Protein AF-A0A7S4Q721-F1 (afdb_monomer_lite)

Radius of gyration: 26.72 Å; chains: 1; bounding box: 101×48×54 Å

Sequence (394 aa):
QVAPPAPSGGGPGLLTHLCADGSMAGLPQGCASLLLSLAAATPTIEPQLWEPERFAGPGCELPRVEARHLSPELFFSDFVVGSRPTVIRSEHGCAAAAQGAAAGTWGDAKLVALAGERLVVAMASSSRSSSFFLTPMHPGWQETQVFREPLASFLGRYMNKIREENWYTYSNLVPELRQLLPRPLFDRHLRTVVNAKGGEQSDGWDGRLWMGYSEDGKQESPMHRDTHENLHCMVQGRKLFTVVDPVHTERLRVPTHGVNYSPMHIHSQEGVGISAKRCVLEAGEYMFLPANWWHNVVALTGRNIGMNFWYSWWVRPGQVRLLQRRRALLAAFVRVRNASIAGLSRRKQVRRGQPAEVLGVFPDATCRLRFSDGAILDFPFEAVADQLSVAHAR

Secondary structure (DSSP, 8-state):
----PPP------------SS-------HHHHHHHHHHHSSS---------GGGG-BTTB-S-EEEGGG--HHHHIIIIITTT--EEEE-SSTHHHHHHHHHTTTTSHHHHHHHHTTSEEEEEEESSSS--TTTTTT-TTPPPPEEEEEEHHHHHHHHHH-TTTSEEEEEEE--GGGGGGPPPPTTHHHHHHHH-----S-TT--EEEEEEEEESSS-EEEEEEE-SSEEEEEEEESEEEEEEE-GGGGGGGT-SSTT--B-SS-GGG-TTS---EEEEEEETTPEEEE-TT-EEEEEE-SEEEEEEEEEE-----SEEEEE-SSHHHHHHTTTTTTT-TTTS--HHHHTTTT-EEEEEEEETTTEEEEE-TTS-EEEEEGGGEEEE---PPP-

pLDDT: mean 72.51, std 19.81, range [26.64, 97.81]

Structure (mmCIF, N/CA/C/O backbone):
data_AF-A0A7S4Q721-F1
#
_entry.id   AF-A0A7S4Q721-F1
#
loop_
_atom_site.group_PDB
_atom_site.id
_atom_site.type_symbol
_atom_site.label_atom_id
_atom_site.label_alt_id
_atom_site.label_comp_id
_atom_site.label_asym_id
_atom_site.label_entity_id
_atom_site.label_seq_id
_atom_site.pdbx_PDB_ins_code
_atom_site.Cartn_x
_atom_site.Cartn_y
_atom_site.Cartn_z
_atom_site.occupancy
_atom_site.B_iso_or_equiv
_atom_site.auth_seq_id
_atom_site.auth_comp_id
_atom_site.auth_asym_id
_atom_site.auth_atom_id
_atom_site.pdbx_PDB_model_num
ATOM 1 N N . GLN A 1 1 ? -75.646 13.757 -9.997 1.00 36.41 1 GLN A N 1
ATOM 2 C CA . GLN A 1 1 ? -75.045 13.014 -8.869 1.00 36.41 1 GLN A CA 1
ATOM 3 C C . GLN A 1 1 ? -73.570 13.410 -8.839 1.00 36.41 1 GLN A C 1
ATOM 5 O O . GLN A 1 1 ? -72.932 13.254 -9.865 1.00 36.41 1 GLN A O 1
ATOM 10 N N . VAL A 1 2 ? -73.179 14.320 -7.931 1.00 28.39 2 VAL A N 1
ATOM 11 C CA . VAL A 1 2 ? -72.385 14.031 -6.702 1.00 28.39 2 VAL A CA 1
ATOM 12 C C . VAL A 1 2 ? -70.989 13.507 -7.105 1.00 28.39 2 VAL A C 1
ATOM 14 O O . VAL A 1 2 ? -70.929 12.466 -7.735 1.00 28.39 2 VAL A O 1
ATOM 17 N N . ALA A 1 3 ? -69.840 14.152 -6.873 1.00 32.25 3 ALA A N 1
ATOM 18 C CA . ALA A 1 3 ? -69.351 14.924 -5.727 1.00 32.25 3 ALA A CA 1
ATOM 19 C C . ALA A 1 3 ? -68.140 15.833 -6.117 1.00 32.25 3 ALA A C 1
ATOM 21 O O . ALA A 1 3 ? -67.547 15.626 -7.176 1.00 32.25 3 ALA A O 1
ATOM 22 N N . PRO A 1 4 ? -67.781 16.821 -5.266 1.00 37.28 4 PRO A N 1
ATOM 23 C CA . PRO A 1 4 ? -66.700 17.808 -5.449 1.00 37.28 4 PRO A CA 1
ATOM 24 C C . PRO A 1 4 ? -65.322 17.268 -4.962 1.00 37.28 4 PRO A C 1
ATOM 26 O O . PRO A 1 4 ? -65.259 16.113 -4.533 1.00 37.28 4 PRO A O 1
ATOM 29 N N . PRO A 1 5 ? -64.201 18.029 -5.034 1.00 38.72 5 PRO A N 1
ATOM 30 C CA . PRO A 1 5 ? -62.870 17.487 -4.760 1.00 38.72 5 PRO A CA 1
ATOM 31 C C . PRO A 1 5 ? -62.650 17.294 -3.254 1.00 38.72 5 PRO A C 1
ATOM 33 O O . PRO A 1 5 ? -63.086 18.110 -2.441 1.00 38.72 5 PRO A O 1
ATOM 36 N N . ALA A 1 6 ? -61.962 16.214 -2.878 1.00 34.34 6 ALA A N 1
ATOM 37 C CA . ALA A 1 6 ? -61.603 15.963 -1.486 1.00 34.34 6 ALA A CA 1
ATOM 38 C C . ALA A 1 6 ? -60.446 16.882 -1.024 1.00 34.34 6 ALA A C 1
ATOM 40 O O . ALA A 1 6 ? -59.536 17.155 -1.813 1.00 34.34 6 ALA A O 1
ATOM 41 N N . PRO A 1 7 ? -60.473 17.352 0.239 1.00 35.75 7 PRO A N 1
ATOM 42 C CA . PRO A 1 7 ? -59.574 18.371 0.761 1.00 35.75 7 PRO A CA 1
ATOM 43 C C . PRO A 1 7 ? -58.323 17.808 1.462 1.00 35.75 7 PRO A C 1
ATOM 45 O O . PRO A 1 7 ? -58.172 16.618 1.721 1.00 35.75 7 PRO A O 1
ATOM 48 N N . SER A 1 8 ? -57.452 18.759 1.785 1.00 33.19 8 SER A N 1
ATOM 49 C CA . SER A 1 8 ? -56.264 18.749 2.640 1.00 33.19 8 SER A CA 1
ATOM 50 C C . SER A 1 8 ? -56.344 18.004 3.983 1.00 33.19 8 SER A C 1
ATOM 52 O O . SER A 1 8 ? -57.351 18.091 4.677 1.00 33.19 8 SER A O 1
ATOM 54 N N . GLY A 1 9 ? -55.173 17.547 4.448 1.00 30.88 9 GLY A N 1
ATOM 55 C CA . GLY A 1 9 ? -54.723 17.767 5.832 1.00 30.88 9 GLY A CA 1
ATOM 56 C C . GLY A 1 9 ? -54.862 16.590 6.800 1.00 30.88 9 GLY A C 1
ATOM 57 O O . GLY A 1 9 ? -55.950 16.078 7.025 1.00 30.88 9 GLY A O 1
ATOM 58 N N . GLY A 1 10 ? -53.752 16.220 7.445 1.00 26.64 10 GLY A N 1
ATOM 59 C CA . GLY A 1 10 ? -53.757 15.288 8.573 1.00 26.64 10 GLY A CA 1
ATOM 60 C C . GLY A 1 10 ? -52.367 14.783 8.939 1.00 26.64 10 GLY A C 1
ATOM 61 O O . GLY A 1 10 ? -51.987 13.681 8.566 1.00 26.64 10 GLY A O 1
ATOM 62 N N . GLY A 1 11 ? -51.601 15.615 9.645 1.00 27.02 11 GLY A N 1
ATOM 63 C CA . GLY A 1 11 ? -50.422 15.185 10.395 1.00 27.02 11 GLY A CA 1
ATOM 64 C C . GLY A 1 11 ? -50.776 14.348 11.645 1.00 27.02 11 GLY A C 1
ATOM 65 O O . GLY A 1 11 ? -51.890 13.851 11.763 1.00 27.02 11 GLY A O 1
ATOM 66 N N . PRO A 1 12 ? -49.826 14.187 12.582 1.00 48.88 12 PRO A N 1
ATOM 67 C CA . PRO A 1 12 ? -49.459 12.926 13.235 1.00 48.88 12 PRO A CA 1
ATOM 68 C C . PRO A 1 12 ? -50.211 12.633 14.546 1.00 48.88 12 PRO A C 1
ATOM 70 O O . PRO A 1 12 ? -50.598 13.557 15.254 1.00 48.88 12 PRO A O 1
ATOM 73 N N . GLY A 1 13 ? -50.290 11.361 14.957 1.00 27.16 13 GLY A N 1
ATOM 74 C CA . GLY A 1 13 ? -50.547 11.017 16.362 1.00 27.16 13 GLY A CA 1
ATOM 75 C C . GLY A 1 13 ? -51.224 9.669 16.610 1.00 27.16 13 GLY A C 1
ATOM 76 O O . GLY A 1 13 ? -52.108 9.262 15.872 1.00 27.16 13 GLY A O 1
ATOM 77 N N . LEU A 1 14 ? -50.817 9.048 17.720 1.00 28.77 14 LEU A N 1
ATOM 78 C CA . LEU A 1 14 ? -51.355 7.848 18.369 1.00 28.77 14 LEU A CA 1
ATOM 79 C C . LEU A 1 14 ? -51.112 6.499 17.674 1.00 28.77 14 LEU A C 1
ATOM 81 O O . LEU A 1 14 ? -51.922 6.008 16.900 1.00 28.77 14 LEU A O 1
ATOM 85 N N . LEU A 1 15 ? -50.041 5.831 18.108 1.00 31.69 15 LEU A N 1
ATOM 86 C CA . LEU A 1 15 ? -50.182 4.644 18.967 1.00 31.69 15 LEU A CA 1
ATOM 87 C C . LEU A 1 15 ? -48.865 4.417 19.726 1.00 31.69 15 LEU A C 1
ATOM 89 O O . LEU A 1 15 ? -48.062 3.534 19.437 1.00 31.69 15 LEU A O 1
ATOM 93 N N . THR A 1 16 ? -48.629 5.293 20.698 1.00 33.22 16 THR A N 1
ATOM 94 C CA . THR A 1 16 ? -47.863 4.977 21.903 1.00 33.22 16 THR A CA 1
ATOM 95 C C . THR A 1 16 ? -48.806 4.282 22.887 1.00 33.22 16 THR A C 1
ATOM 97 O O . THR A 1 16 ? -49.927 4.746 23.078 1.00 33.22 16 THR A O 1
ATOM 100 N N . HIS A 1 17 ? -48.288 3.239 23.541 1.00 33.44 17 HIS A N 1
ATOM 101 C CA . HIS A 1 17 ? -48.864 2.384 24.595 1.00 33.44 17 HIS A CA 1
ATOM 102 C C . HIS A 1 17 ? -49.491 1.052 24.153 1.00 33.44 17 HIS A C 1
ATOM 104 O O . HIS A 1 17 ? -50.289 1.005 23.226 1.00 33.44 17 HIS A O 1
ATOM 110 N N . LEU A 1 18 ? -49.128 0.007 24.925 1.00 29.42 18 LEU A N 1
ATOM 111 C CA . LEU A 1 18 ? -49.268 -1.457 24.756 1.00 29.42 18 LEU A CA 1
ATOM 112 C C . LEU A 1 18 ? -48.026 -2.062 24.051 1.00 29.42 18 LEU A C 1
ATOM 114 O O . LEU A 1 18 ? -47.834 -1.850 22.865 1.00 29.42 18 LEU A O 1
ATOM 118 N N . CYS A 1 19 ? -47.070 -2.757 24.681 1.00 31.98 19 CYS A N 1
ATOM 119 C CA . CYS A 1 19 ? -47.046 -3.502 25.940 1.00 31.98 19 CYS A CA 1
ATOM 120 C C . CYS A 1 19 ? -45.652 -3.416 26.598 1.00 31.98 19 CYS A C 1
ATOM 122 O O . CYS A 1 19 ? -44.648 -3.830 26.016 1.00 31.98 19 CYS A O 1
ATOM 124 N N . ALA A 1 20 ? -45.610 -2.918 27.836 1.00 38.03 20 ALA A N 1
ATOM 125 C CA . ALA A 1 20 ? -44.798 -3.553 28.867 1.00 38.03 20 ALA A CA 1
ATOM 126 C C . ALA A 1 20 ? -45.531 -4.848 29.269 1.00 38.03 20 ALA A C 1
ATOM 128 O O . ALA A 1 20 ? -46.753 -4.898 29.160 1.00 38.03 20 ALA A O 1
ATOM 129 N N . ASP A 1 21 ? -44.784 -5.862 29.689 1.00 32.34 21 ASP A N 1
ATOM 130 C CA . ASP A 1 21 ? -45.214 -7.227 30.033 1.00 32.34 21 ASP A CA 1
ATOM 131 C C . ASP A 1 21 ? -45.289 -8.205 28.850 1.00 32.34 21 ASP A C 1
ATOM 133 O O . ASP A 1 21 ? -46.202 -8.221 28.026 1.00 32.34 21 ASP A O 1
ATOM 137 N N . GLY A 1 22 ? -44.261 -9.056 28.782 1.00 40.09 22 GLY A N 1
ATOM 138 C CA . GLY A 1 22 ? -44.072 -10.107 27.789 1.00 40.09 22 GLY A CA 1
ATOM 139 C C . GLY A 1 22 ? -45.050 -11.270 27.936 1.00 40.09 22 GLY A C 1
ATOM 140 O O . GLY A 1 22 ? -44.643 -12.378 28.277 1.00 40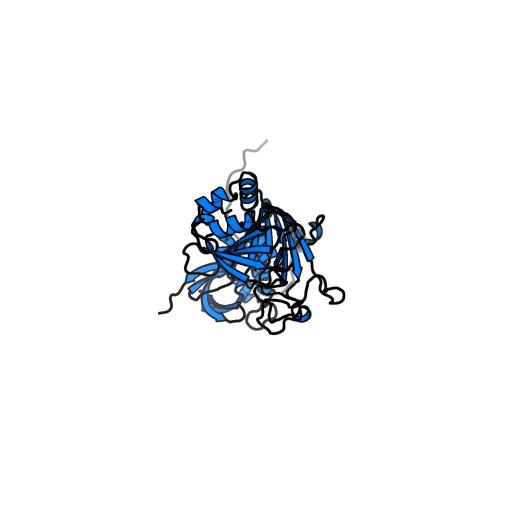.09 22 GLY A O 1
ATOM 141 N N . SER A 1 23 ? -46.322 -11.039 27.614 1.00 35.91 23 SER A N 1
ATOM 142 C CA . SER A 1 23 ? -47.303 -12.103 27.394 1.00 35.91 23 SER A CA 1
ATOM 143 C C . SER A 1 23 ? -47.857 -12.032 25.967 1.00 35.91 23 SER A C 1
ATOM 145 O O . SER A 1 23 ? -48.477 -11.061 25.546 1.00 35.91 23 SER A O 1
ATOM 147 N N . MET A 1 24 ? -47.586 -13.078 25.185 1.00 38.47 24 MET A N 1
ATOM 148 C CA . MET A 1 24 ? -48.162 -13.302 23.856 1.00 38.47 24 MET A CA 1
ATOM 149 C C . MET A 1 24 ? -49.518 -13.994 24.014 1.00 38.47 24 MET A C 1
ATOM 151 O O . MET A 1 24 ? -49.639 -15.192 23.771 1.00 38.47 24 MET A O 1
ATOM 155 N N . ALA A 1 25 ? -50.542 -13.268 24.455 1.00 40.97 25 ALA A N 1
ATOM 156 C CA . ALA A 1 25 ? -51.903 -13.794 24.476 1.00 40.97 25 ALA A CA 1
ATOM 157 C C . ALA A 1 25 ? -52.911 -12.668 24.218 1.00 40.97 25 ALA A C 1
ATOM 159 O O . ALA A 1 25 ? -53.161 -11.848 25.093 1.00 40.97 25 ALA A O 1
ATOM 160 N N . GLY A 1 26 ? -53.493 -12.637 23.011 1.00 47.34 26 GLY A N 1
ATOM 161 C CA . GLY A 1 26 ? -54.705 -11.848 22.749 1.00 47.34 26 GLY A CA 1
ATOM 162 C C . GLY A 1 26 ? -54.711 -10.900 21.546 1.00 47.34 26 GLY A C 1
ATOM 163 O O . GLY A 1 26 ? -55.370 -9.870 21.623 1.00 47.34 26 GLY A O 1
ATOM 164 N N . LEU A 1 27 ? -54.042 -11.209 20.427 1.00 41.69 27 LEU A N 1
ATOM 165 C CA . LEU A 1 27 ? -54.272 -10.472 19.171 1.00 41.69 27 LEU A CA 1
ATOM 166 C C . LEU A 1 27 ? -55.333 -11.177 18.299 1.00 41.69 27 LEU A C 1
ATOM 168 O O . LEU A 1 27 ? -55.260 -12.399 18.148 1.00 41.69 27 LEU A O 1
ATOM 172 N N . PRO A 1 28 ? -56.296 -10.447 17.691 1.00 43.97 28 PRO A N 1
ATOM 173 C CA . PRO A 1 28 ? -57.262 -11.019 16.751 1.00 43.97 28 PRO A CA 1
ATOM 174 C C . PRO A 1 28 ? -56.543 -11.678 15.566 1.00 43.97 28 PRO A C 1
ATOM 176 O O . PRO A 1 28 ? -55.552 -11.139 15.071 1.00 43.97 28 PRO A O 1
ATOM 179 N N . GLN A 1 29 ? -57.063 -12.808 15.071 1.00 46.78 29 GLN A N 1
ATOM 180 C CA . GLN A 1 29 ? -56.444 -13.631 14.013 1.00 46.78 29 GLN A CA 1
ATOM 181 C C . GLN A 1 29 ? -56.100 -12.863 12.712 1.00 46.78 29 GLN A C 1
ATOM 183 O O . GLN A 1 29 ? -55.271 -13.329 11.935 1.00 46.78 29 GLN A O 1
ATOM 188 N N . GLY A 1 30 ? -56.642 -11.657 12.500 1.00 40.50 30 GLY A N 1
ATOM 189 C CA . GLY A 1 30 ? -56.280 -10.770 11.386 1.00 40.50 30 GLY A CA 1
ATOM 190 C C . GLY A 1 30 ? -54.986 -9.954 11.565 1.00 40.50 30 GLY A C 1
ATOM 191 O O . GLY A 1 30 ? -54.350 -9.605 10.572 1.00 40.50 30 GLY A O 1
ATOM 192 N N . CYS A 1 31 ? -54.535 -9.675 12.795 1.00 38.75 31 CYS A N 1
ATOM 193 C CA . CYS A 1 31 ? -53.327 -8.864 13.036 1.00 38.75 31 CYS A CA 1
ATOM 194 C C . CYS A 1 31 ? -52.025 -9.673 12.919 1.00 38.75 31 CYS A C 1
ATOM 196 O O . CYS A 1 31 ? -50.993 -9.121 12.535 1.00 38.75 31 CYS A O 1
ATOM 198 N N . ALA A 1 32 ? -52.070 -10.984 13.179 1.00 41.53 32 ALA A N 1
ATOM 199 C CA . ALA A 1 32 ? -50.918 -11.870 13.003 1.00 41.53 32 ALA A CA 1
ATOM 200 C C . ALA A 1 32 ? -50.501 -11.979 11.523 1.00 41.53 32 ALA A C 1
ATOM 202 O O . ALA A 1 32 ? -49.311 -11.974 11.215 1.00 41.53 32 ALA A O 1
ATOM 203 N N . SER A 1 33 ? -51.472 -11.978 10.602 1.00 40.59 33 SER A N 1
ATOM 204 C CA . SER A 1 33 ? -51.228 -12.011 9.153 1.00 40.59 33 SER A CA 1
ATOM 205 C C . SER A 1 33 ? -50.572 -10.727 8.634 1.00 40.59 33 SER A C 1
ATOM 207 O O . SER A 1 33 ? -49.728 -10.790 7.740 1.00 40.59 33 SER A O 1
ATOM 209 N N . LEU A 1 34 ? -50.925 -9.561 9.190 1.00 38.41 34 LEU A N 1
ATOM 210 C CA . LEU A 1 34 ? -50.342 -8.284 8.767 1.00 38.41 34 LEU A CA 1
ATOM 211 C C . LEU A 1 34 ? -48.918 -8.095 9.312 1.00 38.41 34 LEU A C 1
ATOM 213 O O . LEU A 1 34 ? -48.057 -7.607 8.587 1.00 38.41 34 LEU A O 1
ATOM 217 N N . LEU A 1 35 ? -48.642 -8.537 10.545 1.00 38.09 35 LEU A N 1
ATOM 218 C CA . LEU A 1 35 ? -47.291 -8.517 11.121 1.00 38.09 35 LEU A CA 1
ATOM 219 C C . LEU A 1 35 ? -46.353 -9.529 10.447 1.00 38.09 35 LEU A C 1
ATOM 221 O O . LEU A 1 35 ? -45.192 -9.204 10.217 1.00 38.09 35 LEU A O 1
ATOM 225 N N . LEU A 1 36 ? -46.850 -10.708 10.052 1.00 37.06 36 LEU A N 1
ATOM 226 C CA . LEU A 1 36 ? -46.077 -11.672 9.256 1.00 37.06 36 LEU A CA 1
ATOM 227 C C . LEU A 1 36 ? -45.833 -11.179 7.822 1.00 37.06 36 LEU A C 1
ATOM 229 O O . LEU A 1 36 ? -44.747 -11.389 7.292 1.00 37.06 36 LEU A O 1
ATOM 233 N N . SER A 1 37 ? -46.782 -10.454 7.221 1.00 34.38 37 SER A N 1
ATOM 234 C CA . SER A 1 37 ? -46.615 -9.897 5.868 1.00 34.38 37 SER A CA 1
ATOM 235 C C . SER A 1 37 ? -45.720 -8.650 5.837 1.00 34.38 37 SER A C 1
ATOM 237 O O . SER A 1 37 ? -44.972 -8.464 4.882 1.00 34.38 37 SER A O 1
ATOM 239 N N . LEU A 1 38 ? -45.723 -7.821 6.890 1.00 32.81 38 LEU A N 1
ATOM 240 C CA . LEU A 1 38 ? -44.812 -6.672 7.023 1.00 32.81 38 LEU A CA 1
ATOM 241 C C . LEU A 1 38 ? -43.402 -7.080 7.485 1.00 32.81 38 LEU A C 1
ATOM 243 O O . LEU A 1 38 ? -42.435 -6.439 7.081 1.00 32.81 38 LEU A O 1
ATOM 247 N N . ALA A 1 39 ? -43.257 -8.166 8.255 1.00 35.50 39 ALA A N 1
ATOM 248 C CA . ALA A 1 39 ? -41.949 -8.755 8.564 1.00 35.50 39 ALA A CA 1
ATOM 249 C C . ALA A 1 39 ? -41.331 -9.498 7.361 1.00 35.50 39 ALA A C 1
ATOM 251 O O . ALA A 1 39 ? -40.109 -9.563 7.251 1.00 35.50 39 ALA A O 1
ATOM 252 N N . ALA A 1 40 ? -42.157 -10.007 6.438 1.00 34.06 40 ALA A N 1
ATOM 253 C CA . ALA A 1 40 ? -41.713 -10.633 5.189 1.00 34.06 40 ALA A CA 1
ATOM 254 C C . ALA A 1 40 ? -41.449 -9.631 4.044 1.00 34.06 40 ALA A C 1
ATOM 256 O O . ALA A 1 40 ? -40.896 -10.017 3.017 1.00 34.06 40 ALA A O 1
ATOM 257 N N . ALA A 1 41 ? -41.819 -8.353 4.208 1.00 32.22 41 ALA A N 1
ATOM 258 C CA . ALA A 1 41 ? -41.666 -7.312 3.185 1.00 32.22 41 ALA A CA 1
ATOM 259 C C . ALA A 1 41 ? -40.585 -6.261 3.497 1.00 32.22 41 ALA A C 1
ATOM 261 O O . ALA A 1 41 ? -40.369 -5.345 2.703 1.00 32.22 41 ALA A O 1
ATOM 262 N N . THR A 1 42 ? -39.845 -6.390 4.600 1.00 29.06 42 THR A N 1
ATOM 263 C CA . THR A 1 42 ? -38.485 -5.845 4.611 1.00 29.06 42 THR A CA 1
ATOM 264 C C . THR A 1 42 ? -37.628 -6.799 3.802 1.00 29.06 42 THR A C 1
ATOM 266 O O . THR A 1 42 ? -37.531 -7.957 4.210 1.00 29.06 42 THR A O 1
ATOM 269 N N . PRO A 1 43 ? -36.979 -6.374 2.703 1.00 29.44 43 PRO A N 1
ATOM 270 C CA . PRO A 1 43 ? -35.919 -7.187 2.154 1.00 29.44 43 PRO A CA 1
ATOM 271 C C . PRO A 1 43 ? -34.896 -7.311 3.280 1.00 29.44 43 PRO A C 1
ATOM 273 O O . PRO A 1 43 ? -34.183 -6.359 3.609 1.00 29.44 43 PRO A O 1
ATOM 276 N N . THR A 1 44 ? -34.836 -8.481 3.913 1.00 30.11 44 THR A N 1
ATOM 277 C CA . THR A 1 44 ? -33.581 -8.983 4.438 1.00 30.11 44 THR A CA 1
ATOM 278 C C . THR A 1 44 ? -32.673 -9.004 3.229 1.00 30.11 44 THR A C 1
ATOM 280 O O . THR A 1 44 ? -32.618 -9.969 2.474 1.00 30.11 44 THR A O 1
ATOM 283 N N . ILE A 1 45 ? -31.989 -7.882 3.017 1.00 33.44 45 ILE A N 1
ATOM 284 C CA . ILE A 1 45 ? -30.696 -7.877 2.374 1.00 33.44 45 ILE A CA 1
ATOM 285 C C . ILE A 1 45 ? -29.860 -8.719 3.335 1.00 33.44 45 ILE A C 1
ATOM 287 O O . ILE A 1 45 ? -29.175 -8.196 4.217 1.00 33.44 45 ILE A O 1
ATOM 291 N N . GLU A 1 46 ? -29.974 -10.047 3.218 1.00 29.98 46 GLU A N 1
ATOM 292 C CA . GLU A 1 46 ? -28.814 -10.883 3.446 1.00 29.98 46 GLU A CA 1
ATOM 293 C C . GLU A 1 46 ? -27.699 -10.152 2.712 1.00 29.98 46 GLU A C 1
ATOM 295 O O . GLU A 1 46 ? -27.891 -9.796 1.541 1.00 29.98 46 GLU A O 1
ATOM 300 N N . PRO A 1 47 ? -26.613 -9.760 3.398 1.00 34.66 47 PRO A N 1
ATOM 301 C CA . PRO A 1 47 ? -25.517 -9.135 2.699 1.00 34.66 47 PRO A CA 1
ATOM 302 C C . PRO A 1 47 ? -25.153 -10.140 1.619 1.00 34.66 47 PRO A C 1
ATOM 304 O O . PRO A 1 47 ? -24.677 -11.219 1.960 1.00 34.66 47 PRO A O 1
ATOM 307 N N . GLN A 1 48 ? -25.440 -9.822 0.350 1.00 31.80 48 GLN A N 1
ATOM 308 C CA . GLN A 1 48 ? -24.848 -10.550 -0.754 1.00 31.80 48 GLN A CA 1
ATO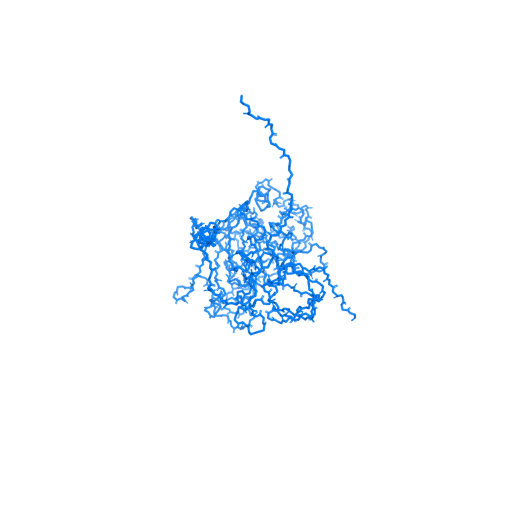M 309 C C . GLN A 1 48 ? -23.368 -10.521 -0.419 1.00 31.80 48 GLN A C 1
ATOM 311 O O . GLN A 1 48 ? -22.755 -9.447 -0.359 1.00 31.80 48 GLN A O 1
ATOM 316 N N . LEU A 1 49 ? -22.858 -11.680 -0.008 1.00 38.06 49 LEU A N 1
ATOM 317 C CA . LEU A 1 49 ? -21.456 -11.867 0.262 1.00 38.06 49 LEU A CA 1
ATOM 318 C C . LEU A 1 49 ? -20.822 -11.518 -1.071 1.00 38.06 49 LEU A C 1
ATOM 320 O O . LEU A 1 49 ? -21.011 -12.211 -2.063 1.00 38.06 49 LEU A O 1
ATOM 324 N N . TRP A 1 50 ? -20.203 -10.343 -1.122 1.00 41.12 50 TRP A N 1
ATOM 325 C CA . TRP A 1 50 ? -19.354 -9.969 -2.230 1.00 41.12 50 TRP A CA 1
ATOM 326 C C . TRP A 1 50 ? -18.369 -11.129 -2.374 1.00 41.12 50 TRP A C 1
ATOM 328 O O . TRP A 1 50 ? -17.645 -11.409 -1.415 1.00 41.12 50 TRP A O 1
ATOM 338 N N . GLU A 1 51 ? -18.443 -11.842 -3.501 1.00 43.50 51 GLU A N 1
ATOM 339 C CA . GLU A 1 51 ? -17.605 -12.990 -3.861 1.00 43.50 51 GLU A CA 1
ATOM 340 C C . GLU A 1 51 ? -16.457 -12.485 -4.750 1.00 43.50 51 GLU A C 1
ATOM 342 O O . GLU A 1 51 ? -16.563 -12.504 -5.980 1.00 43.50 51 GLU A O 1
ATOM 347 N N . PRO A 1 52 ? -15.357 -11.982 -4.157 1.00 41.75 52 PRO A N 1
ATOM 348 C CA . PRO A 1 52 ? -14.211 -11.442 -4.882 1.00 41.75 52 PRO A CA 1
ATOM 349 C C . PRO A 1 52 ? -13.607 -12.412 -5.911 1.00 41.75 52 PRO A C 1
ATOM 351 O O . PRO A 1 52 ? -12.979 -11.980 -6.875 1.00 41.75 52 PRO A O 1
ATOM 354 N N . GLU A 1 53 ? -13.817 -13.713 -5.715 1.00 45.44 53 GLU A N 1
ATOM 355 C CA . GLU A 1 53 ? -13.344 -14.807 -6.569 1.00 45.44 53 GLU A CA 1
ATOM 356 C C . GLU A 1 53 ? -13.931 -14.756 -7.990 1.00 45.44 53 GLU A C 1
ATOM 358 O O . GLU A 1 53 ? -13.302 -15.242 -8.927 1.00 45.44 53 GLU A O 1
ATOM 363 N N . ARG A 1 54 ? -15.073 -14.080 -8.197 1.00 40.78 54 ARG A N 1
ATOM 364 C CA . ARG A 1 54 ? -15.675 -13.876 -9.531 1.00 40.78 54 ARG A CA 1
ATOM 365 C C . ARG A 1 54 ? -14.936 -12.864 -10.415 1.00 40.78 54 ARG A C 1
ATOM 367 O O . ARG A 1 54 ? -15.282 -12.727 -11.585 1.00 40.78 54 ARG A O 1
ATOM 374 N N . PHE A 1 55 ? -13.941 -12.155 -9.878 1.00 45.75 55 PHE A N 1
ATOM 375 C CA . PHE A 1 55 ? -13.195 -11.104 -10.584 1.00 45.75 55 PHE A CA 1
ATOM 376 C C . PHE A 1 55 ? -11.739 -11.486 -10.889 1.00 45.75 55 PHE A C 1
ATOM 378 O O . PHE A 1 55 ? -10.941 -10.619 -11.257 1.00 45.75 55 PHE A O 1
ATOM 385 N N . ALA A 1 56 ? -11.386 -12.768 -10.747 1.00 51.09 56 ALA A N 1
ATOM 386 C CA . ALA A 1 56 ? -10.118 -13.291 -11.239 1.00 51.09 56 ALA A CA 1
ATOM 387 C C . ALA A 1 56 ? -10.101 -13.232 -12.777 1.00 51.09 56 ALA A C 1
ATOM 389 O O . ALA A 1 56 ? -11.032 -13.674 -13.450 1.00 51.09 56 ALA A O 1
ATOM 390 N N . GLY A 1 57 ? -9.041 -12.653 -13.334 1.00 53.62 57 GLY A N 1
ATOM 391 C CA . GLY A 1 57 ? -8.807 -12.582 -14.776 1.00 53.62 57 GLY A CA 1
ATOM 392 C C . GLY A 1 57 ? -7.474 -13.239 -15.131 1.00 53.62 57 GLY A C 1
ATOM 393 O O . GLY A 1 57 ? -6.691 -13.547 -14.229 1.00 53.62 57 GLY A O 1
ATOM 394 N N . PRO A 1 58 ? -7.162 -13.427 -16.424 1.00 58.00 58 PRO A N 1
ATOM 395 C CA . PRO A 1 58 ? -5.877 -13.984 -16.839 1.00 58.00 58 PRO A CA 1
ATOM 396 C C . PRO A 1 58 ? -4.711 -13.243 -16.160 1.00 58.00 58 PRO A C 1
ATOM 398 O O . PRO A 1 58 ? -4.647 -12.012 -16.184 1.00 58.00 58 PRO A O 1
ATOM 401 N N . GLY A 1 59 ? -3.819 -13.985 -15.497 1.00 67.62 59 GLY A N 1
ATOM 402 C CA . GLY A 1 59 ? -2.643 -13.429 -14.817 1.00 67.62 59 GLY A CA 1
ATOM 403 C C . GLY A 1 59 ? -2.899 -12.720 -13.476 1.00 67.62 59 GLY A C 1
ATOM 404 O O . GLY A 1 59 ? -2.008 -12.009 -13.006 1.00 67.62 59 GLY A O 1
ATOM 405 N N . CYS A 1 60 ? -4.080 -12.865 -12.857 1.00 81.69 60 CYS A N 1
ATOM 406 C CA . CYS A 1 60 ? -4.314 -12.394 -11.488 1.00 81.69 60 CYS A CA 1
ATOM 407 C C . CYS A 1 60 ? -5.372 -13.191 -10.730 1.00 81.69 60 CYS A C 1
ATOM 409 O O . CYS A 1 60 ? -6.537 -13.245 -11.118 1.00 81.69 60 CYS A O 1
ATOM 411 N N . GLU A 1 61 ? -4.946 -13.721 -9.592 1.00 87.81 61 GLU A N 1
ATOM 412 C CA . GLU A 1 61 ? -5.743 -14.475 -8.624 1.00 87.81 61 GLU A CA 1
ATOM 413 C C . GLU A 1 61 ? -6.344 -13.571 -7.534 1.00 87.81 61 GLU A C 1
ATOM 415 O O . GLU A 1 61 ? -7.045 -14.036 -6.632 1.00 87.81 61 GLU A O 1
ATOM 420 N N . LEU A 1 62 ? -6.044 -12.269 -7.585 1.00 89.62 62 LEU A N 1
ATOM 421 C CA . LEU A 1 62 ? -6.641 -11.260 -6.719 1.00 89.62 62 LEU A CA 1
ATOM 422 C C . LEU A 1 62 ? -7.866 -10.623 -7.379 1.00 89.62 62 LEU A C 1
ATOM 424 O O . LEU A 1 62 ? -7.929 -10.528 -8.607 1.00 89.62 62 LEU A O 1
ATOM 428 N N . PRO A 1 63 ? -8.821 -10.126 -6.580 1.00 89.50 63 PRO A N 1
ATOM 429 C CA . PRO A 1 63 ? -9.984 -9.436 -7.114 1.00 89.50 63 PRO A CA 1
ATOM 430 C C . PRO A 1 63 ? -9.543 -8.165 -7.834 1.00 89.50 63 PRO A C 1
ATOM 432 O O . PRO A 1 63 ? -8.718 -7.405 -7.321 1.00 89.50 63 PRO A O 1
ATOM 435 N N . ARG A 1 64 ? -10.113 -7.924 -9.013 1.00 89.81 64 ARG A N 1
ATOM 436 C CA . ARG A 1 64 ? -10.000 -6.652 -9.727 1.00 89.81 64 ARG A CA 1
ATOM 437 C C . ARG A 1 64 ? -11.321 -5.913 -9.660 1.00 89.81 64 ARG A C 1
ATOM 439 O O . ARG A 1 64 ? -12.339 -6.420 -10.121 1.00 89.81 64 ARG A O 1
ATOM 446 N N . VAL A 1 65 ? -11.295 -4.712 -9.100 1.00 89.94 65 VAL A N 1
ATOM 447 C CA . VAL A 1 65 ? -12.490 -3.892 -8.897 1.00 89.94 65 VAL A CA 1
ATOM 448 C C . VAL A 1 65 ? -12.352 -2.541 -9.576 1.00 89.94 65 VAL A C 1
ATOM 450 O O . VAL A 1 65 ? -11.293 -1.920 -9.566 1.00 89.94 65 VAL A O 1
ATOM 453 N N . GLU A 1 66 ? -13.444 -2.075 -10.168 1.00 89.44 66 GLU A N 1
ATOM 454 C CA . GLU A 1 66 ? -13.519 -0.736 -10.743 1.00 89.44 66 GLU A CA 1
ATOM 455 C C . GLU A 1 66 ? -13.800 0.280 -9.630 1.00 89.44 66 GLU A C 1
ATOM 457 O O . GLU A 1 66 ? -14.775 0.147 -8.887 1.00 89.44 66 GLU A O 1
ATOM 462 N N . ALA A 1 67 ? -12.979 1.325 -9.526 1.00 88.38 67 ALA A N 1
ATOM 463 C CA . ALA A 1 67 ? -13.070 2.352 -8.489 1.00 88.38 67 ALA A CA 1
ATOM 464 C C . ALA A 1 67 ? -14.432 3.055 -8.482 1.00 88.38 67 ALA A C 1
ATOM 466 O O . ALA A 1 67 ? -14.927 3.406 -7.417 1.00 88.38 67 ALA A O 1
ATOM 467 N N . ARG A 1 68 ? -15.081 3.202 -9.646 1.00 86.38 68 ARG A N 1
ATOM 468 C CA . ARG A 1 68 ? -16.441 3.762 -9.757 1.00 86.38 68 ARG A CA 1
ATOM 469 C C . ARG A 1 68 ? -17.512 2.944 -9.022 1.00 86.38 68 ARG A C 1
ATOM 471 O O . ARG A 1 68 ? -18.585 3.468 -8.747 1.00 86.38 68 ARG A O 1
ATOM 478 N N . HIS A 1 69 ? -17.237 1.678 -8.702 1.00 86.44 69 HIS A N 1
ATOM 479 C CA . HIS A 1 69 ? -18.129 0.814 -7.922 1.00 86.44 69 HIS A CA 1
ATOM 480 C C . HIS A 1 69 ? -17.760 0.769 -6.429 1.00 86.44 69 HIS A C 1
ATOM 482 O O . HIS A 1 69 ? -18.446 0.115 -5.646 1.00 86.44 69 HIS A O 1
ATOM 488 N N . LEU A 1 70 ? -16.690 1.456 -6.017 1.00 84.00 70 LEU A N 1
ATOM 489 C CA . LEU A 1 70 ? -16.241 1.524 -4.633 1.00 84.00 70 LEU A CA 1
ATOM 490 C C . LEU A 1 70 ? -16.572 2.893 -4.035 1.00 84.00 70 LEU A C 1
ATOM 492 O O . LEU A 1 70 ? -15.976 3.907 -4.397 1.00 84.00 70 LEU A O 1
ATOM 496 N N . SER A 1 71 ? -17.476 2.926 -3.055 1.00 82.12 71 SER A N 1
ATOM 497 C CA . SER A 1 71 ? -17.529 4.071 -2.140 1.00 82.12 71 SER A CA 1
ATOM 498 C C . SER A 1 71 ? -16.363 3.985 -1.143 1.00 82.12 71 SER A C 1
ATOM 500 O O . SER A 1 71 ? -15.896 2.876 -0.858 1.00 82.12 71 SER A O 1
ATOM 502 N N . PRO A 1 72 ? -15.904 5.108 -0.561 1.00 76.88 72 PRO A N 1
ATOM 503 C CA . PRO A 1 72 ? -14.874 5.074 0.474 1.00 76.88 72 PRO A CA 1
ATOM 504 C C . PRO A 1 72 ? -15.228 4.142 1.643 1.00 76.88 72 PRO A C 1
ATOM 506 O O . PRO A 1 72 ? -14.378 3.398 2.118 1.00 76.88 72 PRO A O 1
ATOM 509 N N . GLU A 1 73 ? -16.499 4.114 2.054 1.00 70.25 73 GLU A N 1
ATOM 510 C CA . GLU A 1 73 ? -16.981 3.266 3.147 1.00 70.25 73 GLU A CA 1
ATOM 511 C C . GLU A 1 73 ? -16.981 1.781 2.784 1.00 70.25 73 GLU A C 1
ATOM 513 O O . GLU A 1 73 ? -16.708 0.954 3.651 1.00 70.25 73 GLU A O 1
ATOM 518 N N . LEU A 1 74 ? -17.306 1.442 1.531 1.00 79.50 74 LEU A N 1
ATOM 519 C CA . LEU A 1 74 ? -17.242 0.065 1.038 1.00 79.50 74 LEU A CA 1
ATOM 520 C C . LEU A 1 74 ? -15.794 -0.398 0.927 1.00 79.50 74 LEU A C 1
ATOM 522 O O . LEU A 1 74 ? -15.468 -1.488 1.392 1.00 79.50 74 LEU A O 1
ATOM 526 N N . PHE A 1 75 ? -14.921 0.449 0.373 1.00 83.12 75 PHE A N 1
ATOM 527 C CA . PHE A 1 75 ? -13.493 0.163 0.315 1.00 83.12 75 PHE A CA 1
ATOM 528 C C . PHE A 1 75 ? -12.938 -0.111 1.718 1.00 83.12 75 PHE A C 1
ATOM 530 O O . PHE A 1 75 ? -12.279 -1.123 1.968 1.00 83.12 75 PHE A O 1
ATOM 537 N N . PHE A 1 76 ? -13.299 0.758 2.658 1.00 76.81 76 PHE A N 1
ATOM 538 C CA . PHE A 1 76 ? -12.904 0.627 4.042 1.00 76.81 76 PHE A CA 1
ATOM 539 C C . PHE A 1 76 ? -13.454 -0.648 4.701 1.00 76.81 76 PHE A C 1
ATOM 541 O O . PHE A 1 76 ? -12.694 -1.412 5.292 1.00 76.81 76 PHE A O 1
ATOM 548 N N . SER A 1 77 ? -14.758 -0.927 4.603 1.00 69.38 77 SER A N 1
ATOM 549 C CA . SER A 1 77 ? -15.334 -2.090 5.287 1.00 69.38 77 SER A CA 1
ATOM 550 C C . SER A 1 77 ? -14.864 -3.419 4.707 1.00 69.38 77 SER A C 1
ATOM 552 O O . SER A 1 77 ? -14.646 -4.366 5.462 1.00 69.38 77 SER A O 1
ATOM 554 N N . ASP A 1 78 ? -14.740 -3.503 3.384 1.00 80.12 78 ASP A N 1
ATOM 555 C CA . ASP A 1 78 ? -14.567 -4.783 2.701 1.00 80.12 78 ASP A CA 1
ATOM 556 C C . ASP A 1 78 ? -13.096 -5.126 2.454 1.00 80.12 78 ASP A C 1
ATOM 558 O O . ASP A 1 78 ? -12.748 -6.307 2.497 1.00 80.12 78 ASP A O 1
ATOM 562 N N . PHE A 1 79 ? -12.233 -4.126 2.247 1.00 85.75 79 PHE A N 1
ATOM 563 C CA . PHE A 1 79 ? -10.819 -4.349 1.935 1.00 85.75 79 PHE A CA 1
ATOM 564 C C . PHE A 1 79 ? -9.906 -3.975 3.092 1.00 85.75 79 PHE A C 1
ATOM 566 O O . PHE A 1 79 ? -9.108 -4.809 3.508 1.00 85.75 79 PHE A O 1
ATOM 573 N N . VAL A 1 80 ? -10.049 -2.771 3.649 1.00 81.38 80 VAL A N 1
ATOM 574 C CA . VAL A 1 80 ? -9.198 -2.316 4.759 1.00 81.38 80 VAL A CA 1
ATOM 575 C C . VAL A 1 80 ? -9.483 -3.145 6.011 1.00 81.38 80 VAL A C 1
ATOM 577 O O . VAL A 1 80 ? -8.642 -3.901 6.484 1.00 81.38 80 VAL A O 1
ATOM 580 N N . VAL A 1 81 ? -10.718 -3.095 6.503 1.00 73.50 81 VAL A N 1
ATOM 581 C CA . VAL A 1 81 ? -11.120 -3.823 7.709 1.00 73.50 81 VAL A CA 1
ATOM 582 C C . VAL A 1 81 ? -11.252 -5.323 7.458 1.00 73.50 81 VAL A C 1
ATOM 584 O O . VAL A 1 81 ? -10.906 -6.137 8.312 1.00 73.50 81 VAL A O 1
ATOM 587 N N . GLY A 1 82 ? -11.734 -5.702 6.274 1.00 76.62 82 GLY A N 1
ATOM 588 C CA . GLY A 1 82 ? -11.760 -7.098 5.851 1.00 76.62 82 GLY A CA 1
ATOM 589 C C . GLY A 1 82 ? -10.368 -7.711 5.672 1.00 76.62 82 GLY A C 1
ATOM 590 O O . GLY A 1 82 ? -10.289 -8.927 5.511 1.00 76.62 82 GLY A O 1
ATOM 591 N N . SER A 1 83 ? -9.306 -6.892 5.688 1.00 85.00 83 SER A N 1
ATOM 592 C CA . SER A 1 83 ? -7.920 -7.262 5.395 1.00 85.00 83 SER A CA 1
ATOM 593 C C . SER A 1 83 ? -7.811 -8.078 4.105 1.00 85.00 83 SER A C 1
ATOM 595 O O . SER A 1 83 ? -7.325 -9.204 4.097 1.00 85.00 83 SER A O 1
ATOM 597 N N . ARG A 1 84 ? -8.327 -7.530 2.998 1.00 89.56 84 ARG A N 1
ATOM 598 C CA . ARG A 1 84 ? -8.376 -8.215 1.697 1.00 89.56 84 ARG A CA 1
ATOM 599 C C . ARG A 1 84 ? -7.562 -7.455 0.655 1.00 89.56 84 ARG A C 1
ATOM 601 O O . ARG A 1 84 ? -7.936 -6.327 0.329 1.00 89.56 84 ARG A O 1
ATOM 608 N N . PRO A 1 85 ? -6.493 -8.046 0.092 1.00 94.06 85 PRO A N 1
ATOM 609 C CA . PRO A 1 85 ? -5.783 -7.434 -1.017 1.00 94.06 85 PRO A CA 1
ATOM 610 C C . PRO A 1 85 ? -6.657 -7.407 -2.266 1.00 94.06 85 PRO A C 1
ATOM 612 O O . PRO A 1 85 ? -7.437 -8.328 -2.523 1.00 94.06 85 PRO A O 1
ATOM 615 N N . THR A 1 86 ? -6.519 -6.343 -3.048 1.00 94.19 86 THR A N 1
ATOM 616 C CA . THR A 1 86 ? -7.279 -6.162 -4.285 1.00 94.19 86 THR A CA 1
ATOM 617 C C . THR A 1 86 ? -6.520 -5.278 -5.252 1.00 94.19 86 THR A C 1
ATOM 619 O O . THR A 1 86 ? -5.779 -4.382 -4.849 1.00 94.19 86 THR A O 1
ATOM 622 N N . VAL A 1 87 ? -6.766 -5.479 -6.539 1.00 94.00 87 VAL A N 1
ATOM 623 C CA . VAL A 1 87 ? -6.386 -4.523 -7.574 1.00 94.00 87 VAL A CA 1
ATOM 624 C C . VAL A 1 87 ? -7.568 -3.605 -7.857 1.00 94.00 87 VAL A C 1
ATOM 626 O O . VAL A 1 87 ? -8.708 -4.062 -7.946 1.00 94.00 87 VAL A O 1
ATOM 629 N N . ILE A 1 88 ? -7.301 -2.309 -7.986 1.00 92.94 88 ILE A N 1
ATOM 630 C CA . ILE A 1 88 ? -8.300 -1.270 -8.222 1.00 92.94 88 ILE A CA 1
ATOM 631 C C . ILE A 1 88 ? -7.971 -0.568 -9.535 1.00 92.94 88 ILE A C 1
ATOM 633 O O . ILE A 1 88 ? -6.900 0.023 -9.694 1.00 92.94 88 ILE A O 1
ATOM 637 N N . ARG A 1 89 ? -8.920 -0.604 -10.465 1.00 90.75 89 ARG A N 1
ATOM 638 C CA . ARG A 1 89 ? -8.883 0.152 -11.718 1.00 90.75 89 ARG A CA 1
ATOM 639 C C . ARG A 1 89 ? -9.595 1.471 -11.541 1.00 90.75 89 ARG A C 1
ATOM 641 O O . ARG A 1 89 ? -10.601 1.545 -10.849 1.00 90.75 89 ARG A O 1
ATOM 648 N N . SER A 1 90 ? -9.075 2.525 -12.143 1.00 84.44 90 SER A N 1
ATOM 649 C CA . SER A 1 90 ? -9.666 3.852 -12.033 1.00 84.44 90 SER A CA 1
ATOM 650 C C . SER A 1 90 ? -9.458 4.618 -13.322 1.00 84.44 90 SER A C 1
ATOM 652 O O . SER A 1 90 ? -8.446 4.446 -13.985 1.00 84.44 90 SER A O 1
ATOM 654 N N . GLU A 1 91 ? -10.400 5.492 -13.656 1.00 82.94 91 GLU A N 1
ATOM 655 C CA . GLU A 1 91 ? -10.289 6.416 -14.790 1.00 82.94 91 GLU A CA 1
ATOM 656 C C . GLU A 1 91 ? -9.457 7.661 -14.421 1.00 82.94 91 GLU A C 1
ATOM 658 O O . GLU A 1 91 ? -9.047 8.439 -15.281 1.00 82.94 91 GLU A O 1
ATOM 663 N N . HIS A 1 92 ? -9.186 7.859 -13.127 1.00 80.69 92 HIS A N 1
ATOM 664 C CA . HIS A 1 92 ? -8.426 8.979 -12.567 1.00 80.69 92 HIS A CA 1
ATOM 665 C C . HIS A 1 92 ? -7.346 8.485 -11.599 1.00 80.69 92 HIS A C 1
ATOM 667 O O . HIS A 1 92 ? -7.257 7.297 -11.280 1.00 80.69 92 HIS A O 1
ATOM 673 N N . GLY A 1 93 ? -6.517 9.394 -11.092 1.00 84.88 93 GLY A N 1
ATOM 674 C CA . GLY A 1 93 ? -5.418 9.011 -10.216 1.00 84.88 93 GLY A CA 1
ATOM 675 C C . GLY A 1 93 ? -4.379 8.214 -11.008 1.00 84.88 93 GLY A C 1
ATOM 676 O O . GLY A 1 93 ? -3.819 8.746 -11.964 1.00 84.88 93 GLY A O 1
ATOM 677 N N . CYS A 1 94 ? -4.110 6.963 -10.629 1.00 88.88 94 CYS A N 1
ATOM 678 C CA . CYS A 1 94 ? -3.030 6.170 -11.221 1.00 88.88 94 CYS A CA 1
ATOM 679 C C . CYS A 1 94 ? -3.114 6.058 -12.749 1.00 88.88 94 CYS A C 1
ATOM 681 O O . CYS A 1 94 ? -2.095 6.203 -13.419 1.00 88.88 94 CYS A O 1
ATOM 683 N N . ALA A 1 95 ? -4.314 5.916 -13.320 1.00 88.88 95 ALA A N 1
ATOM 684 C CA . ALA A 1 95 ? -4.486 5.918 -14.772 1.00 88.88 95 ALA A CA 1
ATOM 685 C C . ALA A 1 95 ? -4.055 7.236 -15.430 1.00 88.88 95 ALA A C 1
ATOM 687 O O . ALA A 1 95 ? -3.398 7.209 -16.467 1.00 88.88 95 ALA A O 1
ATOM 688 N N . ALA A 1 96 ? -4.341 8.385 -14.811 1.00 87.06 96 ALA A N 1
ATOM 689 C CA . ALA A 1 96 ? -3.871 9.679 -15.306 1.00 87.06 96 ALA A CA 1
ATOM 690 C C . ALA A 1 96 ? -2.341 9.798 -15.205 1.00 87.06 96 ALA A C 1
ATOM 692 O O . ALA A 1 96 ? -1.699 10.311 -16.119 1.00 87.06 96 ALA A O 1
ATOM 693 N N . ALA A 1 97 ? -1.739 9.273 -14.131 1.00 86.81 97 ALA A N 1
ATOM 694 C CA . ALA A 1 97 ? -0.284 9.222 -13.996 1.00 86.81 97 ALA A CA 1
ATOM 695 C C . ALA A 1 97 ? 0.357 8.346 -15.085 1.00 86.81 97 ALA A C 1
ATOM 697 O O . ALA A 1 97 ? 1.359 8.746 -15.677 1.00 86.81 97 ALA A O 1
ATOM 698 N N . ALA A 1 98 ? -0.252 7.200 -15.400 1.00 89.19 98 ALA A N 1
ATOM 699 C CA . ALA A 1 98 ? 0.206 6.307 -16.459 1.00 89.19 98 ALA A CA 1
ATOM 700 C C . ALA A 1 98 ? 0.056 6.909 -17.863 1.00 89.19 98 ALA A C 1
ATOM 702 O O . ALA A 1 98 ? 0.987 6.835 -18.664 1.00 89.19 98 ALA A O 1
ATOM 703 N N . GLN A 1 99 ? -1.062 7.583 -18.149 1.00 88.62 99 GLN A N 1
ATOM 704 C CA . GLN A 1 99 ? -1.232 8.354 -19.387 1.00 88.62 99 GLN A CA 1
ATOM 705 C C . GLN A 1 99 ? -0.185 9.467 -19.496 1.00 88.62 99 GLN A C 1
ATOM 707 O O . GLN A 1 99 ? 0.448 9.629 -20.538 1.00 88.62 99 GLN A O 1
ATOM 712 N N . GLY A 1 100 ? 0.060 10.189 -18.398 1.00 85.62 100 GLY A N 1
ATOM 713 C CA . GLY A 1 100 ? 1.120 11.187 -18.319 1.00 85.62 100 GLY A CA 1
ATOM 714 C C . GLY A 1 100 ? 2.498 10.587 -18.596 1.00 85.62 100 GLY A C 1
ATOM 715 O O . GLY A 1 100 ? 3.282 11.185 -19.329 1.00 85.62 100 GLY A O 1
ATOM 716 N N . ALA A 1 101 ? 2.793 9.400 -18.061 1.00 85.44 101 ALA A N 1
ATOM 717 C CA . ALA A 1 101 ? 4.042 8.689 -18.322 1.00 85.44 101 ALA A CA 1
ATOM 718 C C . ALA A 1 101 ? 4.183 8.286 -19.796 1.00 85.44 101 ALA A C 1
ATOM 720 O O . ALA A 1 101 ? 5.234 8.535 -20.384 1.00 85.44 101 ALA A O 1
ATOM 721 N N . ALA A 1 102 ? 3.120 7.760 -20.411 1.00 85.25 102 ALA A N 1
ATOM 722 C CA . ALA A 1 102 ? 3.084 7.455 -21.842 1.00 85.25 102 ALA A CA 1
ATOM 723 C C . ALA A 1 102 ? 3.287 8.709 -22.715 1.00 85.25 102 ALA A C 1
ATOM 725 O O . ALA A 1 102 ? 3.919 8.632 -23.764 1.00 85.25 102 ALA A O 1
ATOM 726 N N . ALA A 1 103 ? 2.822 9.872 -22.250 1.00 87.56 103 ALA A N 1
ATOM 727 C CA . ALA A 1 103 ? 3.039 11.172 -22.886 1.00 87.56 103 ALA A CA 1
ATOM 728 C C . ALA A 1 103 ? 4.384 11.843 -22.519 1.00 87.56 103 ALA A C 1
ATOM 730 O O . ALA A 1 103 ? 4.626 12.984 -22.906 1.00 87.56 103 ALA A O 1
ATOM 731 N N . GLY A 1 104 ? 5.261 11.179 -21.754 1.00 84.88 104 GLY A N 1
ATOM 732 C CA . GLY A 1 104 ? 6.598 11.684 -21.404 1.00 84.88 104 GLY A CA 1
ATOM 733 C C . GLY A 1 104 ? 6.678 12.566 -20.150 1.00 84.88 104 GLY A C 1
ATOM 734 O O . GLY A 1 104 ? 7.758 13.036 -19.798 1.00 84.88 104 GLY A O 1
ATOM 735 N N . THR A 1 105 ? 5.580 12.750 -19.412 1.00 84.00 105 THR A N 1
ATOM 736 C CA . THR A 1 105 ? 5.537 13.533 -18.154 1.00 84.00 105 THR A CA 1
ATOM 737 C C . THR A 1 105 ? 6.409 12.920 -17.051 1.00 84.00 105 THR A C 1
ATOM 739 O O . THR A 1 105 ? 6.920 13.631 -16.191 1.00 84.00 105 THR A O 1
ATOM 742 N N . TRP A 1 106 ? 6.620 11.603 -17.110 1.00 86.50 106 TRP A N 1
ATOM 743 C CA . TRP A 1 106 ? 7.526 10.847 -16.237 1.00 86.50 106 TRP A CA 1
ATOM 744 C C . TRP A 1 106 ? 8.854 10.485 -16.920 1.00 86.50 106 TRP A C 1
ATOM 746 O O . TRP A 1 106 ? 9.568 9.589 -16.465 1.00 86.50 106 TRP A O 1
ATOM 756 N N . GLY A 1 107 ? 9.178 11.163 -18.025 1.00 87.56 107 GLY A N 1
ATOM 757 C CA . GLY A 1 107 ? 10.443 11.009 -18.734 1.00 87.56 107 GLY A CA 1
ATOM 758 C C . GLY A 1 107 ? 11.613 11.642 -17.981 1.00 87.56 107 GLY A C 1
ATOM 759 O O . GLY A 1 107 ? 11.440 12.556 -17.172 1.00 87.56 107 GLY A O 1
ATOM 760 N N . ASP A 1 108 ? 12.824 11.178 -18.278 1.00 87.44 108 ASP A N 1
ATOM 761 C CA . ASP A 1 108 ? 14.020 11.522 -17.496 1.00 87.44 108 ASP A CA 1
ATOM 762 C C . ASP A 1 108 ? 14.326 13.011 -17.510 1.00 87.44 108 ASP A C 1
ATOM 764 O O . ASP A 1 108 ? 14.550 13.592 -16.455 1.00 87.44 108 ASP A O 1
ATOM 768 N N . ALA A 1 109 ? 14.231 13.661 -18.673 1.00 88.94 109 ALA A N 1
ATOM 769 C CA . ALA A 1 109 ? 14.445 15.102 -18.784 1.00 88.94 109 ALA A CA 1
ATOM 770 C C . ALA A 1 109 ? 13.515 15.899 -17.853 1.00 88.94 109 ALA A C 1
ATOM 772 O O . ALA A 1 109 ? 13.940 16.869 -17.227 1.00 88.94 109 ALA A O 1
ATOM 773 N N . LYS A 1 110 ? 12.255 15.465 -17.708 1.00 89.88 110 LYS A N 1
ATOM 774 C CA . LYS A 1 110 ? 11.287 16.117 -16.821 1.00 89.88 110 LYS A CA 1
ATOM 775 C C . LYS A 1 110 ? 11.613 15.851 -15.353 1.00 89.88 110 LYS A C 1
ATOM 777 O O . LYS A 1 110 ? 11.580 16.783 -14.556 1.00 89.88 110 LYS A O 1
ATOM 782 N N . LEU A 1 111 ? 11.959 14.614 -14.999 1.00 89.44 111 LEU A N 1
ATOM 783 C CA . LEU A 1 111 ? 12.346 14.249 -13.633 1.00 89.44 111 LEU A CA 1
ATOM 784 C C . LEU A 1 111 ? 13.623 14.977 -13.185 1.00 89.44 111 LEU A C 1
ATOM 786 O O . LEU A 1 111 ? 13.660 15.508 -12.077 1.00 89.44 111 LEU A O 1
ATOM 790 N N . VAL A 1 112 ? 14.625 15.077 -14.063 1.00 90.88 112 VAL A N 1
ATOM 791 C CA . VAL A 1 112 ? 15.852 15.856 -13.836 1.00 90.88 112 VAL A CA 1
ATOM 792 C C . VAL A 1 112 ? 15.532 17.337 -13.664 1.00 90.88 112 VAL A C 1
ATOM 794 O O . VAL A 1 112 ? 15.984 17.943 -12.698 1.00 90.88 112 VAL A O 1
ATOM 797 N N . ALA A 1 113 ? 14.713 17.916 -14.544 1.00 91.88 113 ALA A N 1
ATOM 798 C CA . ALA A 1 113 ? 14.348 19.329 -14.448 1.00 91.88 113 ALA A CA 1
ATOM 799 C C . ALA A 1 113 ? 13.605 19.671 -13.145 1.00 91.88 113 ALA A C 1
ATOM 801 O O . ALA A 1 113 ? 13.734 20.780 -12.639 1.00 91.88 113 ALA A O 1
ATOM 802 N N . LEU A 1 114 ? 12.816 18.735 -12.608 1.00 90.69 114 LEU A N 1
ATOM 803 C CA . LEU A 1 114 ? 12.037 18.958 -11.390 1.00 90.69 114 LEU A CA 1
ATOM 804 C C . LEU A 1 114 ? 12.812 18.669 -10.105 1.00 90.69 114 LEU A C 1
ATOM 806 O O . LEU A 1 114 ? 12.625 19.368 -9.114 1.00 90.69 114 LEU A O 1
ATOM 810 N N . ALA A 1 115 ? 13.621 17.611 -10.095 1.00 90.50 115 ALA A N 1
ATOM 811 C CA . ALA A 1 115 ? 14.199 17.073 -8.869 1.00 90.50 115 ALA A CA 1
ATOM 812 C C . ALA A 1 115 ? 15.615 16.504 -9.057 1.00 90.50 115 ALA A C 1
ATOM 814 O O . ALA A 1 115 ? 16.060 15.724 -8.223 1.00 90.50 115 ALA A O 1
ATOM 815 N N . GLY A 1 116 ? 16.336 16.876 -10.119 1.00 90.56 116 GLY A N 1
ATOM 816 C CA . GLY A 1 116 ? 17.650 16.317 -10.462 1.00 90.56 116 GLY A CA 1
ATOM 817 C C . GLY A 1 116 ? 18.683 16.389 -9.334 1.00 90.56 116 GLY A C 1
ATOM 818 O O . GLY A 1 116 ? 19.385 15.410 -9.101 1.00 90.56 116 GLY A O 1
ATOM 819 N N . GLU A 1 117 ? 18.706 17.494 -8.588 1.00 92.19 117 GLU A N 1
ATOM 820 C CA . GLU A 1 117 ? 19.609 17.716 -7.445 1.00 92.19 117 GLU A CA 1
ATOM 821 C C . GLU A 1 117 ? 19.126 17.057 -6.142 1.00 92.19 117 GLU A C 1
ATOM 823 O O . GLU A 1 117 ? 19.844 17.019 -5.139 1.00 92.19 117 GLU A O 1
ATOM 828 N N . ARG A 1 118 ? 17.891 16.538 -6.107 1.00 90.50 118 ARG A N 1
ATOM 829 C CA . ARG A 1 118 ? 17.376 15.858 -4.918 1.00 90.50 118 ARG A CA 1
ATOM 830 C C . ARG A 1 118 ? 18.069 14.517 -4.757 1.00 90.50 118 ARG A C 1
ATOM 832 O O . ARG A 1 118 ? 18.124 13.716 -5.685 1.00 90.50 118 ARG A O 1
ATOM 839 N N . LEU A 1 119 ? 18.546 14.261 -3.543 1.00 88.06 119 LEU A N 1
ATOM 840 C CA . LEU A 1 119 ? 19.164 12.988 -3.210 1.00 88.06 119 LEU A CA 1
ATOM 841 C C . LEU A 1 119 ? 18.117 11.873 -3.169 1.00 88.06 119 LEU A C 1
ATOM 843 O O . LEU A 1 119 ? 17.140 11.956 -2.420 1.00 88.06 119 LEU A O 1
ATOM 847 N N . VAL A 1 120 ? 18.380 10.811 -3.920 1.00 87.06 120 VAL A N 1
ATOM 848 C CA . VAL A 1 120 ? 17.649 9.544 -3.901 1.00 87.06 120 VAL A CA 1
ATOM 849 C C . VAL A 1 120 ? 18.527 8.444 -3.321 1.00 87.06 120 VAL A C 1
ATOM 851 O O . VAL A 1 120 ? 19.755 8.539 -3.330 1.00 87.06 120 VAL A O 1
ATOM 854 N N . VAL A 1 121 ? 17.898 7.394 -2.800 1.00 86.38 121 VAL A N 1
ATOM 855 C CA . VAL A 1 121 ? 18.597 6.153 -2.462 1.00 86.38 121 VAL A CA 1
ATOM 856 C C . VAL A 1 121 ? 18.673 5.311 -3.728 1.00 86.38 121 VAL A C 1
ATOM 858 O O . VAL A 1 121 ? 17.652 4.808 -4.201 1.00 86.38 121 VAL A O 1
ATOM 861 N N . ALA A 1 122 ? 19.866 5.183 -4.290 1.00 83.38 122 ALA A N 1
ATOM 862 C CA . ALA A 1 122 ? 20.151 4.301 -5.410 1.00 83.38 122 ALA A CA 1
ATOM 863 C C . ALA A 1 122 ? 20.725 2.982 -4.888 1.00 83.38 122 ALA A C 1
ATOM 865 O O . ALA A 1 122 ? 21.522 2.958 -3.951 1.00 83.38 122 ALA A O 1
ATOM 866 N N . MET A 1 123 ? 20.307 1.884 -5.496 1.00 79.25 123 MET A N 1
ATOM 867 C CA . MET A 1 123 ? 20.744 0.536 -5.177 1.00 79.25 123 MET A CA 1
ATOM 868 C C . MET A 1 123 ? 21.264 -0.124 -6.442 1.00 79.25 123 MET A C 1
ATOM 870 O O . MET A 1 123 ? 20.587 -0.084 -7.470 1.00 79.25 123 MET A O 1
ATOM 874 N N . ALA A 1 124 ? 22.432 -0.747 -6.338 1.00 76.06 124 ALA A N 1
ATOM 875 C CA . ALA A 1 124 ? 23.029 -1.547 -7.395 1.00 76.06 124 ALA A CA 1
ATOM 876 C C . ALA A 1 124 ? 23.257 -2.972 -6.885 1.00 76.06 124 ALA A C 1
ATOM 878 O O . ALA A 1 124 ? 23.782 -3.176 -5.786 1.00 76.06 124 ALA A O 1
ATOM 879 N N . SER A 1 125 ? 22.847 -3.964 -7.672 1.00 70.06 125 SER A N 1
ATOM 880 C CA . SER A 1 125 ? 23.129 -5.372 -7.394 1.00 70.06 125 SER A CA 1
ATOM 881 C C . SER A 1 125 ? 23.602 -6.085 -8.654 1.00 70.06 125 SER A C 1
ATOM 883 O O . SER A 1 125 ? 23.000 -5.955 -9.718 1.00 70.06 125 SER A O 1
ATOM 885 N N . SER A 1 126 ? 24.646 -6.897 -8.510 1.00 63.12 126 SER A N 1
ATOM 886 C CA . SER A 1 126 ? 25.082 -7.888 -9.501 1.00 63.12 126 SER A CA 1
ATOM 887 C C . SER A 1 126 ? 24.148 -9.105 -9.576 1.00 63.12 126 SER A C 1
ATOM 889 O O . SER A 1 126 ? 24.254 -9.913 -10.496 1.00 63.12 126 SER A O 1
ATOM 891 N N . SER A 1 127 ? 23.232 -9.267 -8.612 1.00 60.44 127 SER A N 1
ATOM 892 C CA . SER A 1 127 ? 22.301 -10.399 -8.525 1.00 60.44 127 SER A CA 1
ATOM 893 C C . SER A 1 127 ? 20.899 -10.041 -9.028 1.00 60.44 127 SER A C 1
ATOM 895 O O . SER A 1 127 ? 20.521 -8.871 -9.058 1.00 60.44 127 SER A O 1
ATOM 897 N N . ARG A 1 128 ? 20.088 -11.058 -9.365 1.00 55.34 128 ARG A N 1
ATOM 898 C CA . ARG A 1 128 ? 18.670 -10.904 -9.766 1.00 55.34 128 ARG A CA 1
ATOM 899 C C . ARG A 1 128 ? 17.749 -10.378 -8.647 1.00 55.34 128 ARG A C 1
ATOM 901 O O . ARG A 1 128 ? 16.570 -10.160 -8.891 1.00 55.34 128 ARG A O 1
ATOM 908 N N . SER A 1 129 ? 18.244 -10.225 -7.421 1.00 54.22 129 SER A N 1
ATOM 909 C CA . SER A 1 129 ? 17.437 -9.864 -6.254 1.00 54.22 129 SER A CA 1
ATOM 910 C C . SER A 1 129 ? 18.081 -8.696 -5.513 1.00 54.22 129 SER A C 1
ATOM 912 O O . SER A 1 129 ? 19.049 -8.881 -4.774 1.00 54.22 129 SER A O 1
ATOM 914 N N . SER A 1 130 ? 17.541 -7.488 -5.678 1.00 52.47 130 SER A N 1
ATOM 915 C CA . SER A 1 130 ? 17.937 -6.316 -4.891 1.00 52.47 130 SER A CA 1
ATOM 916 C C . SER A 1 130 ? 17.452 -6.491 -3.455 1.00 52.47 130 SER A C 1
ATOM 918 O O . SER A 1 130 ? 16.274 -6.304 -3.152 1.00 52.47 130 SER A O 1
ATOM 920 N N . SER A 1 131 ? 18.359 -6.888 -2.573 1.00 52.66 131 SER A N 1
ATOM 921 C CA . SER A 1 131 ? 17.998 -7.424 -1.268 1.00 52.66 131 SER A CA 1
ATOM 922 C C . SER A 1 131 ? 18.749 -6.736 -0.147 1.00 52.66 131 SER A C 1
ATOM 924 O O . SER A 1 131 ? 19.624 -7.303 0.497 1.00 52.66 131 SER A O 1
ATOM 926 N N . PHE A 1 132 ? 18.368 -5.487 0.091 1.00 50.16 132 PHE A N 1
ATOM 927 C CA . PHE A 1 132 ? 18.985 -4.598 1.072 1.00 50.16 132 PHE A CA 1
ATOM 928 C C . PHE A 1 132 ? 19.081 -5.198 2.491 1.00 50.16 132 PHE A C 1
ATOM 930 O O . PHE A 1 132 ? 20.060 -4.965 3.189 1.00 50.16 132 PHE A O 1
ATOM 937 N N . PHE A 1 133 ? 18.069 -5.945 2.950 1.00 48.03 13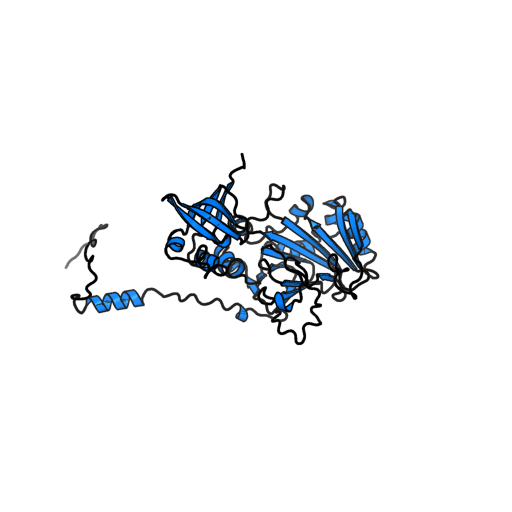3 PHE A N 1
ATOM 938 C CA . PHE A 1 133 ? 17.912 -6.285 4.378 1.00 48.03 133 PHE A CA 1
ATOM 939 C C . PHE A 1 133 ? 18.295 -7.724 4.745 1.00 48.03 133 PHE A C 1
ATOM 941 O O . PHE A 1 133 ? 18.178 -8.110 5.907 1.00 48.03 133 PHE A O 1
ATOM 948 N N . LEU A 1 134 ? 18.686 -8.538 3.764 1.00 49.16 134 LEU A N 1
ATOM 949 C CA . LEU A 1 134 ? 18.687 -9.996 3.904 1.00 49.16 134 LEU A CA 1
ATOM 950 C C . LEU A 1 134 ? 20.058 -10.646 3.685 1.00 49.16 134 LEU A C 1
ATOM 952 O O . LEU A 1 134 ? 20.187 -11.844 3.915 1.00 49.16 134 LEU A O 1
ATOM 956 N N . THR A 1 135 ? 21.089 -9.877 3.321 1.00 48.75 135 THR A N 1
ATOM 957 C CA . THR A 1 135 ? 22.456 -10.376 3.087 1.00 48.75 135 THR A CA 1
ATOM 958 C C . THR A 1 135 ? 23.041 -11.175 4.267 1.00 48.75 135 THR A C 1
ATOM 960 O O . THR A 1 135 ? 23.682 -12.190 4.013 1.00 48.75 135 THR A O 1
ATOM 963 N N . PRO A 1 136 ? 22.784 -10.844 5.555 1.00 50.81 136 PRO A N 1
ATOM 964 C CA . PRO A 1 136 ? 23.221 -11.707 6.659 1.00 50.81 136 PRO A CA 1
ATOM 965 C C . PRO A 1 136 ? 22.314 -12.927 6.891 1.00 50.81 136 PRO A C 1
ATOM 967 O O . PRO A 1 136 ? 22.680 -13.827 7.639 1.00 50.81 136 PRO A O 1
ATOM 970 N N . MET A 1 137 ? 21.104 -12.943 6.322 1.00 51.44 137 MET A N 1
ATOM 971 C CA . MET A 1 137 ? 20.058 -13.917 6.652 1.00 51.44 137 MET A CA 1
ATOM 972 C C . MET A 1 137 ? 20.049 -15.146 5.732 1.00 51.44 137 MET A C 1
ATOM 974 O O . MET A 1 137 ? 19.424 -16.144 6.091 1.00 51.44 137 MET A O 1
ATOM 978 N N . HIS A 1 138 ? 20.711 -15.109 4.566 1.00 54.03 138 HIS A N 1
ATOM 979 C CA . HIS A 1 138 ? 20.741 -16.253 3.649 1.00 54.03 138 HIS A CA 1
ATOM 980 C C . HIS A 1 138 ? 22.058 -16.355 2.840 1.00 54.03 138 HIS A C 1
ATOM 982 O O . HIS A 1 138 ? 22.415 -15.401 2.149 1.00 54.03 138 HIS A O 1
ATOM 988 N N . PRO A 1 139 ? 22.743 -17.521 2.812 1.00 52.88 139 PRO A N 1
ATOM 989 C CA . PRO A 1 139 ? 24.060 -17.698 2.167 1.00 52.88 139 PRO A CA 1
ATOM 990 C C . PRO A 1 139 ? 24.121 -17.451 0.648 1.00 52.88 139 PRO A C 1
ATOM 992 O O . PRO A 1 139 ? 25.202 -17.383 0.077 1.00 52.88 139 PRO A O 1
ATOM 995 N N . GLY A 1 140 ? 22.969 -17.364 -0.022 1.00 54.28 140 GLY A N 1
ATOM 996 C CA . GLY A 1 140 ? 22.863 -17.147 -1.474 1.00 54.28 140 GLY A CA 1
ATOM 997 C C . GLY A 1 140 ? 22.617 -15.697 -1.901 1.00 54.28 140 GLY A C 1
ATOM 998 O O . GLY A 1 140 ? 22.445 -15.442 -3.090 1.00 54.28 140 GLY A O 1
ATOM 999 N N . TRP A 1 141 ? 22.523 -14.761 -0.955 1.00 58.25 141 TRP A N 1
ATOM 1000 C CA . TRP A 1 141 ? 22.113 -13.384 -1.227 1.00 58.25 141 TRP A CA 1
ATOM 1001 C C . TRP A 1 141 ? 23.352 -12.497 -1.266 1.00 58.25 141 TRP A C 1
ATOM 1003 O O . TRP A 1 141 ? 24.106 -12.444 -0.298 1.00 58.25 141 TRP A O 1
ATOM 1013 N N . GLN A 1 142 ? 23.586 -11.829 -2.396 1.00 58.06 142 GLN A N 1
ATOM 1014 C CA . GLN A 1 142 ? 24.743 -10.947 -2.551 1.00 58.06 142 GLN A CA 1
ATOM 1015 C C . GLN A 1 142 ? 24.469 -9.549 -1.996 1.00 58.06 142 GLN A C 1
ATOM 1017 O O . GLN A 1 142 ? 23.337 -9.059 -2.007 1.00 58.06 142 GLN A O 1
ATOM 1022 N N . GLU A 1 143 ? 25.535 -8.903 -1.530 1.00 61.62 143 GLU A N 1
ATOM 1023 C CA . GLU A 1 143 ? 25.490 -7.558 -0.974 1.00 61.62 143 GLU A CA 1
ATOM 1024 C C . GLU A 1 143 ? 24.973 -6.559 -2.018 1.00 61.62 143 GLU A C 1
ATOM 1026 O O . GLU A 1 143 ? 25.494 -6.447 -3.126 1.00 61.62 143 GLU A O 1
ATOM 1031 N N . THR A 1 144 ? 23.892 -5.856 -1.676 1.00 69.19 144 THR A N 1
ATOM 1032 C CA . THR A 1 144 ? 23.377 -4.750 -2.488 1.00 69.19 144 THR A CA 1
ATOM 1033 C C . THR A 1 144 ? 24.114 -3.488 -2.077 1.00 69.19 144 THR A C 1
ATOM 1035 O O . THR A 1 144 ? 24.073 -3.107 -0.907 1.00 69.19 144 THR A O 1
ATOM 1038 N N . GLN A 1 145 ? 24.767 -2.825 -3.027 1.00 73.12 145 GLN A N 1
ATOM 1039 C CA . GLN A 1 145 ? 25.422 -1.551 -2.758 1.00 73.12 145 GLN A CA 1
ATOM 1040 C C . GLN A 1 145 ? 24.377 -0.440 -2.724 1.00 73.12 145 GLN A C 1
ATOM 1042 O O . GLN A 1 145 ? 23.509 -0.365 -3.595 1.00 73.12 145 GLN A O 1
ATOM 1047 N N . VAL A 1 146 ? 24.456 0.416 -1.706 1.00 76.12 146 VAL A N 1
ATOM 1048 C CA . VAL A 1 146 ? 23.490 1.489 -1.462 1.00 76.12 146 VAL A CA 1
ATOM 1049 C C . VAL A 1 146 ? 24.211 2.822 -1.497 1.00 76.12 146 VAL A C 1
ATOM 1051 O O . VAL A 1 146 ? 25.180 3.042 -0.772 1.00 76.12 146 VAL A O 1
ATOM 1054 N N . PHE A 1 147 ? 23.686 3.738 -2.297 1.00 82.25 147 PHE A N 1
ATOM 1055 C CA . PHE A 1 147 ? 24.228 5.072 -2.477 1.00 82.25 147 PHE A CA 1
ATOM 1056 C C . PHE A 1 147 ? 23.142 6.105 -2.210 1.00 82.25 147 PHE A C 1
ATOM 1058 O O . PHE A 1 147 ? 21.965 5.887 -2.502 1.00 82.25 147 PHE A O 1
ATOM 1065 N N . ARG A 1 148 ? 23.538 7.261 -1.679 1.00 87.19 148 ARG A N 1
ATOM 1066 C CA . ARG A 1 148 ? 22.711 8.468 -1.722 1.00 87.19 148 ARG A CA 1
ATOM 1067 C C . ARG A 1 148 ? 23.315 9.390 -2.763 1.00 87.19 148 ARG A C 1
ATOM 1069 O O . ARG A 1 148 ? 24.421 9.880 -2.564 1.00 87.19 148 ARG A O 1
ATOM 1076 N N . GLU A 1 149 ? 22.610 9.601 -3.865 1.00 88.06 149 GLU A N 1
ATOM 1077 C CA . GLU A 1 149 ? 23.101 10.408 -4.985 1.00 88.06 149 GLU A CA 1
ATOM 1078 C C . GLU A 1 149 ? 21.988 11.284 -5.575 1.00 88.06 149 GLU A C 1
ATOM 1080 O O . GLU A 1 149 ? 20.811 10.995 -5.345 1.00 88.06 149 GLU A O 1
ATOM 1085 N N . PRO A 1 150 ? 22.318 12.363 -6.308 1.00 92.19 150 PRO A N 1
ATOM 1086 C CA . PRO A 1 150 ? 21.321 13.159 -7.017 1.00 92.19 150 PRO A CA 1
ATOM 1087 C C . PRO A 1 150 ? 20.495 12.301 -7.984 1.00 92.19 150 PRO A C 1
ATOM 1089 O O . PRO A 1 150 ? 21.036 11.420 -8.659 1.00 92.19 150 PRO A O 1
ATOM 1092 N N . LEU A 1 151 ? 19.195 12.582 -8.100 1.00 89.62 151 LEU A N 1
ATOM 1093 C CA . LEU A 1 151 ? 18.301 11.908 -9.045 1.00 89.62 151 LEU A CA 1
ATOM 1094 C C . LEU A 1 151 ? 18.838 11.966 -10.480 1.00 89.62 151 LEU A C 1
ATOM 1096 O O . LEU A 1 151 ? 18.717 10.989 -11.211 1.00 89.62 151 LEU A O 1
ATOM 1100 N N . ALA A 1 152 ? 19.458 13.078 -10.880 1.00 90.38 152 ALA A N 1
ATOM 1101 C CA . ALA A 1 152 ? 20.073 13.203 -12.198 1.00 90.38 152 ALA A CA 1
ATOM 1102 C C . ALA A 1 152 ? 21.216 12.200 -12.409 1.00 90.38 152 ALA A C 1
ATOM 1104 O O . ALA A 1 152 ? 21.291 11.572 -13.465 1.00 90.38 152 ALA A O 1
ATOM 1105 N N . SER A 1 153 ? 22.055 11.990 -11.392 1.00 88.75 153 SER A N 1
ATOM 1106 C CA . SER A 1 153 ? 23.123 10.988 -11.422 1.00 88.75 153 SER A CA 1
ATOM 1107 C C . SER A 1 153 ? 22.556 9.574 -11.518 1.00 88.75 153 SER A C 1
ATOM 1109 O O . SER A 1 153 ? 22.992 8.805 -12.376 1.00 88.75 153 SER A O 1
ATOM 1111 N N . PHE A 1 154 ? 21.535 9.258 -10.711 1.00 87.31 154 PHE A N 1
ATOM 1112 C CA . PHE A 1 154 ? 20.835 7.974 -10.787 1.00 87.31 154 PHE A CA 1
ATOM 1113 C C . PHE A 1 154 ? 20.244 7.746 -12.183 1.00 87.31 154 PHE A C 1
ATOM 1115 O O . PHE A 1 154 ? 20.517 6.714 -12.786 1.00 87.31 154 PHE A O 1
ATOM 1122 N N . LEU A 1 155 ? 19.503 8.714 -12.735 1.00 86.00 155 LEU A N 1
ATOM 1123 C CA . LEU A 1 155 ? 18.901 8.624 -14.072 1.00 86.00 155 LEU A CA 1
ATOM 1124 C C . LEU A 1 155 ? 19.959 8.516 -15.186 1.00 86.00 155 LEU A C 1
ATOM 1126 O O . LEU A 1 155 ? 19.757 7.811 -16.173 1.00 86.00 155 LEU A O 1
ATOM 1130 N N . GLY A 1 156 ? 21.122 9.148 -15.019 1.00 81.50 156 GLY A N 1
ATOM 1131 C CA . GLY A 1 156 ? 22.254 8.996 -15.934 1.00 81.50 156 GLY A CA 1
ATOM 1132 C C . GLY A 1 156 ? 22.863 7.589 -15.911 1.00 81.50 156 GLY A C 1
ATOM 1133 O O . GLY A 1 156 ? 23.152 7.023 -16.966 1.00 81.50 156 GLY A O 1
ATOM 1134 N N . ARG A 1 157 ? 23.035 6.986 -14.725 1.00 74.31 157 ARG A N 1
ATOM 1135 C CA . ARG A 1 157 ? 23.514 5.592 -14.578 1.00 74.31 157 ARG A CA 1
ATOM 1136 C C . ARG A 1 157 ? 22.474 4.590 -15.070 1.00 74.31 157 ARG A C 1
ATOM 1138 O O . ARG A 1 157 ? 22.812 3.655 -15.796 1.00 74.31 157 ARG A O 1
ATOM 1145 N N . TYR A 1 158 ? 21.218 4.855 -14.720 1.00 66.50 158 TYR A N 1
ATOM 1146 C CA . TYR A 1 158 ? 20.019 4.140 -15.130 1.00 66.50 158 TYR A CA 1
ATOM 1147 C C . TYR A 1 158 ? 19.922 3.984 -16.646 1.00 66.50 158 TYR A C 1
ATOM 1149 O O . TYR A 1 158 ? 19.499 2.930 -17.088 1.00 66.50 158 TYR A O 1
ATOM 1157 N N . MET A 1 159 ? 20.351 4.970 -17.441 1.00 61.66 159 MET A N 1
ATOM 1158 C CA . MET A 1 159 ? 20.322 4.889 -18.910 1.00 61.66 159 MET A CA 1
ATOM 1159 C C . MET A 1 159 ? 21.559 4.219 -19.525 1.00 61.66 159 MET A C 1
ATOM 1161 O O . MET A 1 159 ? 21.469 3.647 -20.609 1.00 61.66 159 MET A O 1
ATOM 1165 N N . ASN A 1 160 ? 22.711 4.274 -18.849 1.00 60.38 160 ASN A N 1
ATOM 1166 C CA . ASN A 1 160 ? 24.004 3.907 -19.438 1.00 60.38 160 ASN A CA 1
ATOM 1167 C C . ASN A 1 160 ? 24.534 2.520 -19.026 1.00 60.38 160 ASN A C 1
ATOM 1169 O O . ASN A 1 160 ? 25.403 1.990 -19.714 1.00 60.38 160 ASN A O 1
ATOM 1173 N N . LYS A 1 161 ? 24.047 1.919 -17.926 1.00 54.47 161 LYS A N 1
ATOM 1174 C CA . LYS A 1 161 ? 24.616 0.675 -17.350 1.00 54.47 161 LYS A CA 1
ATOM 1175 C C . LYS A 1 161 ? 23.650 -0.510 -17.210 1.00 54.47 161 LYS A C 1
ATOM 1177 O O . LYS A 1 161 ? 23.976 -1.498 -16.559 1.00 54.47 161 LYS A O 1
ATOM 1182 N N . ILE A 1 162 ? 22.499 -0.455 -17.882 1.00 54.78 162 ILE A N 1
ATOM 1183 C CA . ILE A 1 162 ? 21.405 -1.450 -17.820 1.00 54.78 162 ILE A CA 1
ATOM 1184 C C . ILE A 1 162 ? 21.851 -2.909 -18.064 1.00 54.78 162 ILE A C 1
ATOM 1186 O O . ILE A 1 162 ? 21.165 -3.841 -17.653 1.00 54.78 162 ILE A O 1
ATOM 1190 N N . ARG A 1 163 ? 22.986 -3.135 -18.734 1.00 54.16 163 ARG A N 1
ATOM 1191 C CA . ARG A 1 163 ? 23.395 -4.473 -19.183 1.00 54.16 163 ARG A CA 1
ATOM 1192 C C . ARG A 1 163 ? 24.287 -5.245 -18.207 1.00 54.16 163 ARG A C 1
ATOM 1194 O O . ARG A 1 163 ? 24.415 -6.452 -18.381 1.00 54.16 163 ARG A O 1
ATOM 1201 N N . GLU A 1 164 ? 24.864 -4.592 -17.198 1.00 57.56 164 GLU A N 1
ATOM 1202 C CA . GLU A 1 164 ? 25.845 -5.225 -16.297 1.00 57.56 164 GLU A CA 1
ATOM 1203 C C . GLU A 1 164 ? 25.340 -5.369 -14.853 1.00 57.56 164 GLU A C 1
ATOM 1205 O O . GLU A 1 164 ? 25.646 -6.363 -14.197 1.00 57.56 164 GLU A O 1
ATOM 1210 N N . GLU A 1 165 ? 24.522 -4.430 -14.366 1.00 64.25 165 GLU A N 1
ATOM 1211 C CA . GLU A 1 165 ? 24.053 -4.388 -12.975 1.00 64.25 165 GLU A CA 1
ATOM 1212 C C . GLU A 1 165 ? 22.576 -3.983 -12.890 1.00 64.25 165 GLU A C 1
ATOM 1214 O O . GLU A 1 165 ? 22.084 -3.165 -13.671 1.00 64.25 165 GLU A O 1
ATOM 1219 N N . ASN A 1 166 ? 21.865 -4.512 -11.893 1.00 69.81 166 ASN A N 1
ATOM 1220 C CA . ASN A 1 166 ? 20.482 -4.145 -11.614 1.00 69.81 166 ASN A CA 1
ATOM 1221 C C . ASN A 1 166 ? 20.440 -2.880 -10.755 1.00 69.81 166 ASN A C 1
ATOM 1223 O O . ASN A 1 166 ? 20.739 -2.925 -9.560 1.00 69.81 166 ASN A O 1
ATOM 1227 N N . TRP A 1 167 ? 20.037 -1.766 -11.368 1.00 74.69 167 TRP A N 1
ATOM 1228 C CA . TRP A 1 167 ? 19.863 -0.481 -10.694 1.00 74.69 167 TRP A CA 1
ATOM 1229 C C . TRP A 1 167 ? 18.399 -0.237 -10.308 1.00 74.69 167 TRP A C 1
ATOM 1231 O O . TRP A 1 167 ? 17.475 -0.374 -11.118 1.00 74.69 167 TRP A O 1
ATOM 1241 N N . TYR A 1 168 ? 18.190 0.148 -9.051 1.00 80.25 168 TYR A N 1
ATOM 1242 C CA . TYR A 1 168 ? 16.877 0.383 -8.461 1.00 80.25 168 TYR A CA 1
ATOM 1243 C C . TYR A 1 168 ? 16.919 1.567 -7.501 1.00 80.25 168 TYR A C 1
ATOM 1245 O O . TYR A 1 168 ? 17.892 1.746 -6.779 1.00 80.25 168 TYR A O 1
ATOM 1253 N N . THR A 1 169 ? 15.857 2.362 -7.437 1.00 79.31 169 THR A N 1
ATOM 1254 C CA . THR A 1 169 ? 15.684 3.354 -6.375 1.00 79.31 169 THR A CA 1
ATOM 1255 C C . THR A 1 169 ? 14.394 3.116 -5.609 1.00 79.31 169 THR A C 1
ATOM 1257 O O . THR A 1 169 ? 13.334 2.868 -6.189 1.00 79.31 169 THR A O 1
ATOM 1260 N N . TYR A 1 170 ? 14.520 3.228 -4.288 1.00 81.38 170 TYR A N 1
ATOM 1261 C CA . TYR A 1 170 ? 13.439 3.346 -3.322 1.00 81.38 170 TYR A CA 1
ATOM 1262 C C . TYR A 1 170 ? 13.686 4.628 -2.543 1.00 81.38 170 TYR A C 1
ATOM 1264 O O . TYR A 1 170 ? 14.623 4.699 -1.753 1.00 81.38 170 TYR A O 1
ATOM 1272 N N . SER A 1 171 ? 12.876 5.653 -2.768 1.00 78.56 171 SER A N 1
ATOM 1273 C CA . SER A 1 171 ? 13.099 6.945 -2.120 1.00 78.56 171 SER A CA 1
ATOM 1274 C C . SER A 1 171 ? 11.812 7.517 -1.573 1.00 78.56 171 SER A C 1
ATOM 1276 O O . SER A 1 171 ? 10.739 7.347 -2.155 1.00 78.56 171 SER A O 1
ATOM 1278 N N . ASN A 1 172 ? 11.930 8.250 -0.466 1.00 80.00 172 ASN A N 1
ATOM 1279 C CA . ASN A 1 172 ? 10.864 9.135 -0.021 1.00 80.00 172 ASN A CA 1
ATOM 1280 C C . ASN A 1 172 ? 10.488 10.046 -1.177 1.00 80.00 172 ASN A C 1
ATOM 1282 O O . ASN A 1 172 ? 11.357 10.584 -1.870 1.00 80.00 172 ASN A O 1
ATOM 1286 N N . LEU A 1 173 ? 9.192 10.221 -1.383 1.00 74.75 173 LEU A N 1
ATOM 1287 C CA . LEU A 1 173 ? 8.766 11.099 -2.441 1.00 74.75 173 LEU A CA 1
ATOM 1288 C C . LEU A 1 173 ? 9.018 12.557 -2.047 1.00 74.75 173 LEU A C 1
ATOM 1290 O O . LEU A 1 173 ? 8.400 13.089 -1.120 1.00 74.75 173 LEU A O 1
ATOM 1294 N N . VAL A 1 174 ? 9.923 13.194 -2.782 1.00 76.88 174 VAL A N 1
ATOM 1295 C CA . VAL A 1 174 ? 10.303 14.589 -2.562 1.00 76.88 174 VAL A CA 1
ATOM 1296 C C . VAL A 1 174 ? 9.176 15.548 -2.974 1.00 76.88 174 VAL A C 1
ATOM 1298 O O . VAL A 1 174 ? 8.432 15.235 -3.911 1.00 76.88 174 VAL A O 1
ATOM 1301 N N . PRO A 1 175 ? 9.034 16.711 -2.305 1.00 75.75 175 PRO A N 1
ATOM 1302 C CA . PRO A 1 175 ? 7.988 17.698 -2.586 1.00 75.75 175 PRO A CA 1
ATOM 1303 C C . PRO A 1 175 ? 7.842 18.069 -4.068 1.00 75.75 175 PRO A C 1
ATOM 1305 O O . PRO A 1 175 ? 6.729 18.181 -4.571 1.00 75.75 175 PRO A O 1
ATOM 1308 N N . GLU A 1 176 ? 8.949 18.184 -4.796 1.00 81.94 176 GLU A N 1
ATOM 1309 C CA . GLU A 1 176 ? 8.979 18.594 -6.203 1.00 81.94 176 GLU A CA 1
ATOM 1310 C C . GLU A 1 176 ? 8.364 17.545 -7.133 1.00 81.94 176 GLU A C 1
ATOM 1312 O O . GLU A 1 176 ? 7.767 17.890 -8.151 1.00 81.94 176 GLU A O 1
ATOM 1317 N N . LEU A 1 177 ? 8.458 16.261 -6.783 1.00 78.56 177 LEU A N 1
ATOM 1318 C CA . LEU A 1 177 ? 7.810 15.188 -7.537 1.00 78.56 177 LEU A CA 1
ATOM 1319 C C . LEU A 1 177 ? 6.333 15.036 -7.161 1.00 78.56 177 LEU A C 1
ATOM 1321 O O . LEU A 1 177 ? 5.592 14.360 -7.875 1.00 78.56 177 LEU A O 1
ATOM 1325 N N . ARG A 1 178 ? 5.862 15.705 -6.095 1.00 75.12 178 ARG A N 1
ATOM 1326 C CA . ARG A 1 178 ? 4.453 15.636 -5.678 1.00 75.12 178 ARG A CA 1
ATOM 1327 C C . ARG A 1 178 ? 3.488 16.186 -6.711 1.00 75.12 178 ARG A C 1
ATOM 1329 O O . ARG A 1 178 ? 2.368 15.705 -6.818 1.00 75.12 178 ARG A O 1
ATOM 1336 N N . GLN A 1 179 ? 3.926 17.173 -7.483 1.00 76.19 179 GLN A N 1
ATOM 1337 C CA . GLN A 1 179 ? 3.107 17.771 -8.536 1.00 76.19 179 GLN A CA 1
ATOM 1338 C C . GLN A 1 179 ? 2.799 16.797 -9.682 1.00 76.19 179 GLN A C 1
ATOM 1340 O O . GLN A 1 179 ? 1.829 16.997 -10.404 1.00 76.19 179 GLN A O 1
ATOM 1345 N N . LEU A 1 180 ? 3.614 15.750 -9.850 1.00 75.38 180 LEU A N 1
ATOM 1346 C CA . LEU A 1 180 ? 3.375 14.705 -10.844 1.00 75.38 180 LEU A CA 1
ATOM 1347 C C . LEU A 1 180 ? 2.413 13.631 -10.333 1.00 75.38 180 LEU A C 1
ATOM 1349 O O . LEU A 1 180 ? 2.063 12.713 -11.077 1.00 75.38 180 LEU A O 1
ATOM 1353 N N . LEU A 1 181 ? 2.012 13.708 -9.060 1.00 71.75 181 LEU A N 1
ATOM 1354 C CA . LEU A 1 181 ? 1.273 12.628 -8.449 1.00 71.75 181 LEU A CA 1
ATOM 1355 C C . LEU A 1 181 ? -0.180 12.590 -8.844 1.00 71.75 181 LEU A C 1
ATOM 1357 O O . LEU A 1 181 ? -0.873 13.613 -8.821 1.00 71.75 181 LEU A O 1
ATOM 1361 N N . PRO A 1 182 ? -0.697 11.368 -9.011 1.00 69.56 182 PRO A N 1
ATOM 1362 C CA . PRO A 1 182 ? -2.113 11.182 -8.856 1.00 69.56 182 PRO A CA 1
ATOM 1363 C C . PRO A 1 182 ? -2.503 11.483 -7.408 1.00 69.56 182 PRO A C 1
ATOM 1365 O O . PRO A 1 182 ? -1.879 10.976 -6.473 1.00 69.56 182 PRO A O 1
ATOM 1368 N N . ARG A 1 183 ? -3.579 12.252 -7.199 1.00 68.81 183 ARG A N 1
ATOM 1369 C CA . ARG A 1 183 ? -4.250 12.230 -5.893 1.00 68.81 183 ARG A CA 1
ATOM 1370 C C . ARG A 1 183 ? -4.633 10.770 -5.598 1.00 68.81 183 ARG A C 1
ATOM 1372 O O . ARG A 1 183 ? -5.226 10.144 -6.483 1.00 68.81 183 ARG A O 1
ATOM 1379 N N . PRO A 1 184 ? -4.285 10.207 -4.427 1.00 69.62 184 PRO A N 1
ATOM 1380 C CA . PRO A 1 184 ? -4.597 8.814 -4.141 1.00 69.62 184 PRO A CA 1
ATOM 1381 C C . PRO A 1 184 ? -6.111 8.601 -4.140 1.00 69.62 184 PRO A C 1
ATOM 1383 O O . PRO A 1 184 ? -6.878 9.472 -3.710 1.00 69.62 184 PRO A O 1
ATOM 1386 N N . LEU A 1 185 ? -6.556 7.433 -4.600 1.00 69.81 185 LEU A N 1
ATOM 1387 C CA . LEU A 1 185 ? -7.950 7.044 -4.415 1.00 69.81 185 LEU A CA 1
ATOM 1388 C C . LEU A 1 185 ? -8.259 6.962 -2.924 1.00 69.81 185 LEU A C 1
ATOM 1390 O O . LEU A 1 185 ? -7.448 6.487 -2.135 1.00 69.81 185 LEU A O 1
ATOM 1394 N N . PHE A 1 186 ? -9.444 7.441 -2.552 1.00 71.38 186 PHE A N 1
ATOM 1395 C CA . PHE A 1 186 ? -9.939 7.426 -1.174 1.00 71.38 186 PHE A CA 1
ATOM 1396 C C . PHE A 1 186 ? -9.055 8.168 -0.162 1.00 71.38 186 PHE A C 1
ATOM 1398 O O . PHE A 1 186 ? -9.295 8.035 1.032 1.00 71.38 186 PHE A O 1
ATOM 1405 N N . ASP A 1 187 ? -8.103 8.997 -0.606 1.00 68.56 187 ASP A N 1
ATOM 1406 C CA . ASP A 1 187 ? -7.097 9.639 0.251 1.00 68.56 187 ASP A CA 1
ATOM 1407 C C . ASP A 1 187 ? -7.708 10.348 1.464 1.00 68.56 187 ASP A C 1
ATOM 1409 O O . ASP A 1 187 ? -7.323 10.100 2.602 1.00 68.56 187 ASP A O 1
ATOM 1413 N N . ARG A 1 188 ? -8.740 11.172 1.236 1.00 64.56 188 ARG A N 1
ATOM 1414 C CA . ARG A 1 188 ? -9.454 11.866 2.316 1.00 64.56 188 ARG A CA 1
ATOM 1415 C C . ARG A 1 188 ? -10.005 10.889 3.357 1.00 64.56 188 ARG A C 1
ATOM 1417 O O . ARG A 1 188 ? -9.903 11.174 4.539 1.00 64.56 188 ARG A O 1
ATOM 1424 N N . HIS A 1 189 ? -10.567 9.764 2.918 1.00 62.22 189 HIS A N 1
ATOM 1425 C CA . HIS A 1 189 ? -11.168 8.765 3.798 1.00 62.22 189 HIS A CA 1
ATOM 1426 C C . HIS A 1 189 ? -10.110 7.904 4.500 1.00 62.22 189 HIS A C 1
ATOM 1428 O O . HIS A 1 189 ? -10.194 7.658 5.696 1.00 62.22 189 HIS A O 1
ATOM 1434 N N . LEU A 1 190 ? -9.067 7.482 3.784 1.00 66.25 190 LEU A N 1
ATOM 1435 C CA . LEU A 1 190 ? -7.955 6.737 4.372 1.00 66.25 190 LEU A CA 1
ATOM 1436 C C . LEU A 1 190 ? -7.169 7.575 5.373 1.00 66.25 190 LEU A C 1
ATOM 1438 O O . LEU A 1 190 ? -6.684 7.043 6.359 1.00 66.25 190 LEU A O 1
ATOM 1442 N N . ARG A 1 191 ? -7.088 8.891 5.187 1.00 61.94 191 ARG A N 1
ATOM 1443 C CA . ARG A 1 191 ? -6.509 9.782 6.195 1.00 61.94 191 ARG A CA 1
ATOM 1444 C C . ARG A 1 191 ? -7.395 9.927 7.404 1.00 61.94 191 ARG A C 1
ATOM 1446 O O . ARG A 1 191 ? -6.893 9.826 8.509 1.00 61.94 191 ARG A O 1
ATOM 1453 N N . THR A 1 192 ? -8.694 10.139 7.218 1.00 54.12 192 THR A N 1
ATOM 1454 C CA . THR A 1 192 ? -9.590 10.267 8.368 1.00 54.12 192 THR A CA 1
ATOM 1455 C C . THR A 1 192 ? -9.580 8.995 9.213 1.00 54.12 192 THR A C 1
ATOM 1457 O O . THR A 1 192 ? -9.451 9.084 10.433 1.00 54.12 192 THR A O 1
ATOM 1460 N N . VAL A 1 193 ? -9.606 7.826 8.558 1.00 51.19 193 VAL A N 1
ATOM 1461 C CA . VAL A 1 193 ? -9.839 6.537 9.221 1.00 51.19 193 VAL A CA 1
ATOM 1462 C C . VAL A 1 193 ? -8.549 5.756 9.532 1.00 51.19 193 VAL A C 1
ATOM 1464 O O . VAL A 1 193 ? -8.481 5.062 10.540 1.00 51.19 193 VAL A O 1
ATOM 1467 N N . VAL A 1 194 ? -7.501 5.890 8.714 1.00 52.47 194 VAL A N 1
ATOM 1468 C CA . VAL A 1 194 ? -6.224 5.144 8.804 1.00 52.47 194 VAL A CA 1
ATOM 1469 C C . VAL A 1 194 ? -5.015 6.094 8.806 1.00 52.47 194 VAL A C 1
ATOM 1471 O O . VAL A 1 194 ? -3.982 5.791 8.216 1.00 52.47 194 VAL A O 1
ATOM 1474 N N . ASN A 1 195 ? -5.164 7.278 9.417 1.00 59.69 195 ASN A N 1
ATOM 1475 C CA . ASN A 1 195 ? -4.175 8.365 9.514 1.00 59.69 195 ASN A CA 1
ATOM 1476 C C . ASN A 1 195 ? -2.724 7.932 9.242 1.00 59.69 195 ASN A C 1
ATOM 1478 O O . ASN A 1 195 ? -2.032 7.420 10.123 1.00 59.69 195 ASN A O 1
ATOM 1482 N N . ALA A 1 196 ? -2.233 8.184 8.025 1.00 43.09 196 ALA A N 1
ATOM 1483 C CA . ALA A 1 196 ? -0.825 8.001 7.708 1.00 43.09 196 ALA A CA 1
ATOM 1484 C C . ALA A 1 196 ? 0.024 8.688 8.781 1.00 43.09 196 ALA A C 1
ATOM 1486 O O . ALA A 1 196 ? -0.342 9.770 9.248 1.00 43.09 196 ALA A O 1
ATOM 1487 N N . LYS A 1 197 ? 1.113 8.028 9.205 1.00 40.81 197 LYS A N 1
ATOM 1488 C CA . LYS A 1 197 ? 2.091 8.580 10.152 1.00 40.81 197 LYS A CA 1
ATOM 1489 C C . LYS A 1 197 ? 2.157 10.100 10.014 1.00 40.81 197 LYS A C 1
ATOM 1491 O O . LYS A 1 197 ? 2.505 10.611 8.951 1.00 40.81 197 LYS A O 1
ATOM 1496 N N . GLY A 1 198 ? 1.875 10.804 11.107 1.00 38.22 198 GLY A N 1
ATOM 1497 C CA . GLY A 1 198 ? 2.360 12.164 11.284 1.00 38.22 198 GLY A CA 1
ATOM 1498 C C . GLY A 1 198 ? 3.883 12.124 11.316 1.00 38.22 198 GLY A C 1
ATOM 1499 O O . GLY A 1 198 ? 4.469 12.106 12.393 1.00 38.22 198 GLY A O 1
ATOM 1500 N N . GLY A 1 199 ? 4.506 12.016 10.145 1.00 32.69 199 GLY A N 1
ATOM 1501 C CA . GLY A 1 199 ? 5.836 12.547 9.922 1.00 32.69 199 GLY A CA 1
ATOM 1502 C C . GLY A 1 199 ? 5.728 14.065 9.877 1.00 32.69 199 GLY A C 1
ATOM 1503 O O . GLY A 1 199 ? 4.659 14.607 9.610 1.00 32.69 199 GLY A O 1
ATOM 1504 N N . GLU A 1 200 ? 6.834 14.747 10.131 1.00 37.44 200 GLU A N 1
ATOM 1505 C CA . GLU A 1 200 ? 7.002 16.208 10.187 1.00 37.44 200 GLU A CA 1
ATOM 1506 C C . GLU A 1 200 ? 6.628 16.969 8.894 1.00 37.44 200 GLU A C 1
ATOM 1508 O O . GLU A 1 200 ? 6.985 18.129 8.720 1.00 37.44 200 GLU A O 1
ATOM 1513 N N . GLN A 1 201 ? 5.915 16.343 7.959 1.00 39.16 201 GLN A N 1
ATOM 1514 C CA . GLN A 1 201 ? 5.455 16.951 6.723 1.00 39.16 201 GLN A CA 1
ATOM 1515 C C . GLN A 1 201 ? 3.954 17.209 6.833 1.00 39.16 201 GLN A C 1
ATOM 1517 O O . GLN A 1 201 ? 3.149 16.280 6.911 1.00 39.16 201 GLN A O 1
ATOM 1522 N N . SER A 1 202 ? 3.601 18.491 6.814 1.00 39.34 202 SER A N 1
ATOM 1523 C CA . SER A 1 202 ? 2.273 19.102 6.981 1.00 39.34 202 SER A CA 1
ATOM 1524 C C . SER A 1 202 ? 1.130 18.529 6.129 1.00 39.34 202 SER A C 1
ATOM 1526 O O . SER A 1 202 ? -0.021 18.906 6.327 1.00 39.34 202 SER A O 1
ATOM 1528 N N . ASP A 1 203 ? 1.419 17.607 5.209 1.00 45.72 203 ASP A N 1
ATOM 1529 C CA . ASP A 1 203 ? 0.503 17.192 4.150 1.00 45.72 203 ASP A CA 1
ATOM 1530 C C . ASP A 1 203 ? 0.047 15.729 4.272 1.00 45.72 203 ASP A C 1
ATOM 1532 O O . ASP A 1 203 ? -0.697 15.280 3.404 1.00 45.72 203 ASP A O 1
ATOM 1536 N N . GLY A 1 204 ? 0.457 14.995 5.321 1.00 48.59 204 GLY A N 1
ATOM 1537 C CA . GLY A 1 204 ? -0.238 13.827 5.901 1.00 48.59 204 GLY A CA 1
ATOM 1538 C C . GLY A 1 204 ? -0.262 12.478 5.151 1.00 48.59 204 GLY A C 1
ATOM 1539 O O . GLY A 1 204 ? -1.239 11.750 5.314 1.00 48.59 204 GLY A O 1
ATOM 1540 N N . TRP A 1 205 ? 0.732 12.141 4.322 1.00 56.66 205 TRP A N 1
ATOM 1541 C CA . TRP A 1 205 ? 0.949 10.784 3.772 1.00 56.66 205 TRP A CA 1
ATOM 1542 C C . TRP A 1 205 ? 2.443 10.496 3.614 1.00 56.66 205 TRP A C 1
ATOM 1544 O O . TRP A 1 205 ? 3.217 11.403 3.303 1.00 56.66 205 TRP A O 1
ATOM 1554 N N . ASP A 1 206 ? 2.840 9.234 3.812 1.00 67.56 206 ASP A N 1
ATOM 1555 C CA . ASP A 1 206 ? 4.219 8.774 3.619 1.00 67.56 206 ASP A CA 1
ATOM 1556 C C . ASP A 1 206 ? 4.336 8.043 2.276 1.00 67.56 206 ASP A C 1
ATOM 1558 O O . ASP A 1 206 ? 3.984 6.869 2.148 1.00 67.56 206 ASP A O 1
ATOM 1562 N N . GLY A 1 207 ? 4.745 8.773 1.237 1.00 78.50 207 GLY A N 1
ATOM 1563 C CA . GLY A 1 207 ? 4.850 8.228 -0.113 1.00 78.50 207 GLY A CA 1
ATOM 1564 C C . GLY A 1 207 ? 6.258 7.783 -0.477 1.00 78.50 207 GLY A C 1
ATOM 1565 O O . GLY A 1 207 ? 7.252 8.388 -0.050 1.00 78.50 207 GLY A O 1
ATOM 1566 N N . ARG A 1 208 ? 6.348 6.752 -1.318 1.00 85.69 208 ARG A N 1
ATOM 1567 C CA . ARG A 1 208 ? 7.619 6.281 -1.884 1.00 85.69 208 ARG A CA 1
ATOM 1568 C C . ARG A 1 208 ? 7.566 6.234 -3.397 1.00 85.69 208 ARG A C 1
ATOM 1570 O O . ARG A 1 208 ? 6.549 5.864 -3.986 1.00 85.69 208 ARG A O 1
ATOM 1577 N N . LEU A 1 209 ? 8.688 6.598 -4.003 1.00 87.62 209 LEU A N 1
ATOM 1578 C CA . LEU A 1 209 ? 8.982 6.369 -5.406 1.00 87.62 209 LEU A CA 1
ATOM 1579 C C . LEU A 1 209 ? 9.781 5.075 -5.535 1.00 87.62 209 LEU A C 1
ATOM 1581 O O . LEU A 1 209 ? 10.788 4.895 -4.849 1.00 87.62 209 LEU A O 1
ATOM 1585 N N . TRP A 1 210 ? 9.344 4.225 -6.455 1.00 89.69 210 TRP A N 1
ATOM 1586 C CA . TRP A 1 210 ? 10.015 2.995 -6.841 1.00 89.69 210 TRP A CA 1
ATOM 1587 C C . TRP A 1 210 ? 10.332 3.071 -8.326 1.00 89.69 210 TRP A C 1
ATOM 1589 O O . TRP A 1 210 ? 9.412 3.084 -9.145 1.00 89.69 210 TRP A O 1
ATOM 1599 N N . MET A 1 211 ? 11.608 3.109 -8.690 1.00 87.81 211 MET A N 1
ATOM 1600 C CA . MET A 1 211 ? 12.000 3.187 -10.095 1.00 87.81 211 MET A CA 1
ATOM 1601 C C . MET A 1 211 ? 13.155 2.249 -10.398 1.00 87.81 211 MET A C 1
ATOM 1603 O O . MET A 1 211 ? 14.124 2.167 -9.650 1.00 87.81 211 MET A O 1
ATOM 1607 N N . GLY A 1 212 ? 13.059 1.558 -11.525 1.00 83.00 212 GLY A N 1
ATOM 1608 C CA . GLY A 1 212 ? 14.183 0.832 -12.090 1.00 83.00 212 GLY A CA 1
ATOM 1609 C C . GLY A 1 212 ? 13.840 0.225 -13.443 1.00 83.00 212 GLY A C 1
ATOM 1610 O O . GLY A 1 212 ? 12.880 0.633 -14.101 1.00 83.00 212 GLY A O 1
ATOM 1611 N N . TYR A 1 213 ? 14.686 -0.682 -13.903 1.00 79.94 213 TYR A N 1
ATOM 1612 C CA . TYR A 1 213 ? 14.570 -1.307 -15.214 1.00 79.94 213 TYR A CA 1
ATOM 1613 C C . TYR A 1 213 ? 14.847 -2.802 -15.074 1.00 79.94 213 TYR A C 1
ATOM 1615 O O . TYR A 1 213 ? 15.697 -3.198 -14.280 1.00 79.94 213 TYR A O 1
ATOM 1623 N N . SER A 1 214 ? 14.109 -3.634 -15.804 1.00 74.38 214 SER A N 1
ATOM 1624 C CA . SER A 1 214 ? 14.293 -5.086 -15.783 1.00 74.38 214 SER A CA 1
ATOM 1625 C C . SER A 1 214 ? 13.997 -5.668 -17.157 1.00 74.38 214 SER A C 1
ATOM 1627 O O . SER A 1 214 ? 12.948 -5.366 -17.700 1.00 74.38 214 SER A O 1
ATOM 1629 N N . GLU A 1 215 ? 14.871 -6.483 -17.750 1.00 66.88 215 GLU A N 1
ATOM 1630 C CA . GLU A 1 215 ? 14.573 -7.146 -19.041 1.00 66.88 215 GLU A CA 1
ATOM 1631 C C . GLU A 1 215 ? 13.961 -8.540 -18.862 1.00 66.88 215 GLU A C 1
ATOM 1633 O O . GLU A 1 215 ? 13.266 -9.022 -19.752 1.00 66.88 215 GLU A O 1
ATOM 1638 N N . ASP A 1 216 ? 14.193 -9.174 -17.712 1.00 66.31 216 ASP A N 1
ATOM 1639 C CA . ASP A 1 216 ? 13.892 -10.586 -17.465 1.00 66.31 216 ASP A CA 1
ATOM 1640 C C . ASP A 1 216 ? 13.484 -10.881 -16.008 1.00 66.31 216 ASP A C 1
ATOM 1642 O O . ASP A 1 216 ? 13.842 -11.922 -15.458 1.00 66.31 216 ASP A O 1
ATOM 1646 N N . GLY A 1 217 ? 12.768 -9.972 -15.335 1.00 66.88 217 GLY A N 1
ATOM 1647 C CA . GLY A 1 217 ? 12.350 -10.200 -13.942 1.00 66.88 217 GLY A CA 1
ATOM 1648 C C . GLY A 1 217 ? 13.478 -10.084 -12.907 1.00 66.88 217 GLY A C 1
ATOM 1649 O O . GLY A 1 217 ? 13.301 -10.439 -11.749 1.00 66.88 217 GLY A O 1
ATOM 1650 N N . LYS A 1 218 ? 14.646 -9.577 -13.311 1.00 66.31 218 LYS A N 1
ATOM 1651 C CA . LYS A 1 218 ? 15.850 -9.360 -12.488 1.00 66.31 218 LYS A CA 1
ATOM 1652 C C . LYS A 1 218 ? 15.719 -8.326 -11.367 1.00 66.31 218 LYS A C 1
ATOM 1654 O O . LYS A 1 218 ? 16.677 -8.106 -10.634 1.00 66.31 218 LYS A O 1
ATOM 1659 N N . GLN A 1 219 ? 14.596 -7.624 -11.283 1.00 76.25 219 GLN A N 1
ATOM 1660 C CA . GLN A 1 219 ? 14.342 -6.705 -10.184 1.00 76.25 219 GLN A CA 1
ATOM 1661 C C . GLN A 1 219 ? 13.249 -7.298 -9.310 1.00 76.25 219 GLN A C 1
ATOM 1663 O O . GLN A 1 219 ? 12.064 -7.232 -9.638 1.00 76.25 219 GLN A O 1
ATOM 1668 N N . GLU A 1 220 ? 13.680 -7.834 -8.179 1.00 79.06 220 GLU A N 1
ATOM 1669 C CA . GLU A 1 220 ? 12.828 -8.453 -7.181 1.00 79.06 220 GLU A CA 1
ATOM 1670 C C . GLU A 1 220 ? 12.957 -7.713 -5.847 1.00 79.06 220 GLU A C 1
ATOM 1672 O O . GLU A 1 220 ? 14.057 -7.462 -5.352 1.00 79.06 220 GLU A O 1
ATOM 1677 N N . SER A 1 221 ? 11.810 -7.386 -5.259 1.00 83.12 221 SER A N 1
ATOM 1678 C CA . SER A 1 221 ? 11.673 -7.106 -3.836 1.00 83.12 221 SER A CA 1
ATOM 1679 C C . SER A 1 221 ? 11.300 -8.414 -3.124 1.00 83.12 221 SER A C 1
ATOM 1681 O O . SER A 1 221 ? 10.231 -8.967 -3.409 1.00 83.12 221 SER A O 1
ATOM 1683 N N . PRO A 1 222 ? 12.160 -8.913 -2.220 1.00 81.06 222 PRO A N 1
ATOM 1684 C CA . PRO A 1 222 ? 11.964 -10.130 -1.432 1.00 81.06 222 PRO A CA 1
ATOM 1685 C C . PRO A 1 222 ? 10.603 -10.269 -0.762 1.00 81.06 222 PRO A C 1
ATOM 1687 O O . PRO A 1 222 ? 9.902 -9.284 -0.563 1.00 81.06 222 PRO A O 1
ATOM 1690 N N . MET A 1 223 ? 10.261 -11.482 -0.328 1.00 86.50 223 MET A N 1
ATOM 1691 C CA . MET A 1 223 ? 9.074 -11.703 0.497 1.00 86.50 223 MET A CA 1
ATOM 1692 C C . MET A 1 223 ? 9.183 -10.934 1.824 1.00 86.50 223 MET A C 1
ATOM 1694 O O . MET A 1 223 ? 10.027 -11.243 2.670 1.00 86.50 223 MET A O 1
ATOM 1698 N N . HIS A 1 224 ? 8.317 -9.942 2.010 1.00 86.44 224 HIS A N 1
ATOM 1699 C CA . HIS A 1 224 ? 8.299 -9.072 3.183 1.00 86.44 224 HIS A CA 1
ATOM 1700 C C . HIS A 1 224 ? 6.880 -8.632 3.533 1.00 86.44 224 HIS A C 1
ATOM 1702 O O . HIS A 1 224 ? 5.942 -8.916 2.797 1.00 86.44 224 HIS A O 1
ATOM 1708 N N . ARG A 1 225 ? 6.702 -7.953 4.665 1.00 86.50 225 ARG A N 1
ATOM 1709 C CA . ARG A 1 225 ? 5.429 -7.337 5.053 1.00 86.50 225 ARG A CA 1
ATOM 1710 C C . ARG A 1 225 ? 5.639 -5.918 5.560 1.00 86.50 225 ARG A C 1
ATOM 1712 O O . ARG A 1 225 ? 6.608 -5.637 6.262 1.00 86.50 225 ARG A O 1
ATOM 1719 N N . ASP A 1 226 ? 4.668 -5.061 5.287 1.00 84.12 226 ASP A N 1
ATOM 1720 C CA . ASP A 1 226 ? 4.613 -3.709 5.834 1.00 84.12 226 ASP A CA 1
ATOM 1721 C C . ASP A 1 226 ? 3.617 -3.652 6.988 1.00 84.12 226 ASP A C 1
ATOM 1723 O O . ASP A 1 226 ? 2.588 -4.317 6.966 1.00 84.12 226 ASP A O 1
ATOM 1727 N N . THR A 1 227 ? 3.854 -2.794 7.974 1.00 77.69 227 THR A N 1
ATOM 1728 C CA . THR A 1 227 ? 2.873 -2.509 9.039 1.00 77.69 227 THR A CA 1
ATOM 1729 C C . THR A 1 227 ? 1.857 -1.425 8.650 1.00 77.69 227 THR A C 1
ATOM 1731 O O . THR A 1 227 ? 1.210 -0.839 9.516 1.00 77.69 227 THR A O 1
ATOM 1734 N N . HIS A 1 228 ? 1.744 -1.124 7.357 1.00 81.44 228 HIS A N 1
ATOM 1735 C CA . HIS A 1 228 ? 0.964 -0.017 6.812 1.00 81.44 228 HIS A CA 1
ATOM 1736 C C . HIS A 1 228 ? -0.061 -0.556 5.819 1.00 81.44 228 HIS A C 1
ATOM 1738 O O . HIS A 1 228 ? 0.244 -1.477 5.063 1.00 81.44 228 HIS A O 1
ATOM 1744 N N . GLU A 1 229 ? -1.243 0.054 5.784 1.00 85.69 229 GLU A N 1
ATOM 1745 C CA . GLU A 1 229 ? -2.146 -0.096 4.648 1.00 85.69 229 GLU A CA 1
ATOM 1746 C C . GLU A 1 229 ? -1.471 0.556 3.440 1.00 85.69 229 GLU A C 1
ATOM 1748 O O . GLU A 1 229 ? -1.116 1.740 3.472 1.00 85.69 229 GLU A O 1
ATOM 1753 N N . ASN A 1 230 ? -1.229 -0.223 2.394 1.00 90.31 230 ASN A N 1
ATOM 1754 C CA . ASN A 1 230 ? -0.358 0.174 1.302 1.00 90.31 230 ASN A CA 1
ATOM 1755 C C . ASN A 1 230 ? -1.151 0.242 -0.007 1.00 90.31 230 ASN A C 1
ATOM 1757 O O . ASN A 1 230 ? -1.634 -0.770 -0.513 1.00 90.31 230 ASN A O 1
ATOM 1761 N N . LEU A 1 231 ? -1.282 1.449 -0.559 1.00 90.88 231 LEU A N 1
ATOM 1762 C CA . LEU A 1 231 ? -1.892 1.675 -1.866 1.00 90.88 231 LEU A CA 1
ATOM 1763 C C . LEU A 1 231 ? -0.790 1.944 -2.900 1.00 90.88 231 LEU A C 1
ATOM 1765 O O . LEU A 1 231 ? -0.268 3.056 -2.984 1.00 90.88 231 LEU A O 1
ATOM 1769 N N . HIS A 1 232 ? -0.428 0.929 -3.683 1.00 93.19 232 HIS A N 1
ATOM 1770 C CA . HIS A 1 232 ? 0.616 1.004 -4.707 1.00 93.19 232 HIS A CA 1
ATOM 1771 C C . HIS A 1 232 ? 0.020 1.342 -6.077 1.00 93.19 232 HIS A C 1
ATOM 1773 O O . HIS A 1 232 ? -0.714 0.541 -6.636 1.00 93.19 232 HIS A O 1
ATOM 1779 N N . CYS A 1 233 ? 0.347 2.498 -6.644 1.00 92.69 233 CYS A N 1
ATOM 1780 C CA . CYS A 1 233 ? 0.046 2.870 -8.024 1.00 92.69 233 CYS A CA 1
ATOM 1781 C C . CYS A 1 233 ? 1.170 2.435 -8.972 1.00 92.69 233 CYS A C 1
ATOM 1783 O O . CYS A 1 233 ? 2.330 2.815 -8.785 1.00 92.69 233 CYS A O 1
ATOM 1785 N N . MET A 1 234 ? 0.824 1.702 -10.028 1.00 94.00 234 MET A N 1
ATOM 1786 C CA . MET A 1 234 ? 1.741 1.411 -11.127 1.00 94.00 234 MET A CA 1
ATOM 1787 C C . MET A 1 234 ? 1.695 2.533 -12.171 1.00 94.00 234 MET A C 1
ATOM 1789 O O . MET A 1 234 ? 0.731 2.656 -12.917 1.00 94.00 234 MET A O 1
ATOM 1793 N N . VAL A 1 235 ? 2.736 3.360 -12.253 1.00 92.62 235 VAL A N 1
ATOM 1794 C CA . VAL A 1 235 ? 2.776 4.499 -13.188 1.00 92.62 235 VAL A CA 1
ATOM 1795 C C . VAL A 1 235 ? 3.250 4.065 -14.575 1.00 92.62 235 VAL A C 1
ATOM 1797 O O . VAL A 1 235 ? 2.667 4.453 -15.578 1.00 92.62 235 VAL A O 1
ATOM 1800 N N . GLN A 1 236 ? 4.295 3.247 -14.657 1.00 91.50 236 GLN A N 1
ATOM 1801 C CA . GLN A 1 236 ? 4.852 2.782 -15.930 1.00 91.50 236 GLN A CA 1
ATOM 1802 C C . GLN A 1 236 ? 5.425 1.381 -15.767 1.00 91.50 236 GLN A C 1
ATOM 1804 O O . GLN A 1 236 ? 6.114 1.135 -14.785 1.00 91.50 236 GLN A O 1
ATOM 1809 N N . GLY A 1 237 ? 5.212 0.494 -16.738 1.00 90.44 237 GLY A N 1
ATOM 1810 C CA . GLY A 1 237 ? 5.704 -0.885 -16.692 1.00 90.44 237 GLY A CA 1
ATOM 1811 C C . GLY A 1 237 ? 4.704 -1.845 -16.046 1.00 90.44 237 GLY A C 1
ATOM 1812 O O . GLY A 1 237 ? 3.507 -1.559 -16.000 1.00 90.44 237 GLY A O 1
ATOM 1813 N N . ARG A 1 238 ? 5.196 -2.996 -15.573 1.00 90.69 238 ARG A N 1
ATOM 1814 C CA . ARG A 1 238 ? 4.379 -4.100 -15.045 1.00 90.69 238 ARG A CA 1
ATOM 1815 C C . ARG A 1 238 ? 5.105 -4.802 -13.906 1.00 90.69 238 ARG A C 1
ATOM 1817 O O . ARG A 1 238 ? 6.280 -5.154 -14.044 1.00 90.69 238 ARG A O 1
ATOM 1824 N N . LYS A 1 239 ? 4.394 -5.071 -12.811 1.00 92.25 239 LYS A N 1
ATOM 1825 C CA . LYS A 1 239 ? 4.939 -5.793 -11.652 1.00 92.25 239 LYS A CA 1
ATOM 1826 C C . LYS A 1 239 ? 4.107 -7.019 -11.321 1.00 92.25 239 LYS A C 1
ATOM 1828 O O . LYS A 1 239 ? 2.894 -6.921 -11.193 1.00 92.25 239 LYS A O 1
ATOM 1833 N N . LEU A 1 240 ? 4.755 -8.160 -11.130 1.00 90.62 240 LEU A N 1
ATOM 1834 C CA . LEU A 1 240 ? 4.140 -9.346 -10.552 1.00 90.62 240 LEU A CA 1
ATOM 1835 C C . LEU A 1 240 ? 4.202 -9.249 -9.030 1.00 90.62 240 LEU A C 1
ATOM 1837 O O . LEU A 1 240 ? 5.281 -9.288 -8.445 1.00 90.62 240 LEU A O 1
ATOM 1841 N N . PHE A 1 241 ? 3.038 -9.150 -8.402 1.00 93.19 241 PHE A N 1
ATOM 1842 C CA . PHE A 1 241 ? 2.877 -9.306 -6.967 1.00 93.19 241 PHE A CA 1
ATOM 1843 C C . PHE A 1 241 ? 2.561 -10.759 -6.661 1.00 93.19 241 PHE A C 1
ATOM 1845 O O . PHE A 1 241 ? 1.661 -11.342 -7.265 1.00 93.19 241 PHE A O 1
ATOM 1852 N N . THR A 1 242 ? 3.243 -11.317 -5.673 1.00 90.69 242 THR A N 1
ATOM 1853 C CA . THR A 1 242 ? 2.786 -12.536 -5.018 1.00 90.69 242 THR A CA 1
ATOM 1854 C C . THR A 1 242 ? 2.504 -12.222 -3.568 1.00 90.69 242 THR A C 1
ATOM 1856 O O . THR A 1 242 ? 3.404 -11.772 -2.865 1.00 90.69 242 THR A O 1
ATOM 1859 N N . VAL A 1 243 ? 1.271 -12.451 -3.132 1.00 92.31 243 VAL A N 1
ATOM 1860 C CA . VAL A 1 243 ? 0.801 -12.094 -1.795 1.00 92.31 243 VAL A CA 1
ATOM 1861 C C . VAL A 1 243 ? 0.430 -13.333 -0.995 1.00 92.31 243 VAL A C 1
ATOM 1863 O O . VAL A 1 243 ? -0.090 -14.310 -1.538 1.00 92.31 243 VAL A O 1
ATOM 1866 N N . VAL A 1 244 ? 0.701 -13.288 0.303 1.00 89.56 244 VAL A N 1
ATOM 1867 C CA . VAL A 1 244 ? 0.461 -14.372 1.251 1.00 89.56 244 VAL A CA 1
ATOM 1868 C C . VAL A 1 244 ? -0.246 -13.803 2.477 1.00 89.56 244 VAL A C 1
ATOM 1870 O O . VAL A 1 244 ? 0.167 -12.789 3.044 1.00 89.56 244 VAL A O 1
ATOM 1873 N N . ASP A 1 245 ? -1.322 -14.475 2.881 1.00 88.56 245 ASP A N 1
ATOM 1874 C CA . ASP A 1 245 ? -2.104 -14.094 4.055 1.00 88.56 245 ASP A CA 1
ATOM 1875 C C . ASP A 1 245 ? -1.238 -14.190 5.333 1.00 88.56 245 ASP A C 1
ATOM 1877 O O . ASP A 1 245 ? -0.507 -15.179 5.505 1.00 88.56 245 ASP A O 1
ATOM 1881 N N . PRO A 1 246 ? -1.304 -13.199 6.247 1.00 85.94 246 PRO A N 1
ATOM 1882 C CA . PRO A 1 246 ? -0.594 -13.219 7.526 1.00 85.94 246 PRO A CA 1
ATOM 1883 C C . PRO A 1 246 ? -0.775 -14.499 8.356 1.00 85.94 246 PRO A C 1
ATOM 1885 O O . PRO A 1 246 ? 0.121 -14.832 9.136 1.00 85.94 246 PRO A O 1
ATOM 1888 N N . VAL A 1 247 ? -1.864 -15.257 8.177 1.00 81.38 247 VAL A N 1
ATOM 1889 C CA . VAL A 1 247 ? -2.079 -16.559 8.839 1.00 81.38 247 VAL A CA 1
ATOM 1890 C C . VAL A 1 247 ? -0.983 -17.586 8.514 1.00 81.38 247 VAL A C 1
ATOM 1892 O O . VAL A 1 247 ? -0.759 -18.527 9.272 1.00 81.38 247 VAL A O 1
ATOM 1895 N N . HIS A 1 248 ? -0.250 -17.404 7.411 1.00 83.38 248 HIS A N 1
ATOM 1896 C CA . HIS A 1 248 ? 0.873 -18.262 7.029 1.00 83.38 248 HIS A CA 1
ATOM 1897 C C . HIS A 1 248 ? 2.234 -17.780 7.565 1.00 83.38 248 HIS A C 1
ATOM 1899 O O . HIS A 1 248 ? 3.250 -18.374 7.207 1.00 83.38 248 HIS A O 1
ATOM 1905 N N . THR A 1 249 ? 2.289 -16.756 8.429 1.00 82.00 249 THR A N 1
ATOM 1906 C CA . THR A 1 249 ? 3.551 -16.175 8.943 1.00 82.00 249 THR A CA 1
ATOM 1907 C C . THR A 1 249 ? 4.513 -17.225 9.508 1.00 82.00 249 THR A C 1
ATOM 1909 O O . THR A 1 249 ? 5.699 -17.201 9.189 1.00 82.00 249 THR A O 1
ATOM 1912 N N . GLU A 1 250 ? 4.017 -18.189 10.286 1.00 80.94 250 GLU A N 1
ATOM 1913 C CA . GLU A 1 250 ? 4.852 -19.252 10.874 1.00 80.94 250 GLU A CA 1
ATOM 1914 C C . GLU A 1 250 ? 5.507 -20.147 9.810 1.00 80.94 250 GLU A C 1
ATOM 1916 O O . GLU A 1 250 ? 6.624 -20.632 9.985 1.00 80.94 250 GLU A O 1
ATOM 1921 N N . ARG A 1 251 ? 4.853 -20.314 8.655 1.00 82.81 251 ARG A N 1
ATOM 1922 C CA . ARG A 1 251 ? 5.364 -21.109 7.529 1.00 82.81 251 ARG A CA 1
ATOM 1923 C C . ARG A 1 251 ? 6.395 -20.356 6.692 1.00 82.81 251 ARG A C 1
ATOM 1925 O O . ARG A 1 251 ? 7.118 -20.982 5.925 1.00 82.81 251 ARG A O 1
ATOM 1932 N N . LEU A 1 252 ? 6.500 -19.035 6.856 1.00 79.75 252 LEU A N 1
ATOM 1933 C CA . LEU A 1 252 ? 7.469 -18.194 6.150 1.00 79.75 252 LEU A CA 1
ATOM 1934 C C . LEU A 1 252 ? 8.866 -18.197 6.791 1.00 79.75 252 LEU A C 1
ATOM 1936 O O . LEU A 1 252 ? 9.742 -17.468 6.326 1.00 79.75 252 LEU A O 1
ATOM 1940 N N . ARG A 1 253 ? 9.090 -19.027 7.825 1.00 77.81 253 ARG A N 1
ATOM 1941 C CA . ARG A 1 253 ? 10.398 -19.260 8.473 1.00 77.81 253 ARG A CA 1
ATOM 1942 C C . ARG A 1 253 ? 11.105 -17.970 8.895 1.00 77.81 253 ARG A C 1
ATOM 1944 O O . ARG A 1 253 ? 12.315 -17.833 8.748 1.00 77.81 253 ARG A O 1
ATOM 1951 N N . VAL A 1 254 ? 10.336 -17.003 9.387 1.00 72.69 254 VAL A N 1
ATOM 1952 C CA . VAL A 1 254 ? 10.875 -15.732 9.872 1.00 72.69 254 VAL A CA 1
ATOM 1953 C C . VAL A 1 254 ? 11.734 -16.021 11.113 1.00 72.69 254 VAL A C 1
ATOM 1955 O O . VAL A 1 254 ? 11.210 -16.602 12.063 1.00 72.69 254 VAL A O 1
ATOM 1958 N N . PRO A 1 255 ? 13.031 -15.658 11.127 1.00 60.12 255 PRO A N 1
ATOM 1959 C CA . PRO A 1 255 ? 13.963 -16.110 12.165 1.00 60.12 255 PRO A CA 1
ATOM 1960 C C . PRO A 1 255 ? 13.652 -15.548 13.558 1.00 60.12 255 PRO A C 1
ATOM 1962 O O . PRO A 1 255 ? 13.942 -16.202 14.557 1.00 60.12 255 PRO A O 1
ATOM 1965 N N . THR A 1 256 ? 13.021 -14.371 13.633 1.00 58.47 256 THR A N 1
ATOM 1966 C CA . THR A 1 256 ? 12.649 -13.728 14.900 1.00 58.47 256 THR A CA 1
ATOM 1967 C C . THR A 1 256 ? 11.327 -12.975 14.760 1.00 58.47 256 THR A C 1
ATOM 1969 O O . THR A 1 256 ? 11.072 -12.324 13.742 1.00 58.47 256 THR A O 1
ATOM 1972 N N . HIS A 1 257 ? 10.486 -13.004 15.799 1.00 50.19 257 HIS A N 1
ATOM 1973 C CA . HIS A 1 257 ? 9.286 -12.166 15.862 1.00 50.19 257 HIS A CA 1
ATOM 1974 C C . HIS A 1 257 ? 9.654 -10.677 15.735 1.00 50.19 257 HIS A C 1
ATOM 1976 O O . HIS A 1 257 ? 10.563 -10.194 16.402 1.00 50.19 257 HIS A O 1
ATOM 1982 N N . GLY A 1 258 ? 8.944 -9.950 14.867 1.00 48.19 258 GLY A N 1
ATOM 1983 C CA . GLY A 1 258 ? 9.201 -8.529 14.593 1.00 48.19 258 GLY A CA 1
ATOM 1984 C C . GLY A 1 258 ? 10.084 -8.257 13.371 1.00 48.19 258 GLY A C 1
ATOM 1985 O O . GLY A 1 258 ? 10.162 -7.113 12.933 1.00 48.19 258 GLY A O 1
ATOM 1986 N N . VAL A 1 259 ? 10.679 -9.290 12.765 1.00 63.69 259 VAL A N 1
ATOM 1987 C CA . VAL A 1 259 ? 11.333 -9.159 11.458 1.00 63.69 259 VAL A CA 1
ATOM 1988 C C . VAL A 1 259 ? 10.263 -9.132 10.363 1.00 63.69 259 VAL A C 1
ATOM 1990 O O . VAL A 1 259 ? 9.306 -9.910 10.371 1.00 63.69 259 VAL A O 1
ATOM 1993 N N . ASN A 1 260 ? 10.412 -8.201 9.424 1.00 76.50 260 ASN A N 1
ATOM 1994 C CA . ASN A 1 260 ? 9.445 -7.967 8.350 1.00 76.50 260 ASN A CA 1
ATOM 1995 C C . ASN A 1 260 ? 9.810 -8.675 7.041 1.00 76.50 260 ASN A C 1
ATOM 1997 O O . ASN A 1 260 ? 9.143 -8.456 6.042 1.00 76.50 260 ASN A O 1
ATOM 2001 N N . TYR A 1 261 ? 10.836 -9.524 7.046 1.00 78.06 261 TYR A N 1
ATOM 2002 C CA . TYR A 1 261 ? 11.350 -10.224 5.874 1.00 78.06 261 TYR A CA 1
ATOM 2003 C C . TYR A 1 261 ? 11.392 -11.732 6.109 1.00 78.06 261 TYR A C 1
ATOM 2005 O O . TYR A 1 261 ? 11.754 -12.192 7.195 1.00 78.06 261 TYR A O 1
ATOM 2013 N N . SER A 1 262 ? 11.043 -12.495 5.077 1.00 77.62 262 SER A N 1
ATOM 2014 C CA . SER A 1 262 ? 11.182 -13.947 5.059 1.00 77.62 262 SER A CA 1
ATOM 2015 C C . SER A 1 262 ? 12.492 -14.329 4.364 1.00 77.62 262 SER A C 1
ATOM 2017 O O . SER A 1 262 ? 12.790 -13.780 3.302 1.00 77.62 262 SER A O 1
ATOM 2019 N N . PRO A 1 263 ? 13.264 -15.285 4.910 1.00 72.00 263 PRO A N 1
ATOM 2020 C CA . PRO A 1 263 ? 14.441 -15.826 4.233 1.00 72.00 263 PRO A CA 1
ATOM 2021 C C . PRO A 1 263 ? 14.078 -16.790 3.091 1.00 72.00 263 PRO A C 1
ATOM 2023 O O . PRO A 1 263 ? 14.966 -17.279 2.399 1.00 72.00 263 PRO A O 1
ATOM 2026 N N . MET A 1 264 ? 12.794 -17.123 2.902 1.00 70.19 264 MET A N 1
ATOM 2027 C CA . MET A 1 264 ? 12.381 -18.048 1.851 1.00 70.19 264 MET A CA 1
ATOM 2028 C C . MET A 1 264 ? 12.262 -17.342 0.502 1.00 70.19 264 MET A C 1
ATOM 2030 O O . MET A 1 264 ? 11.543 -16.351 0.364 1.00 70.19 264 MET A O 1
ATOM 2034 N N . HIS A 1 265 ? 12.880 -17.926 -0.525 1.00 66.19 265 HIS A N 1
ATOM 2035 C CA . HIS A 1 265 ? 12.582 -17.564 -1.903 1.00 66.19 265 HIS A CA 1
ATOM 2036 C C . HIS A 1 265 ? 11.193 -18.052 -2.297 1.00 66.19 265 HIS A C 1
ATOM 2038 O O . HIS A 1 265 ? 10.752 -19.144 -1.939 1.00 66.19 265 HIS A O 1
ATOM 2044 N N . ILE A 1 266 ? 10.499 -17.252 -3.094 1.00 60.38 266 ILE A N 1
ATOM 2045 C CA . ILE A 1 266 ? 9.138 -17.587 -3.496 1.00 60.38 266 ILE A CA 1
ATOM 2046 C C . ILE A 1 266 ? 9.065 -18.766 -4.467 1.00 60.38 266 ILE A C 1
ATOM 2048 O O . ILE A 1 266 ? 8.088 -19.512 -4.481 1.00 60.38 266 ILE A O 1
ATOM 2052 N N . HIS A 1 267 ? 10.133 -18.970 -5.237 1.00 56.12 267 HIS A N 1
ATOM 2053 C CA . HIS A 1 267 ? 10.264 -20.078 -6.177 1.00 56.12 267 HIS A CA 1
ATOM 2054 C C . HIS A 1 267 ? 10.547 -21.423 -5.491 1.00 56.12 267 HIS A C 1
ATOM 2056 O O . HIS A 1 267 ? 10.427 -22.454 -6.139 1.00 56.12 267 HIS A O 1
ATOM 2062 N N . SER A 1 268 ? 10.873 -21.436 -4.192 1.00 53.06 268 SER A N 1
ATOM 2063 C CA . SER A 1 268 ? 11.119 -22.660 -3.416 1.00 53.06 268 SER A CA 1
ATOM 2064 C C . SER A 1 268 ? 9.947 -23.056 -2.506 1.00 53.06 268 SER A C 1
ATOM 2066 O O . SER A 1 268 ? 10.126 -23.856 -1.592 1.00 53.06 268 SER A O 1
ATOM 2068 N N . GLN A 1 269 ? 8.748 -22.495 -2.724 1.00 53.50 269 GLN A N 1
ATOM 2069 C CA . GLN A 1 269 ? 7.554 -22.742 -1.897 1.00 53.50 269 GLN A CA 1
ATOM 2070 C C . GLN A 1 269 ? 6.809 -24.054 -2.206 1.00 53.50 269 GLN A C 1
ATOM 2072 O O . GLN A 1 269 ? 5.826 -24.362 -1.523 1.00 53.50 269 GLN A O 1
ATOM 2077 N N . GLU A 1 270 ? 7.250 -24.841 -3.193 1.00 51.84 270 GLU A N 1
ATOM 2078 C CA . GLU A 1 270 ? 6.690 -26.175 -3.428 1.00 51.84 270 GLU A CA 1
ATOM 2079 C C . GLU A 1 270 ? 6.795 -27.025 -2.148 1.00 51.84 270 GLU A C 1
ATOM 2081 O O . GLU A 1 270 ? 7.861 -27.165 -1.552 1.00 51.84 270 GLU A O 1
ATOM 2086 N N . GLY A 1 271 ? 5.657 -27.547 -1.680 1.00 53.66 271 GLY A N 1
ATOM 2087 C CA . GLY A 1 271 ? 5.587 -28.416 -0.500 1.00 53.66 271 GLY A CA 1
ATOM 2088 C C . GLY A 1 271 ? 5.462 -27.724 0.867 1.00 53.66 271 GLY A C 1
ATOM 2089 O O . GLY A 1 271 ? 5.376 -28.422 1.873 1.00 53.66 271 GLY A O 1
ATOM 2090 N N . VAL A 1 272 ? 5.396 -26.386 0.949 1.00 64.19 272 VAL A N 1
ATOM 2091 C CA . VAL A 1 272 ? 5.331 -25.658 2.246 1.00 64.19 272 VAL A CA 1
ATOM 2092 C C . VAL A 1 272 ? 3.888 -25.409 2.737 1.00 64.19 272 VAL A C 1
ATOM 2094 O O . VAL A 1 272 ? 3.670 -24.961 3.862 1.00 64.19 272 VAL A O 1
ATOM 2097 N N . GLY A 1 273 ? 2.870 -25.719 1.925 1.00 71.31 273 GLY A N 1
ATOM 2098 C CA . GLY A 1 273 ? 1.457 -25.565 2.312 1.00 71.31 273 GLY A CA 1
ATOM 2099 C C . GLY A 1 273 ? 1.032 -24.104 2.524 1.00 71.31 273 GLY A C 1
ATOM 2100 O O . GLY A 1 273 ? 0.251 -23.799 3.429 1.00 71.31 273 GLY A O 1
ATOM 2101 N N . ILE A 1 274 ? 1.584 -23.184 1.728 1.00 79.25 274 ILE A N 1
ATOM 2102 C CA . ILE A 1 274 ? 1.239 -21.757 1.736 1.00 79.25 274 ILE A CA 1
ATOM 2103 C C . ILE A 1 274 ? 0.317 -21.466 0.553 1.00 79.25 274 ILE A C 1
ATOM 2105 O O . ILE A 1 274 ? 0.653 -21.785 -0.584 1.00 79.25 274 ILE A O 1
ATOM 2109 N N . SER A 1 275 ? -0.827 -20.828 0.814 1.00 82.56 275 SER A N 1
ATOM 2110 C CA . SER A 1 275 ? -1.741 -20.374 -0.237 1.00 82.56 275 SER A CA 1
ATOM 2111 C C . SER A 1 275 ? -1.341 -18.974 -0.705 1.00 82.56 275 SER A C 1
ATOM 2113 O O . SER A 1 275 ? -1.880 -17.972 -0.232 1.00 82.56 275 SER A O 1
ATOM 2115 N N . ALA A 1 276 ? -0.373 -18.897 -1.616 1.00 85.75 276 ALA A N 1
ATOM 2116 C CA . ALA A 1 276 ? 0.028 -17.642 -2.244 1.00 85.75 276 ALA A CA 1
ATOM 2117 C C . ALA A 1 276 ? -0.902 -17.289 -3.414 1.00 85.75 276 ALA A C 1
ATOM 2119 O O . ALA A 1 276 ? -1.279 -18.169 -4.180 1.00 85.75 276 ALA A O 1
ATOM 2120 N N . LYS A 1 277 ? -1.232 -16.004 -3.575 1.00 88.56 277 LYS A N 1
ATOM 2121 C CA . LYS A 1 277 ? -1.981 -15.487 -4.731 1.00 88.56 277 LYS A CA 1
ATOM 2122 C C . LYS A 1 277 ? -1.078 -14.600 -5.570 1.00 88.56 277 LYS A C 1
ATOM 2124 O O . LYS A 1 277 ? -0.389 -13.739 -5.019 1.00 88.56 277 LYS A O 1
ATOM 2129 N N . ARG A 1 278 ? -1.086 -14.770 -6.890 1.00 88.94 278 ARG A N 1
ATOM 2130 C CA . ARG A 1 278 ? -0.267 -13.979 -7.814 1.00 88.94 278 ARG A CA 1
ATOM 2131 C C . ARG A 1 278 ? -1.112 -13.021 -8.629 1.00 88.94 278 ARG A C 1
ATOM 2133 O O . ARG A 1 278 ? -2.229 -13.337 -9.024 1.00 88.94 278 ARG A O 1
ATOM 2140 N N . CYS A 1 279 ? -0.576 -11.839 -8.897 1.00 91.12 279 CYS A N 1
ATOM 2141 C CA . CYS A 1 279 ? -1.242 -10.842 -9.713 1.00 91.12 279 CYS A CA 1
ATOM 2142 C C . CYS A 1 279 ? -0.247 -9.941 -10.432 1.00 91.12 279 CYS A C 1
ATOM 2144 O O . CYS A 1 279 ? 0.591 -9.305 -9.794 1.00 91.12 279 CYS A O 1
ATOM 2146 N N . VAL A 1 280 ? -0.364 -9.851 -11.756 1.00 92.44 280 VAL A N 1
ATOM 2147 C CA . VAL A 1 280 ? 0.330 -8.813 -12.523 1.00 92.44 280 VAL A CA 1
ATOM 2148 C C . VAL A 1 280 ? -0.431 -7.496 -12.390 1.00 92.44 280 VAL A C 1
ATOM 2150 O O . VAL A 1 280 ? -1.607 -7.418 -12.740 1.00 92.44 280 VAL A O 1
ATOM 2153 N N . LEU A 1 281 ? 0.245 -6.473 -11.880 1.00 93.88 281 LEU A N 1
ATOM 2154 C CA . LEU A 1 281 ? -0.235 -5.102 -11.808 1.00 93.88 281 LEU A CA 1
ATOM 2155 C C . LEU A 1 281 ? 0.229 -4.339 -13.052 1.00 93.88 281 LEU A C 1
ATOM 2157 O O . LEU A 1 281 ? 1.435 -4.235 -13.306 1.00 93.88 281 LEU A O 1
ATOM 2161 N N . GLU A 1 282 ? -0.730 -3.827 -13.816 1.00 93.25 282 GLU A N 1
ATOM 2162 C CA . GLU A 1 282 ? -0.498 -3.087 -15.058 1.00 93.25 282 GLU A CA 1
ATOM 2163 C C . GLU A 1 282 ? -0.415 -1.575 -14.802 1.00 93.25 282 GLU A C 1
ATOM 2165 O O . GLU A 1 282 ? -0.966 -1.064 -13.825 1.00 93.25 282 GLU A O 1
ATOM 2170 N N . ALA A 1 283 ? 0.244 -0.833 -15.697 1.00 93.00 283 ALA A N 1
ATOM 2171 C CA . ALA A 1 283 ? 0.280 0.626 -15.623 1.00 93.00 283 ALA A CA 1
ATOM 2172 C C . ALA A 1 283 ? -1.142 1.224 -15.594 1.00 93.00 283 ALA A C 1
ATOM 2174 O O . ALA A 1 283 ? -1.996 0.892 -16.415 1.00 93.00 283 ALA A O 1
ATOM 2175 N N . GLY A 1 284 ? -1.384 2.124 -14.643 1.00 92.44 284 GLY A N 1
ATOM 2176 C CA . GLY A 1 284 ? -2.675 2.754 -14.378 1.00 92.44 284 GLY A CA 1
ATOM 2177 C C . GLY A 1 284 ? -3.506 2.073 -13.288 1.00 92.44 284 GLY A C 1
ATOM 2178 O O . GLY A 1 284 ? -4.483 2.661 -12.820 1.00 92.44 284 GLY A O 1
ATOM 2179 N N . GLU A 1 285 ? -3.118 0.876 -12.844 1.00 93.12 285 GLU A N 1
ATOM 2180 C CA . GLU A 1 285 ? -3.797 0.152 -11.770 1.00 93.12 285 GLU A CA 1
ATOM 2181 C C . GLU A 1 285 ? -3.203 0.480 -10.390 1.00 93.12 285 GLU A C 1
ATOM 2183 O O . GLU A 1 285 ? -2.006 0.753 -10.234 1.00 93.12 285 GLU A O 1
ATOM 2188 N N . TYR A 1 286 ? -4.051 0.404 -9.364 1.00 94.38 286 TYR A N 1
ATOM 2189 C CA . TYR A 1 286 ? -3.616 0.365 -7.973 1.00 94.38 286 TYR A CA 1
ATOM 2190 C C . TYR A 1 286 ? -3.631 -1.071 -7.443 1.00 94.38 286 TYR A C 1
ATOM 2192 O O . TYR A 1 286 ? -4.578 -1.809 -7.691 1.00 94.38 286 TYR A O 1
ATOM 2200 N N . MET A 1 287 ? -2.641 -1.442 -6.638 1.00 95.12 287 MET A N 1
ATOM 2201 C CA . MET A 1 287 ? -2.702 -2.576 -5.721 1.00 95.12 287 MET A CA 1
ATOM 2202 C C . MET A 1 287 ? -2.959 -2.046 -4.314 1.00 95.12 287 MET A C 1
ATOM 2204 O O . MET A 1 287 ? -2.175 -1.248 -3.802 1.00 95.12 287 MET A O 1
ATOM 2208 N N . PHE A 1 288 ? -4.025 -2.512 -3.678 1.00 94.62 288 PHE A N 1
ATOM 2209 C CA . PHE A 1 288 ? -4.202 -2.368 -2.244 1.00 94.62 288 PHE A CA 1
ATOM 2210 C C . PHE A 1 288 ? -3.654 -3.611 -1.540 1.00 94.62 288 PHE A C 1
ATOM 2212 O O . PHE A 1 288 ? -4.155 -4.719 -1.744 1.00 94.62 288 PHE A O 1
ATOM 2219 N N . LEU A 1 289 ? -2.625 -3.412 -0.721 1.00 93.88 289 LEU A N 1
ATOM 2220 C CA . LEU A 1 289 ? -2.040 -4.410 0.167 1.00 93.88 289 LEU A CA 1
ATOM 2221 C C . LEU A 1 289 ? -2.404 -4.041 1.606 1.00 93.88 289 LEU A C 1
ATOM 2223 O O . LEU A 1 289 ? -1.937 -3.004 2.091 1.00 93.88 289 LEU A O 1
ATOM 2227 N N . PRO A 1 290 ? -3.216 -4.862 2.291 1.00 90.44 290 PRO A N 1
ATOM 2228 C CA . PRO A 1 290 ? -3.562 -4.569 3.660 1.00 90.44 290 PRO A CA 1
ATOM 2229 C C . PRO A 1 290 ? -2.345 -4.673 4.578 1.00 90.44 290 PRO A C 1
ATOM 2231 O O . PRO A 1 290 ? -1.403 -5.426 4.302 1.00 90.44 290 PRO A O 1
ATOM 2234 N N . ALA A 1 291 ? -2.382 -3.965 5.703 1.00 83.56 291 ALA A N 1
ATOM 2235 C CA . ALA A 1 291 ? -1.303 -4.027 6.679 1.00 83.56 291 ALA A CA 1
ATOM 2236 C C . ALA A 1 291 ? -0.998 -5.480 7.097 1.00 83.56 291 ALA A C 1
ATOM 2238 O O . ALA A 1 291 ? -1.890 -6.293 7.346 1.00 83.56 291 ALA A O 1
ATOM 2239 N N . ASN A 1 292 ? 0.292 -5.783 7.225 1.00 84.00 292 ASN A N 1
ATOM 2240 C CA . ASN A 1 292 ? 0.895 -7.070 7.576 1.00 84.00 292 ASN A CA 1
ATOM 2241 C C . ASN A 1 292 ? 0.816 -8.179 6.521 1.00 84.00 292 ASN A C 1
ATOM 2243 O O . ASN A 1 292 ? 1.404 -9.236 6.762 1.00 84.00 292 ASN A O 1
ATOM 2247 N N . TRP A 1 293 ? 0.169 -7.963 5.372 1.00 90.62 293 TRP A N 1
ATOM 2248 C CA . TRP A 1 293 ? 0.194 -8.943 4.288 1.00 90.62 293 TRP A CA 1
ATOM 2249 C C . TRP A 1 293 ? 1.609 -9.134 3.753 1.00 90.62 293 TRP A C 1
ATOM 2251 O O . TRP A 1 293 ? 2.324 -8.176 3.440 1.00 90.62 293 TRP A O 1
ATOM 2261 N N . TRP A 1 294 ? 1.995 -10.399 3.635 1.00 90.69 294 TRP A N 1
ATOM 2262 C CA . TRP A 1 294 ? 3.275 -10.781 3.070 1.00 90.69 294 TRP A CA 1
ATOM 2263 C C . TRP A 1 294 ? 3.216 -10.635 1.558 1.00 90.69 294 TRP A C 1
ATOM 2265 O O . TRP A 1 294 ? 2.233 -11.033 0.933 1.00 90.69 294 TRP A O 1
ATOM 2275 N N . HIS A 1 295 ? 4.246 -10.053 0.963 1.00 92.31 295 HIS A N 1
ATOM 2276 C CA . HIS A 1 295 ? 4.304 -9.824 -0.462 1.00 92.31 295 HIS A CA 1
ATOM 2277 C C . HIS A 1 295 ? 5.732 -9.847 -1.008 1.00 92.31 295 HIS A C 1
ATOM 2279 O O . HIS A 1 295 ? 6.695 -9.421 -0.373 1.00 92.31 295 HIS A O 1
ATOM 2285 N N . ASN A 1 296 ? 5.838 -10.350 -2.228 1.00 90.38 296 ASN A N 1
ATOM 2286 C CA . ASN A 1 296 ? 7.014 -10.326 -3.084 1.00 90.38 296 ASN A CA 1
ATOM 2287 C C . ASN A 1 296 ? 6.642 -9.598 -4.374 1.00 90.38 296 ASN A C 1
ATOM 2289 O O . ASN A 1 296 ? 5.510 -9.734 -4.849 1.00 90.38 296 ASN A O 1
ATOM 2293 N N . VAL A 1 297 ? 7.573 -8.818 -4.920 1.00 90.25 297 VAL A N 1
ATOM 2294 C CA . VAL A 1 297 ? 7.292 -7.955 -6.071 1.00 90.25 297 VAL A CA 1
ATOM 2295 C C . VAL A 1 297 ? 8.403 -8.070 -7.096 1.00 90.25 297 VAL A C 1
ATOM 2297 O O . VAL A 1 297 ? 9.537 -7.701 -6.813 1.00 90.25 297 VAL A O 1
ATOM 2300 N N . VAL A 1 298 ? 8.066 -8.520 -8.299 1.00 85.81 298 VAL A N 1
ATOM 2301 C CA . VAL A 1 298 ? 9.008 -8.656 -9.416 1.00 85.81 298 VAL A CA 1
ATOM 2302 C C . VAL A 1 298 ? 8.621 -7.684 -10.523 1.00 85.81 298 VAL A C 1
ATOM 2304 O O . VAL A 1 298 ? 7.502 -7.740 -11.029 1.00 85.81 298 VAL A O 1
ATOM 2307 N N . ALA A 1 299 ? 9.523 -6.789 -10.924 1.00 85.12 299 ALA A N 1
ATOM 2308 C CA . ALA A 1 299 ? 9.318 -5.966 -12.114 1.00 85.12 299 ALA A CA 1
ATOM 2309 C C . ALA A 1 299 ? 9.622 -6.794 -13.364 1.00 85.12 299 ALA A C 1
ATOM 2311 O O . ALA A 1 299 ? 10.706 -7.353 -13.479 1.00 85.12 299 ALA A O 1
ATOM 2312 N N . LEU A 1 300 ? 8.661 -6.902 -14.283 1.00 83.06 300 LEU A N 1
ATOM 2313 C CA . LEU A 1 300 ? 8.711 -7.919 -15.336 1.00 83.06 300 LEU A CA 1
ATOM 2314 C C . LEU A 1 300 ? 9.605 -7.519 -16.509 1.00 83.06 300 LEU A C 1
ATOM 2316 O O . LEU A 1 300 ? 10.509 -8.266 -16.873 1.00 83.06 300 LEU A O 1
ATOM 2320 N N . THR A 1 301 ? 9.331 -6.365 -17.117 1.00 77.12 301 THR A N 1
ATOM 2321 C CA . THR A 1 301 ? 9.985 -5.948 -18.365 1.00 77.12 301 THR A CA 1
ATOM 2322 C C . THR A 1 301 ? 10.104 -4.431 -18.473 1.00 77.12 301 THR A C 1
ATOM 2324 O O . THR A 1 301 ? 9.193 -3.701 -18.072 1.00 77.12 301 THR A O 1
ATOM 2327 N N . GLY A 1 302 ? 11.187 -3.975 -19.097 1.00 81.94 302 GLY A N 1
ATOM 2328 C CA . GLY A 1 302 ? 11.499 -2.588 -19.393 1.00 81.94 302 GLY A CA 1
ATOM 2329 C C . GLY A 1 302 ? 11.606 -1.685 -18.166 1.00 81.94 302 GLY A C 1
ATOM 2330 O O . GLY A 1 302 ? 11.887 -2.101 -17.037 1.00 81.94 302 GLY A O 1
ATOM 2331 N N . ARG A 1 303 ? 11.359 -0.402 -18.416 1.00 85.94 303 ARG A N 1
ATOM 2332 C CA . ARG A 1 303 ? 11.291 0.646 -17.402 1.00 85.94 303 ARG A CA 1
ATOM 2333 C C . ARG A 1 303 ? 10.059 0.474 -16.524 1.00 85.94 303 ARG A C 1
ATOM 2335 O O . ARG A 1 303 ? 8.941 0.385 -17.024 1.00 85.94 303 ARG A O 1
ATOM 2342 N N . ASN A 1 304 ? 10.281 0.503 -15.215 1.00 88.25 304 ASN A N 1
ATOM 2343 C CA . ASN A 1 304 ? 9.247 0.377 -14.207 1.00 88.25 304 ASN A CA 1
ATOM 2344 C C . ASN A 1 304 ? 9.271 1.583 -13.268 1.00 88.25 304 ASN A C 1
ATOM 2346 O O . ASN A 1 304 ? 10.289 1.864 -12.636 1.00 88.25 304 ASN A O 1
ATOM 2350 N N . ILE A 1 305 ? 8.134 2.268 -13.164 1.00 90.62 305 ILE A N 1
ATOM 2351 C CA . ILE A 1 305 ? 7.884 3.341 -12.203 1.00 90.62 305 ILE A CA 1
ATOM 2352 C C . ILE A 1 305 ? 6.637 2.960 -11.416 1.00 90.62 305 ILE A C 1
ATOM 2354 O O . ILE A 1 305 ? 5.547 2.828 -11.972 1.00 90.62 305 ILE A O 1
ATOM 2358 N N . GLY A 1 306 ? 6.808 2.774 -10.117 1.00 91.44 306 GLY A N 1
ATOM 2359 C CA . GLY A 1 306 ? 5.734 2.543 -9.169 1.00 91.44 306 GLY A CA 1
ATOM 2360 C C . GLY A 1 306 ? 5.786 3.568 -8.054 1.00 91.44 306 GLY A C 1
ATOM 2361 O O . GLY A 1 306 ? 6.827 4.149 -7.745 1.00 91.44 306 GLY A O 1
ATOM 2362 N N . MET A 1 307 ? 4.644 3.772 -7.429 1.00 88.81 307 MET A N 1
ATOM 2363 C CA . MET A 1 307 ? 4.489 4.687 -6.316 1.00 88.81 307 MET A CA 1
ATOM 2364 C C . MET A 1 307 ? 3.643 4.021 -5.270 1.00 88.81 307 MET A C 1
ATOM 2366 O O . MET A 1 307 ? 2.709 3.313 -5.624 1.00 88.81 307 MET A O 1
ATOM 2370 N N . ASN A 1 308 ? 3.912 4.261 -3.998 1.00 88.00 308 ASN A N 1
ATOM 2371 C CA . ASN A 1 308 ? 2.985 3.802 -2.983 1.00 88.00 308 ASN A CA 1
ATOM 2372 C C . ASN A 1 308 ? 2.712 4.854 -1.928 1.00 88.00 308 ASN A C 1
ATOM 2374 O O . ASN A 1 308 ? 3.549 5.718 -1.668 1.00 88.00 308 ASN A O 1
ATOM 2378 N N . PHE A 1 309 ? 1.521 4.747 -1.354 1.00 85.25 309 PHE A N 1
ATOM 2379 C CA . PHE A 1 309 ? 1.035 5.571 -0.265 1.00 85.25 309 PHE A CA 1
ATOM 2380 C C . PHE A 1 309 ? 0.834 4.661 0.940 1.00 85.25 309 PHE A C 1
ATOM 2382 O O . PHE A 1 309 ? 0.026 3.730 0.885 1.00 85.25 309 PHE A O 1
ATOM 2389 N N . TRP A 1 310 ? 1.594 4.910 2.005 1.00 82.06 310 TRP A N 1
ATOM 2390 C CA . TRP A 1 310 ? 1.431 4.203 3.266 1.00 82.06 310 TRP A CA 1
ATOM 2391 C C . TRP A 1 310 ? 0.510 4.969 4.209 1.00 82.06 310 TRP A C 1
ATOM 2393 O O . TRP A 1 310 ? 0.749 6.135 4.540 1.00 82.06 310 TRP A O 1
ATOM 2403 N N . TYR A 1 311 ? -0.512 4.263 4.679 1.00 77.56 311 TYR A N 1
ATOM 2404 C CA . TYR A 1 311 ? -1.444 4.695 5.708 1.00 77.56 311 TYR A CA 1
ATOM 2405 C C . TYR A 1 311 ? -1.264 3.806 6.937 1.00 77.56 311 TYR A C 1
ATOM 2407 O O . TYR A 1 311 ? -0.882 2.641 6.833 1.00 77.56 311 TYR A O 1
ATOM 2415 N N . SER A 1 312 ? -1.487 4.346 8.125 1.00 68.56 312 SER A N 1
ATOM 2416 C CA . SER A 1 312 ? -1.177 3.646 9.362 1.00 68.56 312 SER A CA 1
ATOM 2417 C C . SER A 1 312 ? -2.281 3.812 10.384 1.00 68.56 312 SER A C 1
ATOM 2419 O O . SER A 1 312 ? -2.846 4.880 10.574 1.00 68.56 312 SER A O 1
ATOM 2421 N N . TRP A 1 313 ? -2.515 2.774 11.161 1.00 64.88 313 TRP A N 1
ATOM 2422 C CA . TRP A 1 313 ? -3.444 2.874 12.270 1.00 64.88 313 TRP A CA 1
ATOM 2423 C C . TRP A 1 313 ? -2.758 3.521 13.469 1.00 64.88 313 TRP A C 1
ATOM 2425 O O . TRP A 1 313 ? -1.978 2.873 14.164 1.00 64.88 313 TRP A O 1
ATOM 2435 N N . TRP A 1 314 ? -3.062 4.790 13.741 1.00 62.09 314 TRP A N 1
ATOM 2436 C CA . TRP A 1 314 ? -2.696 5.412 15.012 1.00 62.09 314 TRP A CA 1
ATOM 2437 C C . TRP A 1 314 ? -3.873 6.206 15.565 1.00 62.09 314 TRP A C 1
ATOM 2439 O O . TRP A 1 314 ? -4.290 7.208 14.986 1.00 62.09 314 TRP A O 1
ATOM 2449 N N . VAL A 1 315 ? -4.370 5.786 16.724 1.00 70.75 315 VAL A N 1
ATOM 2450 C CA . VAL A 1 315 ? -5.216 6.626 17.574 1.00 70.75 315 VAL A CA 1
ATOM 2451 C C . VAL A 1 315 ? -4.295 7.432 18.491 1.00 70.75 315 VAL A C 1
ATOM 2453 O O . VAL A 1 315 ? -3.299 6.902 18.983 1.00 70.75 315 VAL A O 1
ATOM 2456 N N . ARG A 1 316 ? -4.589 8.717 18.711 1.00 79.06 316 ARG A N 1
ATOM 2457 C CA . ARG A 1 316 ? -3.835 9.588 19.631 1.00 79.06 316 ARG A CA 1
ATOM 2458 C C . ARG A 1 316 ? -4.725 10.071 20.779 1.00 79.06 316 ARG A C 1
ATOM 2460 O O . ARG A 1 316 ? -5.936 10.192 20.578 1.00 79.06 316 ARG A O 1
ATOM 2467 N N . PRO A 1 317 ? -4.152 10.399 21.954 1.00 84.38 317 PRO A N 1
ATOM 2468 C CA . PRO A 1 317 ? -4.876 11.125 22.997 1.00 84.38 317 PRO A CA 1
ATOM 2469 C C . PRO A 1 317 ? -5.575 12.366 22.423 1.00 84.38 317 PRO A C 1
ATOM 2471 O O . PRO A 1 317 ? -4.993 13.080 21.604 1.00 84.38 317 PRO A O 1
ATOM 2474 N N . GLY A 1 318 ? -6.820 12.619 22.828 1.00 87.75 318 GLY A N 1
ATOM 2475 C CA . GLY A 1 318 ? -7.672 13.671 22.259 1.00 87.75 318 GLY A CA 1
ATOM 2476 C C . GLY A 1 318 ? -9.094 13.181 21.980 1.00 87.75 318 GLY A C 1
ATOM 2477 O O . GLY A 1 318 ? -9.537 12.196 22.567 1.00 87.75 318 GLY A O 1
ATOM 2478 N N . GLN A 1 319 ? -9.824 13.872 21.102 1.00 90.31 319 GLN A N 1
ATOM 2479 C CA . GLN A 1 319 ? -11.179 13.480 20.698 1.00 90.31 319 GLN A CA 1
ATOM 2480 C C . GLN A 1 319 ? -11.148 12.676 19.399 1.00 90.31 319 GLN A C 1
ATOM 2482 O O . GLN A 1 319 ? -10.439 13.029 18.458 1.00 90.31 319 GLN A O 1
ATOM 2487 N N . VAL A 1 320 ? -11.970 11.635 19.327 1.00 87.06 320 VAL A N 1
ATOM 2488 C CA . VAL A 1 320 ? -12.176 10.793 18.144 1.00 87.06 320 VAL A CA 1
ATOM 2489 C C . VAL A 1 320 ? -13.661 10.639 17.836 1.00 87.06 320 VAL A C 1
ATOM 2491 O O . VAL A 1 320 ? -14.507 10.918 18.683 1.00 87.06 320 VAL A O 1
ATOM 2494 N N . ARG A 1 321 ? -13.991 10.166 16.634 1.00 87.25 321 ARG A N 1
ATOM 2495 C CA . ARG A 1 321 ? -15.338 9.732 16.242 1.00 87.25 321 ARG A CA 1
ATOM 2496 C C . ARG A 1 321 ? -15.310 8.268 15.838 1.00 87.25 321 ARG A C 1
ATOM 2498 O O . ARG A 1 321 ? -14.410 7.865 15.112 1.00 87.25 321 ARG A O 1
ATOM 2505 N N . LEU A 1 322 ? -16.294 7.478 16.265 1.00 87.94 322 LEU A N 1
ATOM 2506 C CA . LEU A 1 322 ? -16.428 6.089 15.813 1.00 87.94 322 LEU A CA 1
ATOM 2507 C C . LEU A 1 322 ? -17.068 5.977 14.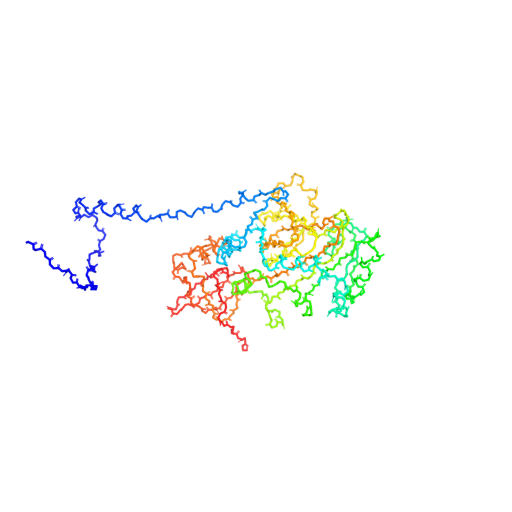424 1.00 87.94 322 LEU A C 1
ATOM 2509 O O . LEU A 1 322 ? -17.831 6.847 14.004 1.00 87.94 322 LEU A O 1
ATOM 2513 N N . LEU A 1 323 ? -16.829 4.857 13.737 1.00 79.12 323 LEU A N 1
ATOM 2514 C CA . LEU A 1 323 ? -17.481 4.528 12.462 1.00 79.12 323 LEU A CA 1
ATOM 2515 C C . LEU A 1 323 ? -19.001 4.647 12.554 1.00 79.12 323 LEU A C 1
ATOM 2517 O O . LEU A 1 323 ? -19.610 4.136 13.490 1.00 79.12 323 LEU A O 1
ATOM 2521 N N . GLN A 1 324 ? -19.619 5.285 11.555 1.00 80.94 324 GLN A N 1
ATOM 2522 C CA . GLN A 1 324 ? -21.070 5.519 11.499 1.00 80.94 324 GLN A CA 1
ATOM 2523 C C . GLN A 1 324 ? -21.851 4.357 10.862 1.00 80.94 324 GLN A C 1
ATOM 2525 O O . GLN A 1 324 ? -23.037 4.157 11.139 1.00 80.94 324 GLN A O 1
ATOM 2530 N N . ARG A 1 325 ? -21.218 3.574 9.982 1.00 77.62 325 ARG A N 1
ATOM 2531 C CA . ARG A 1 325 ? -21.865 2.462 9.268 1.00 77.62 325 ARG A CA 1
ATOM 2532 C C . ARG A 1 325 ? -21.770 1.181 10.089 1.00 77.62 325 ARG A C 1
ATOM 2534 O O . ARG A 1 325 ? -20.691 0.798 10.526 1.00 77.62 325 ARG A O 1
ATOM 2541 N N . ARG A 1 326 ? -22.904 0.491 10.284 1.00 81.31 326 ARG A N 1
ATOM 2542 C CA . ARG A 1 326 ? -22.970 -0.713 11.137 1.00 81.31 326 ARG A CA 1
ATOM 2543 C C . ARG A 1 326 ? -22.017 -1.798 10.649 1.00 81.31 326 ARG A C 1
ATOM 2545 O O . ARG A 1 326 ? -21.293 -2.355 11.457 1.00 81.31 326 ARG A O 1
ATOM 2552 N N . ARG A 1 327 ? -22.013 -2.070 9.342 1.00 74.19 327 ARG A N 1
ATOM 2553 C CA . ARG A 1 327 ? -21.164 -3.096 8.724 1.00 74.19 327 ARG A CA 1
ATOM 2554 C C . ARG A 1 327 ? -19.677 -2.819 8.959 1.00 74.19 327 ARG A C 1
ATOM 2556 O O . ARG A 1 327 ? -18.994 -3.700 9.460 1.00 74.19 327 ARG A O 1
ATOM 2563 N N . ALA A 1 328 ? -19.223 -1.590 8.705 1.00 66.31 328 ALA A N 1
ATOM 2564 C CA . ALA A 1 328 ? -17.844 -1.175 8.961 1.00 66.31 328 ALA A CA 1
ATOM 2565 C C . ALA A 1 328 ? -17.475 -1.300 10.449 1.00 66.31 328 ALA A C 1
ATOM 2567 O O . ALA A 1 328 ? -16.461 -1.905 10.777 1.00 66.31 328 ALA A O 1
ATOM 2568 N N . LEU A 1 329 ? -18.339 -0.814 11.355 1.00 77.88 329 LEU A N 1
ATOM 2569 C CA . LEU A 1 329 ? -18.096 -0.927 12.795 1.00 77.88 329 LEU A CA 1
ATOM 2570 C C . LEU A 1 329 ? -18.011 -2.386 13.248 1.00 77.88 329 LEU A C 1
ATOM 2572 O O . LEU A 1 329 ? -17.154 -2.707 14.052 1.00 77.88 329 LEU A O 1
ATOM 2576 N N . LEU A 1 330 ? -18.885 -3.271 12.764 1.00 78.00 330 LEU A N 1
ATOM 2577 C CA . LEU A 1 330 ? -18.837 -4.694 13.116 1.00 78.00 330 LEU A CA 1
ATOM 2578 C C . LEU A 1 330 ? -17.566 -5.363 12.592 1.00 78.00 330 LEU A C 1
ATOM 2580 O O . LEU A 1 330 ? -16.945 -6.139 13.316 1.00 78.00 330 LEU A O 1
ATOM 2584 N N . ALA A 1 331 ? -17.186 -5.043 11.357 1.00 68.44 331 ALA A N 1
ATOM 2585 C CA . ALA A 1 331 ? -15.983 -5.569 10.738 1.00 68.44 331 ALA A CA 1
ATOM 2586 C C . ALA A 1 331 ? -14.726 -5.137 11.520 1.00 68.44 331 ALA A C 1
ATOM 2588 O O . ALA A 1 331 ? -13.806 -5.936 11.668 1.00 68.44 331 ALA A O 1
ATOM 2589 N N . ALA A 1 332 ? -14.711 -3.932 12.110 1.00 74.69 332 ALA A N 1
ATOM 2590 C CA . ALA A 1 332 ? -13.563 -3.416 12.865 1.00 74.69 332 ALA A CA 1
ATOM 2591 C C . ALA A 1 332 ? -13.163 -4.310 14.049 1.00 74.69 332 ALA A C 1
ATOM 2593 O O . ALA A 1 332 ? -12.022 -4.290 14.498 1.00 74.69 332 ALA A O 1
ATOM 2594 N N . PHE A 1 333 ? -14.091 -5.127 14.551 1.00 82.44 333 PHE A N 1
ATOM 2595 C CA . PHE A 1 333 ? -13.822 -6.055 15.641 1.00 82.44 333 PHE A CA 1
ATOM 2596 C C . PHE A 1 333 ? -13.313 -7.418 15.180 1.00 82.44 333 PHE A C 1
ATOM 2598 O O . PHE A 1 333 ? -13.052 -8.231 16.052 1.00 82.44 333 PHE A O 1
ATOM 2605 N N . VAL A 1 334 ? -13.165 -7.718 13.884 1.00 74.50 334 VAL A N 1
ATOM 2606 C CA . VAL A 1 334 ? -12.787 -9.070 13.411 1.00 74.50 334 VAL A CA 1
ATOM 2607 C C . VAL A 1 334 ? -11.521 -9.582 14.105 1.00 74.50 334 VAL A C 1
ATOM 2609 O O . VAL A 1 334 ? -11.533 -10.691 14.638 1.00 74.50 334 VAL A O 1
ATOM 2612 N N . ARG A 1 335 ? -10.483 -8.742 14.201 1.00 78.75 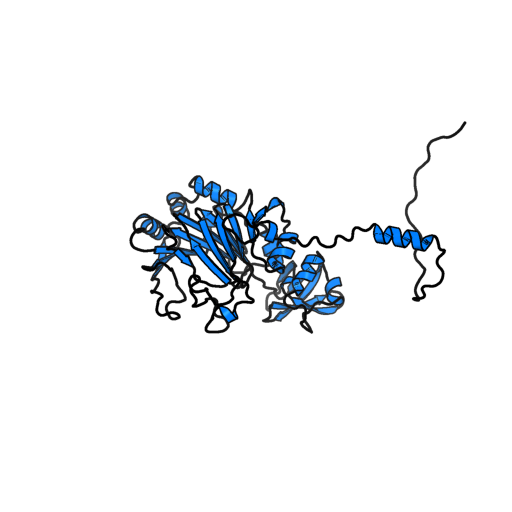335 ARG A N 1
ATOM 2613 C CA . ARG A 1 335 ? -9.210 -9.071 14.860 1.00 78.75 335 ARG A CA 1
ATOM 2614 C C . ARG A 1 335 ? -9.350 -9.334 16.361 1.00 78.75 335 ARG A C 1
ATOM 2616 O O . ARG A 1 335 ? -8.707 -10.229 16.895 1.00 78.75 335 ARG A O 1
ATOM 2623 N N . VAL A 1 336 ? -10.202 -8.571 17.041 1.00 76.81 336 VAL A N 1
ATOM 2624 C CA . VAL A 1 336 ? -10.378 -8.624 18.504 1.00 76.81 336 VAL A CA 1
ATOM 2625 C C . VAL A 1 336 ? -11.703 -9.268 18.911 1.00 76.81 336 VAL A C 1
ATOM 2627 O O . VAL A 1 336 ? -12.141 -9.104 20.045 1.00 76.81 336 VAL A O 1
ATOM 2630 N N . ARG A 1 337 ? -12.376 -9.993 18.008 1.00 74.75 337 ARG A N 1
ATOM 2631 C CA . ARG A 1 337 ? -13.796 -10.363 18.156 1.00 74.75 337 ARG A CA 1
ATOM 2632 C C . ARG A 1 337 ? -14.070 -11.114 19.452 1.00 74.75 337 ARG A C 1
ATOM 2634 O O . ARG A 1 337 ? -15.089 -10.860 20.090 1.00 74.75 337 ARG A O 1
ATOM 2641 N N . ASN A 1 338 ? -13.135 -11.982 19.827 1.00 75.69 338 ASN A N 1
ATOM 2642 C CA . ASN A 1 338 ? -13.208 -12.849 20.998 1.00 75.69 338 ASN A CA 1
ATOM 2643 C C . ASN A 1 338 ? -12.452 -12.288 22.217 1.00 75.69 338 ASN A C 1
ATOM 2645 O O . ASN A 1 338 ? -12.369 -12.961 23.241 1.00 75.69 338 ASN A O 1
ATOM 2649 N N . ALA A 1 339 ? -11.886 -11.080 22.130 1.00 79.19 339 ALA A N 1
ATOM 2650 C CA . ALA A 1 339 ? -11.204 -10.459 23.258 1.00 79.19 339 ALA A CA 1
ATOM 2651 C C . ALA A 1 339 ? -12.218 -10.092 24.350 1.00 79.19 339 ALA A C 1
ATOM 2653 O O . ALA A 1 339 ? -13.234 -9.451 24.079 1.00 79.19 339 ALA A O 1
ATOM 2654 N N . SER A 1 340 ? -11.924 -10.447 25.600 1.00 81.50 340 SER A N 1
ATOM 2655 C CA . SER A 1 340 ? -12.820 -10.211 26.740 1.00 81.50 340 SER A CA 1
ATOM 2656 C C . SER A 1 340 ? -13.108 -8.724 26.981 1.00 81.50 340 SER A C 1
ATOM 2658 O O . SER A 1 340 ? -14.223 -8.364 27.352 1.00 81.50 340 SER A O 1
ATOM 2660 N N . ILE A 1 341 ? -12.118 -7.859 26.736 1.00 83.56 341 ILE A N 1
ATOM 2661 C CA . ILE A 1 341 ? -12.208 -6.414 26.982 1.00 83.56 341 ILE A CA 1
ATOM 2662 C C . ILE A 1 341 ? -12.495 -5.652 25.685 1.00 83.56 341 ILE A C 1
ATOM 2664 O O . ILE A 1 341 ? -13.499 -4.945 25.592 1.00 83.56 341 ILE A O 1
ATOM 2668 N N . ALA A 1 342 ? -11.649 -5.810 24.662 1.00 81.75 342 ALA A N 1
ATOM 2669 C CA . ALA A 1 342 ? -11.753 -5.077 23.397 1.00 81.75 342 ALA A CA 1
ATOM 2670 C C . ALA A 1 342 ? -12.784 -5.665 22.415 1.00 81.75 342 ALA A C 1
ATOM 2672 O O . ALA A 1 342 ? -13.174 -4.983 21.469 1.00 81.75 342 ALA A O 1
ATOM 2673 N N . GLY A 1 343 ? -13.313 -6.865 22.668 1.00 84.19 343 GLY A N 1
ATOM 2674 C CA . GLY A 1 343 ? -14.217 -7.557 21.752 1.00 84.19 343 GLY A CA 1
ATOM 2675 C C . GLY A 1 343 ? -15.583 -6.912 21.567 1.00 84.19 343 GLY A C 1
ATOM 2676 O O . GLY A 1 343 ? -15.983 -5.972 22.266 1.00 84.19 343 GLY A O 1
ATOM 2677 N N . LEU A 1 344 ? -16.298 -7.407 20.560 1.00 86.62 344 LEU A N 1
ATOM 2678 C CA . LEU A 1 344 ? -17.575 -6.850 20.135 1.00 86.62 344 LEU A CA 1
ATOM 2679 C C . LEU A 1 344 ? -18.663 -7.113 21.186 1.00 86.62 344 LEU A C 1
ATOM 2681 O O . LEU A 1 344 ? -18.878 -8.243 21.610 1.00 86.62 344 LEU A O 1
ATOM 2685 N N . SER A 1 345 ? -19.434 -6.084 21.538 1.00 91.31 345 SER A N 1
ATOM 2686 C CA . SER A 1 345 ? -20.602 -6.219 22.416 1.00 91.31 345 SER A CA 1
ATOM 2687 C C . SER A 1 345 ? -21.753 -5.323 21.960 1.00 91.31 345 SER A C 1
ATOM 2689 O O . SER A 1 345 ? -21.547 -4.350 21.229 1.00 91.31 345 SER A O 1
ATOM 2691 N N . ARG A 1 346 ? -22.985 -5.607 22.415 1.00 90.50 346 ARG A N 1
ATOM 2692 C CA . ARG A 1 346 ? -24.146 -4.735 22.138 1.00 90.50 346 ARG A CA 1
ATOM 2693 C C . ARG A 1 346 ? -23.903 -3.298 22.616 1.00 90.50 346 ARG A C 1
ATOM 2695 O O . ARG A 1 346 ? -24.241 -2.360 21.903 1.00 90.50 346 ARG A O 1
ATOM 2702 N N . ARG A 1 347 ? -23.240 -3.131 23.770 1.00 92.75 347 ARG A N 1
ATOM 2703 C CA . ARG A 1 347 ? -22.875 -1.817 24.331 1.00 92.75 347 ARG A CA 1
ATOM 2704 C C . ARG A 1 347 ? -21.927 -1.024 23.432 1.00 92.75 347 ARG A C 1
ATOM 2706 O O . ARG A 1 347 ? -22.012 0.193 23.418 1.00 92.75 347 ARG A O 1
ATOM 2713 N N . LYS A 1 348 ? -21.053 -1.686 22.668 1.00 94.19 348 LYS A N 1
ATOM 2714 C CA . LYS A 1 348 ? -20.165 -1.016 21.703 1.00 94.19 348 LYS A CA 1
ATOM 2715 C C . LYS A 1 348 ? -20.863 -0.714 20.379 1.00 94.19 348 LYS A C 1
ATOM 2717 O O . LYS A 1 348 ? -20.624 0.333 19.791 1.00 94.19 348 LYS A O 1
ATOM 2722 N N . GLN A 1 349 ? -21.783 -1.575 19.938 1.00 93.06 349 GLN A N 1
ATOM 2723 C CA . GLN A 1 349 ? -22.535 -1.361 18.693 1.00 93.06 349 GLN A CA 1
ATOM 2724 C C . GLN A 1 349 ? -23.402 -0.096 18.717 1.00 93.06 349 GLN A C 1
ATOM 2726 O O . GLN A 1 349 ? -23.556 0.551 17.682 1.00 93.06 349 GLN A O 1
ATOM 2731 N N . VAL A 1 350 ? -23.952 0.274 19.880 1.00 94.50 350 VAL A N 1
ATOM 2732 C CA . VAL A 1 350 ? -24.755 1.502 20.030 1.00 94.50 350 VAL A CA 1
ATOM 2733 C C . VAL A 1 350 ? -23.917 2.786 19.989 1.00 94.50 350 VAL A C 1
ATOM 2735 O O . VAL A 1 350 ? -24.479 3.858 19.804 1.00 94.50 350 VAL A O 1
ATOM 2738 N N . ARG A 1 351 ? -22.581 2.692 20.099 1.00 96.25 351 ARG A N 1
ATOM 2739 C CA . ARG A 1 351 ? -21.653 3.842 20.068 1.00 96.25 351 ARG A CA 1
ATOM 2740 C C . ARG A 1 351 ? -21.293 4.325 18.666 1.00 96.25 351 ARG A C 1
ATOM 2742 O O . ARG A 1 351 ? -20.503 5.247 18.503 1.00 96.25 351 ARG A O 1
ATOM 2749 N N . ARG A 1 352 ? -21.868 3.701 17.647 1.00 92.19 352 ARG A N 1
ATOM 2750 C CA . ARG A 1 352 ? -21.656 4.018 16.237 1.00 92.19 352 ARG A CA 1
ATOM 2751 C C . ARG A 1 352 ? -21.800 5.524 15.960 1.00 92.19 352 ARG A C 1
ATOM 2753 O O . ARG A 1 352 ? -22.805 6.113 16.347 1.00 92.19 352 ARG A O 1
ATOM 2760 N N . GLY A 1 353 ? -20.798 6.128 15.319 1.00 87.50 353 GLY A N 1
ATOM 2761 C CA . GLY A 1 353 ? -20.768 7.561 14.994 1.00 87.50 353 GLY A CA 1
ATOM 2762 C C . GLY A 1 353 ? -20.543 8.521 16.152 1.00 87.50 353 GLY A C 1
ATOM 2763 O O . GLY A 1 353 ? -20.402 9.720 15.911 1.00 87.50 353 GLY A O 1
ATOM 2764 N N . GLN A 1 354 ? -20.549 8.038 17.396 1.00 96.06 354 GLN A N 1
ATOM 2765 C CA . GLN A 1 354 ? -20.446 8.914 18.554 1.00 96.06 354 GLN A CA 1
ATOM 2766 C C . GLN A 1 354 ? -19.012 9.438 18.696 1.00 96.06 354 GLN A C 1
ATOM 2768 O O . GLN A 1 354 ? -18.058 8.693 18.432 1.00 96.06 354 GLN A O 1
ATOM 2773 N N . PRO A 1 355 ? -18.847 10.706 19.110 1.00 95.12 355 PRO A N 1
ATOM 2774 C CA . PRO A 1 355 ? -17.561 11.198 19.557 1.00 95.12 355 PRO A CA 1
ATOM 2775 C C . PRO A 1 355 ? -17.186 10.564 20.902 1.00 95.12 355 PRO A C 1
ATOM 2777 O O . PRO A 1 355 ? -18.058 10.241 21.715 1.00 95.12 355 PRO A O 1
ATOM 2780 N N . ALA A 1 356 ? -15.890 10.398 21.134 1.00 96.69 356 ALA A N 1
ATOM 2781 C CA . ALA A 1 356 ? -15.349 9.923 22.397 1.00 96.69 356 ALA A CA 1
ATOM 2782 C C . ALA A 1 356 ? -13.954 10.494 22.650 1.00 96.69 356 ALA A C 1
ATOM 2784 O O . ALA A 1 356 ? -13.211 10.810 21.722 1.00 96.69 356 ALA A O 1
ATOM 2785 N N . GLU A 1 357 ? -13.580 10.571 23.918 1.00 96.88 357 GLU A N 1
ATOM 2786 C CA . GLU A 1 357 ? -12.236 10.939 24.334 1.00 96.88 357 GLU A CA 1
ATOM 2787 C C . GLU A 1 357 ? -11.347 9.705 24.450 1.00 96.88 357 GLU A C 1
ATOM 2789 O O . GLU A 1 357 ? -11.722 8.718 25.085 1.00 96.88 357 GLU A O 1
ATOM 2794 N N . VAL A 1 358 ? -10.148 9.776 23.886 1.00 93.69 358 VAL A N 1
ATOM 2795 C CA . VAL A 1 358 ? -9.120 8.746 24.013 1.00 93.69 358 VAL A CA 1
ATOM 2796 C C . VAL A 1 358 ? -8.401 8.916 25.347 1.00 93.69 358 VAL A C 1
ATOM 2798 O O . VAL A 1 358 ? -7.631 9.858 25.525 1.00 93.69 358 VAL A O 1
ATOM 2801 N N . LEU A 1 359 ? -8.623 7.976 26.264 1.00 93.56 359 LEU A N 1
ATOM 2802 C CA . LEU A 1 359 ? -7.961 7.938 27.572 1.00 93.56 359 LEU A CA 1
ATOM 2803 C C . LEU A 1 359 ? -6.624 7.193 27.543 1.00 93.56 359 LEU A C 1
ATOM 2805 O O . LEU A 1 359 ? -5.769 7.421 28.391 1.00 93.56 359 LEU A O 1
ATOM 2809 N N . GLY A 1 360 ? -6.457 6.268 26.599 1.00 88.94 360 GLY A N 1
ATOM 2810 C CA . GLY A 1 360 ? -5.258 5.450 26.493 1.00 88.94 360 GLY A CA 1
ATOM 2811 C C . GLY A 1 360 ? -5.209 4.685 25.181 1.00 88.94 360 GLY A C 1
ATOM 2812 O O . GLY A 1 360 ? -6.244 4.400 24.577 1.00 88.94 360 GLY A O 1
ATOM 2813 N N . VAL A 1 361 ? -3.995 4.364 24.751 1.00 85.06 361 VAL A N 1
ATOM 2814 C CA . VAL A 1 361 ? -3.710 3.565 23.559 1.00 85.06 361 VAL A CA 1
ATOM 2815 C C . VAL A 1 361 ? -2.777 2.433 23.950 1.00 85.06 361 VAL A C 1
ATOM 2817 O O . VAL A 1 361 ? -1.878 2.627 24.768 1.00 85.06 361 VAL A O 1
ATOM 2820 N N . PHE A 1 362 ? -3.018 1.250 23.398 1.00 81.38 362 PHE A N 1
ATOM 2821 C CA . PHE A 1 362 ? -2.360 0.024 23.824 1.00 81.38 362 PHE A CA 1
ATOM 2822 C C . PHE A 1 362 ? -1.539 -0.596 22.681 1.00 81.38 362 PHE A C 1
ATOM 2824 O O . PHE A 1 362 ? -1.859 -0.379 21.507 1.00 81.38 362 PHE A O 1
ATOM 2831 N N . PRO A 1 363 ? -0.483 -1.376 22.996 1.00 72.00 363 PRO A N 1
ATOM 2832 C CA . PRO A 1 363 ? 0.392 -1.981 21.986 1.00 72.00 363 PRO A CA 1
ATOM 2833 C C . PRO A 1 363 ? -0.309 -2.925 20.999 1.00 72.00 363 PRO A C 1
ATOM 2835 O O . PRO A 1 363 ? 0.206 -3.159 19.911 1.00 72.00 363 PRO A O 1
ATOM 2838 N N . ASP A 1 364 ? -1.482 -3.454 21.350 1.00 70.00 364 ASP A N 1
ATOM 2839 C CA . ASP A 1 364 ? -2.292 -4.340 20.507 1.00 70.00 364 ASP A CA 1
ATOM 2840 C C . ASP A 1 364 ? -3.219 -3.580 19.537 1.00 70.00 364 ASP A C 1
ATOM 2842 O O . ASP A 1 364 ? -4.179 -4.152 19.015 1.00 70.00 364 ASP A O 1
ATOM 2846 N N . ALA A 1 365 ? -2.948 -2.293 19.292 1.00 74.69 365 ALA A N 1
ATOM 2847 C CA . ALA A 1 365 ? -3.764 -1.413 1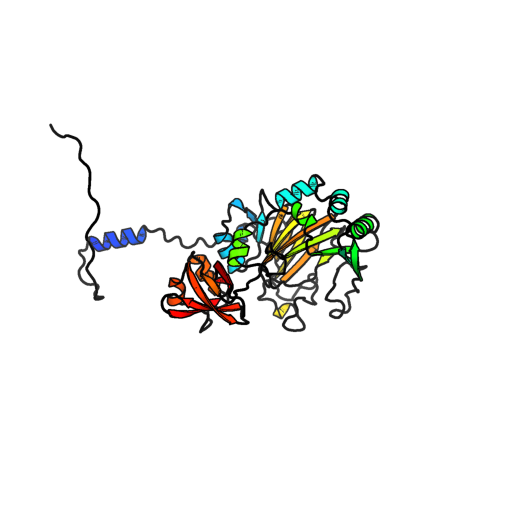8.456 1.00 74.69 365 ALA A CA 1
ATOM 2848 C C . ALA A 1 365 ? -5.232 -1.351 18.919 1.00 74.69 365 ALA A C 1
ATOM 2850 O O . ALA A 1 365 ? -6.171 -1.408 18.116 1.00 74.69 365 ALA A O 1
ATOM 2851 N N . THR A 1 366 ? -5.432 -1.263 20.235 1.00 86.81 366 THR A N 1
ATOM 2852 C CA . THR A 1 366 ? -6.713 -0.913 20.856 1.00 86.81 366 THR A CA 1
ATOM 2853 C C . THR A 1 366 ? -6.586 0.395 21.636 1.00 86.81 366 THR A C 1
ATOM 2855 O O . THR A 1 366 ? -5.499 0.795 22.057 1.00 86.81 366 THR A O 1
ATOM 2858 N N . CYS A 1 367 ? -7.694 1.111 21.806 1.00 89.62 367 CYS A N 1
ATOM 2859 C CA . CYS A 1 367 ? -7.767 2.352 22.566 1.00 89.62 367 CYS A CA 1
ATOM 2860 C C . CYS A 1 367 ? -8.898 2.306 23.589 1.00 89.62 367 CYS A C 1
ATOM 2862 O O . CYS A 1 367 ? -9.955 1.723 23.349 1.00 89.62 367 CYS A O 1
ATOM 2864 N N . ARG A 1 368 ? -8.687 2.968 24.726 1.00 95.81 368 ARG A N 1
ATOM 2865 C CA . ARG A 1 368 ? -9.715 3.192 25.740 1.00 95.81 368 ARG A CA 1
ATOM 2866 C C . ARG A 1 368 ? -10.439 4.492 25.457 1.00 95.81 368 ARG A C 1
ATOM 2868 O O . ARG A 1 368 ? -9.806 5.547 25.431 1.00 95.81 368 ARG A O 1
ATOM 2875 N N . LEU A 1 369 ? -11.756 4.416 25.296 1.00 97.31 369 LEU A N 1
ATOM 2876 C CA . LEU A 1 369 ? -12.601 5.551 24.944 1.00 97.31 369 LEU A CA 1
ATOM 2877 C C . LEU A 1 369 ? -13.584 5.893 26.062 1.00 97.31 369 LEU A C 1
ATOM 2879 O O . LEU A 1 369 ? -14.212 4.994 26.624 1.00 97.31 369 LEU A O 1
ATOM 2883 N N . ARG A 1 370 ? -13.753 7.190 26.336 1.00 97.81 370 ARG A N 1
ATOM 2884 C CA . ARG A 1 370 ? -14.781 7.749 27.225 1.00 97.81 370 ARG A CA 1
ATOM 2885 C C . ARG A 1 370 ? -15.837 8.501 26.420 1.00 97.81 370 ARG A C 1
ATOM 2887 O O . ARG A 1 370 ? -15.510 9.422 25.676 1.00 97.81 370 ARG A O 1
ATOM 2894 N N . PHE A 1 371 ? -17.099 8.125 26.596 1.00 97.81 371 PHE A N 1
ATOM 2895 C CA . PHE A 1 371 ? -18.248 8.753 25.935 1.00 97.81 371 PHE A CA 1
ATOM 2896 C C . PHE A 1 371 ? -18.881 9.837 26.815 1.00 97.81 371 PHE A C 1
ATOM 2898 O O . PHE A 1 371 ? -18.618 9.918 28.015 1.00 97.81 371 PHE A O 1
ATOM 2905 N N . SER A 1 372 ? -19.748 10.661 26.221 1.00 95.81 372 SER A N 1
ATOM 2906 C CA . SER A 1 372 ? -20.428 11.771 26.907 1.00 95.81 372 SER A CA 1
ATOM 2907 C C . SER A 1 372 ? -21.321 11.334 28.072 1.00 95.81 372 SER A C 1
ATOM 2909 O O . SER A 1 372 ? -21.565 12.118 28.979 1.00 95.81 372 SER A O 1
ATOM 2911 N N . ASP A 1 373 ? -21.801 10.090 28.060 1.00 96.12 373 ASP A N 1
ATOM 2912 C CA . ASP A 1 373 ? -22.586 9.496 29.148 1.00 96.12 373 ASP A CA 1
ATOM 2913 C C . ASP A 1 373 ? -21.717 8.865 30.252 1.00 96.12 373 ASP A C 1
ATOM 2915 O O . ASP A 1 373 ? -22.223 8.148 31.113 1.00 96.12 373 ASP A O 1
ATOM 2919 N N . GLY A 1 374 ? -20.402 9.097 30.218 1.00 96.19 374 GLY A N 1
ATOM 2920 C CA . GLY A 1 374 ? -19.443 8.589 31.196 1.00 96.19 374 GLY A CA 1
ATOM 2921 C C . GLY A 1 374 ? -19.019 7.136 30.976 1.00 96.19 374 GLY A C 1
ATOM 2922 O O . GLY A 1 374 ? -18.146 6.653 31.696 1.00 96.19 374 GLY A O 1
ATOM 2923 N N . ALA A 1 375 ? -19.575 6.427 29.987 1.00 96.81 375 ALA A N 1
ATOM 2924 C CA . ALA A 1 375 ? -19.160 5.057 29.709 1.00 96.81 375 ALA A CA 1
ATOM 2925 C C . ALA A 1 375 ? -17.702 5.001 29.232 1.00 96.81 375 ALA A C 1
ATOM 2927 O O . ALA A 1 375 ? -17.294 5.780 28.370 1.00 96.81 375 ALA A O 1
ATOM 2928 N N . ILE A 1 376 ? -16.948 4.026 29.748 1.00 97.56 376 ILE A N 1
ATOM 2929 C CA . ILE A 1 376 ? -15.563 3.751 29.354 1.00 97.56 376 ILE A CA 1
ATOM 2930 C C . ILE A 1 376 ? -15.496 2.360 28.728 1.00 97.56 376 ILE A C 1
ATOM 2932 O O . ILE A 1 376 ? -15.920 1.379 29.340 1.00 97.56 376 ILE A O 1
ATOM 2936 N N . LEU A 1 377 ? -15.013 2.277 27.490 1.00 97.06 377 LEU A N 1
ATOM 2937 C CA . LEU A 1 377 ? -14.990 1.048 26.696 1.00 97.06 377 LEU A CA 1
ATOM 2938 C C . LEU A 1 377 ? -13.743 1.014 25.810 1.00 97.06 377 LEU A C 1
ATOM 2940 O O . LEU A 1 377 ? -13.369 2.034 25.237 1.00 97.06 377 LEU A O 1
ATOM 2944 N N . ASP A 1 378 ? -13.163 -0.172 25.635 1.00 95.69 378 ASP A N 1
ATOM 2945 C CA . ASP A 1 378 ? -11.989 -0.346 24.776 1.00 95.69 378 ASP A CA 1
ATOM 2946 C C . ASP A 1 378 ? -12.418 -0.744 23.353 1.00 95.69 378 ASP A C 1
ATOM 2948 O O . ASP A 1 378 ? -13.271 -1.619 23.171 1.00 95.69 378 ASP A O 1
ATOM 2952 N N . PHE A 1 379 ? -11.855 -0.097 22.338 1.00 93.06 379 PHE A N 1
ATOM 2953 C CA . PHE A 1 379 ? -12.156 -0.317 20.923 1.00 93.06 379 PHE A CA 1
ATOM 2954 C C . PHE A 1 379 ? -10.877 -0.654 20.146 1.00 93.06 379 PHE A C 1
ATOM 2956 O O . PHE A 1 379 ? -9.817 -0.125 20.474 1.00 93.06 379 PHE A O 1
ATOM 2963 N N . PRO A 1 380 ? -10.945 -1.504 19.108 1.00 87.00 380 PRO A N 1
ATOM 2964 C CA . PRO A 1 380 ? -9.860 -1.601 18.134 1.00 87.00 380 PRO A CA 1
ATOM 2965 C C . PRO A 1 380 ? -9.689 -0.253 17.417 1.00 87.00 380 PRO A C 1
ATOM 2967 O O . PRO A 1 380 ? -10.677 0.463 17.220 1.00 87.00 380 PRO A O 1
ATOM 2970 N N . PHE A 1 381 ? -8.464 0.104 17.024 1.00 83.06 381 PHE A N 1
ATOM 2971 C CA . PHE A 1 381 ? -8.202 1.339 16.267 1.00 83.06 381 PHE A CA 1
ATOM 2972 C C . PHE A 1 381 ? -9.062 1.423 15.002 1.00 83.06 381 PHE A C 1
ATOM 2974 O O . PHE A 1 381 ? -9.554 2.492 14.660 1.00 83.06 381 PHE A O 1
ATOM 2981 N N . GLU A 1 382 ? -9.339 0.275 14.390 1.00 80.50 382 GLU A N 1
ATOM 2982 C CA . GLU A 1 382 ? -10.186 0.102 13.216 1.00 80.50 382 GLU A CA 1
ATOM 2983 C C . GLU A 1 382 ? -11.618 0.613 13.419 1.00 80.50 382 GLU A C 1
ATOM 2985 O O . GLU A 1 382 ? -12.319 0.857 12.443 1.00 80.50 382 GLU A O 1
ATOM 2990 N N . ALA A 1 383 ? -12.089 0.767 14.663 1.00 85.00 383 ALA A N 1
ATOM 2991 C CA . ALA A 1 383 ? -13.419 1.300 14.952 1.00 85.00 383 ALA A CA 1
ATOM 2992 C C . ALA A 1 383 ? -13.471 2.838 14.950 1.00 85.00 383 ALA A C 1
ATOM 2994 O O . ALA A 1 383 ? -14.571 3.407 14.935 1.00 85.00 383 ALA A O 1
ATOM 2995 N N . VAL A 1 384 ? -12.313 3.505 14.978 1.00 83.06 384 VAL A N 1
ATOM 2996 C CA . VAL A 1 384 ? -12.184 4.964 14.943 1.00 83.06 384 VAL A CA 1
ATOM 2997 C C . VAL A 1 384 ? -12.237 5.442 13.495 1.00 83.06 384 VAL A C 1
ATOM 2999 O O . VAL A 1 384 ? -11.453 5.014 12.662 1.00 83.06 384 VAL A O 1
ATOM 3002 N N . ALA A 1 385 ? -13.183 6.332 13.203 1.00 73.38 385 ALA A N 1
ATOM 3003 C CA . ALA A 1 385 ? -13.392 6.935 11.891 1.00 73.38 385 ALA A CA 1
ATOM 3004 C C . ALA A 1 385 ? -12.617 8.234 11.682 1.00 73.38 385 ALA A C 1
ATOM 3006 O O . ALA A 1 385 ? -12.197 8.494 10.563 1.00 73.38 385 ALA A O 1
ATOM 3007 N N . ASP A 1 386 ? -12.488 9.054 12.729 1.00 72.56 386 ASP A N 1
ATOM 3008 C CA . ASP A 1 386 ? -11.838 10.363 12.664 1.00 72.56 386 ASP A CA 1
ATOM 3009 C C . ASP A 1 386 ? -11.085 10.652 13.968 1.00 72.56 386 ASP A C 1
ATOM 3011 O O . ASP A 1 386 ? -11.621 10.429 15.058 1.00 72.56 386 ASP A O 1
ATOM 3015 N N . GLN A 1 387 ? -9.893 11.248 13.871 1.00 79.06 387 GLN A N 1
ATOM 3016 C CA . GLN A 1 387 ? -9.253 11.962 14.982 1.00 79.06 387 GLN A CA 1
ATOM 3017 C C . GLN A 1 387 ? -9.717 13.428 14.944 1.00 79.06 387 GLN A C 1
ATOM 3019 O O . GLN A 1 387 ? -9.263 14.210 14.114 1.00 79.06 387 GLN A O 1
ATOM 3024 N N . LEU A 1 388 ? -10.644 13.796 15.830 1.00 81.12 388 LEU A N 1
ATOM 3025 C CA . LEU A 1 388 ? -11.263 15.127 15.885 1.00 81.12 388 LEU A CA 1
ATOM 3026 C C . LEU A 1 388 ? -10.353 16.179 16.534 1.00 81.12 388 LEU A C 1
ATOM 3028 O O . LEU A 1 388 ? -10.429 17.356 16.193 1.00 81.12 388 LEU A O 1
ATOM 3032 N N . SER A 1 389 ? -9.508 15.769 17.480 1.00 80.81 389 SER A N 1
ATOM 3033 C CA . SER A 1 389 ? -8.474 16.620 18.076 1.00 80.81 389 SER A CA 1
ATOM 3034 C C . SER A 1 389 ? -7.320 15.780 18.610 1.00 80.81 389 SER A C 1
ATOM 3036 O O . SER A 1 389 ? -7.496 14.600 18.908 1.00 80.81 389 SER A O 1
ATOM 3038 N N . VAL A 1 390 ? -6.144 16.388 18.763 1.00 79.81 390 VAL A N 1
ATOM 3039 C CA . VAL A 1 390 ? -4.989 15.773 19.426 1.00 79.81 390 VAL A CA 1
ATOM 3040 C C . VAL A 1 390 ? -4.698 16.568 20.691 1.00 79.81 390 VAL A C 1
ATOM 3042 O O . VAL A 1 390 ? -4.542 17.786 20.637 1.00 79.81 390 VAL A O 1
ATOM 3045 N N . ALA A 1 391 ? -4.638 15.890 21.833 1.00 75.31 391 ALA A N 1
ATOM 3046 C CA . ALA A 1 391 ? -4.129 16.492 23.052 1.00 75.31 391 ALA A CA 1
ATOM 3047 C C . ALA A 1 391 ? -2.603 16.579 22.935 1.00 75.31 391 ALA A C 1
ATOM 3049 O O . ALA A 1 391 ? -1.925 15.560 22.794 1.00 75.31 391 ALA A O 1
ATOM 3050 N N . HIS A 1 392 ? -2.056 17.791 22.967 1.00 60.34 392 HIS A N 1
ATOM 3051 C CA . HIS A 1 392 ? -0.619 17.965 23.132 1.00 60.34 392 HIS A CA 1
ATOM 3052 C C . HIS A 1 392 ? -0.252 17.565 24.562 1.00 60.34 392 HIS A C 1
ATOM 3054 O O . HIS A 1 392 ? -0.924 17.980 25.509 1.00 60.34 392 HIS A O 1
ATOM 3060 N N . ALA A 1 393 ? 0.777 16.728 24.712 1.00 46.25 393 ALA A N 1
ATOM 3061 C CA . ALA A 1 393 ? 1.359 16.470 26.022 1.00 46.25 393 ALA A CA 1
ATOM 3062 C C . ALA A 1 393 ? 1.758 17.821 26.639 1.00 46.25 393 ALA A C 1
ATOM 3064 O O . ALA A 1 393 ? 2.368 18.644 25.955 1.00 46.25 393 ALA A O 1
ATOM 3065 N N . ARG A 1 394 ? 1.333 18.063 27.882 1.00 35.28 394 ARG A N 1
ATOM 3066 C CA . ARG A 1 394 ? 1.871 19.162 28.687 1.00 35.28 394 ARG A CA 1
ATOM 3067 C C . ARG A 1 394 ? 3.270 18.821 29.157 1.00 35.28 394 ARG A C 1
ATOM 3069 O O . ARG A 1 394 ? 3.489 17.623 29.451 1.00 35.28 394 ARG A O 1
#

Foldseek 3Di:
DDDDDDDDDDDDDDDDDDDDDPDPDDDDPVVVVVVVVVVVPPPPCPPPPPPQCVQDDPFFSAREEELVPDDLLNCLLCPQLVQGKHKYFYPFFQQVLQVCVVVCCVPLVNCCVQFQQPWWKKKKAQFLEREDDCPVPDPPDDHIDIDTGGSNVLVVCQVPPQPRIWMKTKGWDDPSCVVSGTPDRSNVQLCFQQFADPDVDPPTWTKIKIKHFDAALSYKDAWFFAQFFKKKRWRDAKKKKKKFDLVCVVLLPDVDPPGGGGPDDPVPCVPSPTDIIIHMDHRNMIITRHHGIIMMMTGGHTITIMMMITTHQDDAFAKFFFAQDLSQLQSQQPVVCPPPAAHDDPVSSVSHGFMWGFPDADPVQKTWTAGPVRDIGIYHSSRTRGRPDHDDDD

InterPro domains:
  IPR003347 JmjC domain [PS51184] (172-326)
  IPR003347 JmjC domain [SM00558] (179-326)
  IPR041667 Cupin-like domain 8 [PF13621] (72-312)

Organism: NCBI:txid311494